Protein AF-A0AAU4HFH1-F1 (afdb_monomer_lite)

Radius of gyration: 23.58 Å; chains: 1; bounding box: 59×44×70 Å

Secondary structure (DSSP, 8-state):
----PPP-------S---HHHHHHTTGGG---EEEEEEETTEEEEEETTEEEEEE--S--SS-HHHHHHHHHHHHHT--TTGGGG--TTGGGHHHHSEEE-TTSPTTPPP--SEEEEEPTTB---HHHHHHHHHHHHHTTEEEEEEEEEEHHHHHHTTHHHHHTHHHHHHHH-----HHHHHHHHHHHSSTTHHHHHSS-GGGS-EEEHHHHHHHHT--HHHHHHHHHHHHHHH-TT---SSS-EEEETTEEEEEE-S-TT--S--EEEESTTHHHHHHHHHSTT-EEEEEEEEE-SSSPPPHHHIIIIII--SSGGGSPTTSHHHHHHTTSS---BTTSPPP-SS--SEEE--SHHHHHHHHHHHH---GGGSHHHHHHHHTT--HHHHHHH-EEE-TTS-EEEHHHHTTT--HHHHHHHHHTPEEPP---

Foldseek 3Di:
DLDDDEDPDDDEADDAADQVLLCVLCVVVVWPWGWDDPDRQWIWIDTDSDTYIGRYHYHDLFRPSLQVQQVVLLQVLADPVLVQAAQPPQLCQVVPQKDFRPSDDPPPQDAFFWKKKQAWQKDDHSVLRNVLRSSCSRQQKHFGMKGKAFLVNCVVQVLLCLLLVVLNCQLADQDDDPQLLVLQCQLQQDPCNCVVFVDGSNPAAGDRLVVCCVVQVHDLQVLQVVLVVLCVVQNDCNSHNQHWRDSAASWIWHWDDDDPPDPDGIHIYISSNSSSSSCSRSDHPIIMMMTGMDRRDPDGHQSQCCCQQAQFDLALVRGRRNHPSVCQQRVNRCTDGPVSHTAGSVRSRMDIQQESLSRLSSCCSPVVNQSCSHPLVVVLVVLVHGSVVLSVLQWWQAPVRGIHGLSRQCGSHYSVVSSVRVSRTHHDPPPD

Sequence (432 aa):
MDSKFEVQDGVLLGGACDTDRLVESLADLGLPLTAHRLEAHRTLLVGTGLSVRLDMAEAGECDPVWWAASALRRRLREVPDRGACRSPGLSRVLRDGGWRNPRLVAGTVPDPAGVMLFKPGMAITPGLLSEIAERLAESGYVADRARVVTSSEIRSRGLASRHYRPGMRFARDAALTSHERARFLAVYDRPGSTALYGVPGRELPVAAAYDVIERRGLAPEALDDWATRSALHHGLDSGRLDGPNCVGDCLHVNVLHGVDGWAGGPVAVLNPHVPGLVARMEARETTAVAILVRARSATPLPWWRVRREVCGVTDPAKALPGSLRGDAAAGLLPLARFDGAPVTKVNNGVHLSNGAMEALHDAWTWFDIAPDTTVGGRVLSAAGLSAQELLTEAFVTDTDGRRRAVSVLTDGLDLTDARDVLVGAEFAPKSS

Structure (mmCIF, N/CA/C/O backbone):
data_AF-A0AAU4HFH1-F1
#
_entry.id   AF-A0AAU4HFH1-F1
#
loop_
_atom_site.group_PDB
_atom_site.id
_atom_site.type_symbol
_atom_site.label_atom_id
_atom_site.label_alt_id
_atom_site.label_comp_id
_atom_site.label_asym_id
_atom_site.label_entity_id
_atom_site.label_seq_id
_atom_site.pdbx_PDB_ins_code
_atom_site.Cartn_x
_atom_site.Cartn_y
_atom_site.Cartn_z
_atom_site.occupancy
_atom_site.B_iso_or_equiv
_atom_site.auth_seq_id
_atom_site.auth_comp_id
_atom_site.auth_asym_id
_atom_site.auth_atom_id
_atom_site.pdbx_PDB_model_num
ATOM 1 N N . MET A 1 1 ? -8.650 22.161 26.674 1.00 36.00 1 MET A N 1
ATOM 2 C CA . MET A 1 1 ? -9.207 21.057 27.481 1.00 36.00 1 MET A CA 1
ATOM 3 C C . MET A 1 1 ? -8.060 20.500 28.302 1.00 36.00 1 MET A C 1
ATOM 5 O O . MET A 1 1 ? -7.187 19.873 27.723 1.00 36.00 1 MET A O 1
ATOM 9 N N . ASP A 1 2 ? -8.025 20.787 29.603 1.00 29.36 2 ASP A N 1
ATOM 10 C CA . ASP A 1 2 ? -7.037 20.223 30.533 1.00 29.36 2 ASP A CA 1
ATOM 11 C C . ASP A 1 2 ? -7.476 18.815 30.948 1.00 29.36 2 ASP A C 1
ATOM 13 O O . ASP A 1 2 ? -8.040 18.594 32.018 1.00 29.36 2 ASP A O 1
ATOM 17 N N . SER A 1 3 ? -7.284 17.843 30.063 1.00 32.19 3 SER A N 1
ATOM 18 C CA . SER A 1 3 ? -7.475 16.432 30.390 1.00 32.19 3 SER A CA 1
ATOM 19 C C . SER A 1 3 ? -6.207 15.899 31.062 1.00 32.19 3 SER A C 1
ATOM 21 O O . SER A 1 3 ? -5.222 15.595 30.394 1.00 32.19 3 SER A O 1
ATOM 23 N N . LYS A 1 4 ? -6.218 15.792 32.398 1.00 36.00 4 LYS A N 1
ATOM 24 C CA . LYS A 1 4 ? -5.231 14.995 33.143 1.00 36.00 4 LYS A CA 1
ATOM 25 C C . LYS A 1 4 ? -5.488 13.519 32.836 1.00 36.00 4 LYS A C 1
ATOM 27 O O . LYS A 1 4 ? -6.521 12.985 33.228 1.00 36.00 4 LYS A O 1
ATOM 32 N N . PHE A 1 5 ? -4.569 12.877 32.126 1.00 37.62 5 PHE A N 1
ATOM 33 C CA . PHE A 1 5 ? -4.626 11.444 31.861 1.00 37.62 5 PHE A CA 1
ATOM 34 C C . PHE A 1 5 ? -3.809 10.710 32.927 1.00 37.62 5 PHE A C 1
ATOM 36 O O . PHE A 1 5 ? -2.605 10.908 33.032 1.00 37.62 5 PHE A O 1
ATOM 43 N N . GLU A 1 6 ? -4.452 9.867 33.728 1.00 36.06 6 GLU A N 1
ATOM 44 C CA . GLU A 1 6 ? -3.759 8.909 34.591 1.00 36.06 6 GLU A CA 1
ATOM 45 C C . GLU A 1 6 ? -3.877 7.530 33.931 1.00 36.06 6 GLU A C 1
ATOM 47 O O . GLU A 1 6 ? -4.973 7.113 33.556 1.00 36.06 6 GLU A O 1
ATOM 52 N N . VAL A 1 7 ? -2.746 6.867 33.685 1.00 40.16 7 VAL A N 1
ATOM 53 C CA . VAL A 1 7 ? -2.704 5.535 33.067 1.00 40.16 7 VAL A CA 1
ATOM 54 C C . VAL A 1 7 ? -2.591 4.507 34.190 1.00 40.16 7 VAL A C 1
ATOM 56 O O . VAL A 1 7 ? -1.636 4.538 34.959 1.00 40.16 7 VAL A O 1
ATOM 59 N N . GLN A 1 8 ? -3.577 3.618 34.287 1.00 38.75 8 GLN A N 1
ATOM 60 C CA . GLN A 1 8 ? -3.558 2.407 35.105 1.00 38.75 8 GLN A CA 1
ATOM 61 C C . GLN A 1 8 ? -3.979 1.262 34.187 1.00 38.75 8 GLN A C 1
ATOM 63 O O . GLN A 1 8 ? -5.170 1.090 33.991 1.00 38.75 8 GLN A O 1
ATOM 68 N N . ASP A 1 9 ? -3.031 0.566 33.557 1.00 36.78 9 ASP A N 1
ATOM 69 C CA . ASP A 1 9 ? -3.200 -0.803 33.041 1.00 36.78 9 ASP A CA 1
ATOM 70 C C . ASP A 1 9 ? -1.835 -1.296 32.530 1.00 36.78 9 ASP A C 1
ATOM 72 O O . ASP A 1 9 ? -1.291 -0.784 31.550 1.00 36.78 9 ASP A O 1
ATOM 76 N N . GLY A 1 10 ? -1.237 -2.243 33.261 1.00 35.69 10 GLY A N 1
ATOM 77 C CA . GLY A 1 10 ? 0.150 -2.679 33.080 1.00 35.69 10 GLY A CA 1
ATOM 78 C C . GLY A 1 10 ? 0.284 -3.922 32.199 1.00 35.69 10 GLY A C 1
ATOM 79 O O . GLY A 1 10 ? -0.290 -4.969 32.493 1.00 35.69 10 GLY A O 1
ATOM 80 N N . VAL A 1 11 ? 1.104 -3.821 31.152 1.00 34.25 11 VAL A N 1
ATOM 81 C CA . VAL A 1 11 ? 1.682 -4.954 30.409 1.00 34.25 11 VAL A CA 1
ATOM 82 C C . VAL A 1 11 ? 3.197 -4.892 30.614 1.00 34.25 11 VAL A C 1
ATOM 84 O O . VAL A 1 11 ? 3.779 -3.812 30.552 1.00 34.25 11 VAL A O 1
ATOM 87 N N . LEU A 1 12 ? 3.819 -6.032 30.928 1.00 35.97 12 LEU A N 1
ATOM 88 C CA . LEU A 1 12 ? 5.117 -6.094 31.606 1.00 35.97 12 LEU A CA 1
ATOM 89 C C . LEU A 1 12 ? 6.328 -6.209 30.632 1.00 35.97 12 LEU A C 1
ATOM 91 O O . LEU A 1 12 ? 6.346 -7.166 29.867 1.00 35.97 12 LEU A O 1
ATOM 95 N N . LEU A 1 13 ? 7.332 -5.298 30.667 1.00 39.19 13 LEU A N 1
ATOM 96 C CA . LEU A 1 13 ? 8.613 -5.346 29.895 1.00 39.19 13 LEU A CA 1
ATOM 97 C C . LEU A 1 13 ? 9.764 -4.509 30.502 1.00 39.19 13 LEU A C 1
ATOM 99 O O . LEU A 1 13 ? 9.504 -3.372 30.871 1.00 39.19 13 LEU A O 1
ATOM 103 N N . GLY A 1 14 ? 11.029 -4.958 30.487 1.00 35.72 14 GLY A N 1
ATOM 104 C CA . GLY A 1 14 ? 12.135 -4.322 31.241 1.00 35.72 14 GLY A CA 1
ATOM 105 C C . GLY A 1 14 ? 13.443 -3.927 30.606 1.00 35.72 14 GLY A C 1
ATOM 106 O O . GLY A 1 14 ? 13.790 -4.323 29.504 1.00 35.72 14 GLY A O 1
ATOM 107 N N . GLY A 1 15 ? 14.164 -3.141 31.413 1.00 59.16 15 GLY A N 1
ATOM 108 C CA . GLY A 1 15 ? 15.346 -2.355 31.075 1.00 59.16 15 GLY A CA 1
ATOM 109 C C . GLY A 1 15 ? 15.111 -0.871 31.401 1.00 59.16 15 GLY A C 1
ATOM 110 O O . GLY A 1 15 ? 13.971 -0.422 31.515 1.00 59.16 15 GLY A O 1
ATOM 111 N N . ALA A 1 16 ? 16.181 -0.093 31.583 1.00 71.06 16 ALA A N 1
ATOM 112 C CA . ALA A 1 16 ? 16.053 1.347 31.803 1.00 71.06 16 ALA A CA 1
ATOM 113 C C . ALA A 1 16 ? 15.782 2.054 30.465 1.00 71.06 16 ALA A C 1
ATOM 115 O O . ALA A 1 16 ? 16.628 2.032 29.575 1.00 71.06 16 ALA A O 1
ATOM 116 N N . CYS A 1 17 ? 14.631 2.713 30.324 1.00 81.06 17 CYS A N 1
ATOM 117 C CA . CYS A 1 17 ? 14.371 3.585 29.178 1.00 81.06 17 CYS A CA 1
ATOM 118 C C . CYS A 1 17 ? 15.285 4.805 29.227 1.00 81.06 17 CYS A C 1
ATOM 120 O O . CYS A 1 17 ? 15.321 5.553 30.213 1.00 81.06 17 CYS A O 1
ATOM 122 N N . ASP A 1 18 ? 16.004 5.005 28.133 1.00 89.00 18 ASP A N 1
ATOM 123 C CA . ASP A 1 18 ? 16.707 6.239 27.831 1.00 89.00 18 ASP A CA 1
ATOM 124 C C . ASP A 1 18 ? 15.668 7.330 27.531 1.00 89.00 18 ASP A C 1
ATOM 126 O O . ASP A 1 18 ? 14.900 7.242 26.571 1.00 89.00 18 ASP A O 1
ATOM 130 N N . THR A 1 19 ? 15.579 8.314 28.423 1.00 88.94 19 THR A N 1
ATOM 131 C CA . THR A 1 19 ? 14.587 9.390 28.359 1.00 88.94 19 THR A CA 1
ATOM 132 C C . THR A 1 19 ? 14.841 10.343 27.198 1.00 88.94 19 THR A C 1
ATOM 134 O O . THR A 1 19 ? 13.879 10.854 26.629 1.00 88.94 19 THR A O 1
ATOM 137 N N . ASP A 1 20 ? 16.101 10.536 26.809 1.00 90.44 20 ASP A N 1
ATOM 138 C CA . ASP A 1 20 ? 16.470 11.446 25.726 1.00 90.44 20 ASP A CA 1
ATOM 139 C C . ASP A 1 20 ? 16.148 10.797 24.379 1.00 90.44 20 ASP A C 1
ATOM 141 O O . ASP A 1 20 ? 15.461 11.401 23.553 1.00 90.44 20 ASP A O 1
ATOM 145 N N . ARG A 1 21 ? 16.506 9.513 24.206 1.00 93.31 21 ARG A N 1
ATOM 146 C CA . ARG A 1 21 ? 16.092 8.727 23.028 1.00 93.31 21 ARG A CA 1
ATOM 147 C C . ARG A 1 21 ? 14.572 8.613 22.914 1.00 93.31 21 ARG A C 1
ATOM 149 O O . ARG A 1 21 ? 14.049 8.585 21.800 1.00 93.31 21 ARG A O 1
ATOM 156 N N . LEU A 1 22 ? 13.849 8.540 24.036 1.00 91.06 22 LEU A N 1
ATOM 157 C CA . LEU A 1 22 ? 12.382 8.535 24.032 1.00 91.06 22 LEU A CA 1
ATOM 158 C C . LEU A 1 22 ? 11.823 9.862 23.509 1.00 91.06 22 LEU A C 1
ATOM 160 O O . LEU A 1 22 ? 10.956 9.843 22.637 1.00 91.06 22 LEU A O 1
ATOM 164 N N . VAL A 1 23 ? 12.319 10.999 24.006 1.00 91.50 23 VAL A N 1
ATOM 165 C CA . VAL A 1 23 ? 11.898 12.328 23.531 1.00 91.50 23 VAL A CA 1
ATOM 166 C C . VAL A 1 23 ? 12.236 12.505 22.048 1.00 91.50 23 VAL A C 1
ATOM 168 O O . VAL A 1 23 ? 11.375 12.931 21.279 1.00 91.50 23 VAL A O 1
ATOM 171 N N . GLU A 1 24 ? 13.433 12.100 21.614 1.00 93.19 24 GLU A N 1
ATOM 172 C CA . GLU A 1 24 ? 13.841 12.121 20.203 1.00 93.19 24 GLU A CA 1
ATOM 173 C C . GLU A 1 24 ? 12.908 11.272 19.326 1.00 93.19 24 GLU A C 1
ATOM 175 O O . GLU A 1 24 ? 12.408 11.738 18.300 1.00 93.19 24 GLU A O 1
ATOM 180 N N . SER A 1 25 ? 12.576 10.059 19.777 1.00 91.06 25 SER A N 1
ATOM 181 C CA . SER A 1 25 ? 11.659 9.142 19.084 1.00 91.06 25 SER A CA 1
ATOM 182 C C . SER A 1 25 ? 10.221 9.665 18.985 1.00 91.06 25 SER A C 1
ATOM 184 O O . SER A 1 25 ? 9.399 9.053 18.299 1.00 91.06 25 SER A O 1
ATOM 186 N N . LEU A 1 26 ? 9.894 10.762 19.671 1.00 92.88 26 LEU A N 1
ATOM 187 C CA . LEU A 1 26 ? 8.582 11.409 19.715 1.00 92.88 26 LEU A CA 1
ATOM 188 C C . LEU A 1 26 ? 8.605 12.840 19.153 1.00 92.88 26 LEU A C 1
ATOM 190 O O . LEU A 1 26 ? 7.570 13.507 19.151 1.00 92.88 26 LEU A O 1
ATOM 194 N N . ALA A 1 27 ? 9.751 13.315 18.659 1.00 91.94 27 ALA A N 1
ATOM 195 C CA . ALA A 1 27 ? 9.935 14.699 18.227 1.00 91.94 27 ALA A CA 1
ATOM 196 C C . ALA A 1 27 ? 9.002 15.111 17.071 1.00 91.94 27 ALA A C 1
ATOM 198 O O . ALA A 1 27 ? 8.575 16.263 16.989 1.00 91.94 27 ALA A O 1
ATOM 199 N N . ASP A 1 28 ? 8.618 14.169 16.202 1.00 90.81 28 ASP A N 1
ATOM 200 C CA . ASP A 1 28 ? 7.690 14.412 15.089 1.00 90.81 28 ASP A CA 1
ATOM 201 C C . ASP A 1 28 ? 6.251 14.721 15.535 1.00 90.81 28 ASP A C 1
ATOM 203 O O . ASP A 1 28 ? 5.454 15.173 14.714 1.00 90.81 28 ASP A O 1
ATOM 207 N N . LEU A 1 29 ? 5.912 14.507 16.812 1.00 88.81 29 LEU A N 1
ATOM 208 C CA . LEU A 1 29 ? 4.624 14.916 17.374 1.00 88.81 29 LEU A CA 1
ATOM 209 C C . LEU A 1 29 ? 4.506 16.440 17.517 1.00 88.81 29 LEU A C 1
ATOM 211 O O . LEU A 1 29 ? 3.402 16.938 17.724 1.00 88.81 29 LEU A O 1
ATOM 215 N N . GLY A 1 30 ? 5.620 17.180 17.438 1.00 90.19 30 GLY A N 1
ATOM 216 C CA . GLY A 1 30 ? 5.634 18.637 17.594 1.00 90.19 30 GLY A CA 1
ATOM 217 C C . GLY A 1 30 ? 5.236 19.113 18.996 1.00 90.19 30 GLY A C 1
ATOM 218 O O . GLY A 1 30 ? 4.901 20.282 19.178 1.00 90.19 30 GLY A O 1
ATOM 219 N N . LEU A 1 31 ? 5.248 18.214 19.984 1.00 88.00 31 LEU A N 1
ATOM 220 C CA . LEU A 1 31 ? 4.957 18.521 21.379 1.00 88.00 31 LEU A CA 1
ATOM 221 C C . LEU A 1 31 ? 6.275 18.771 22.126 1.00 88.00 31 LEU A C 1
ATOM 223 O O . LEU A 1 31 ? 7.192 17.957 22.004 1.00 88.00 31 LEU A O 1
ATOM 227 N N . PRO A 1 32 ? 6.389 19.843 22.928 1.00 90.19 32 PRO A N 1
ATOM 228 C CA . PRO A 1 32 ? 7.518 20.005 23.832 1.00 90.19 32 PRO A CA 1
ATOM 229 C C . PRO A 1 32 ? 7.368 18.986 24.967 1.00 90.19 32 PRO A C 1
ATOM 231 O O . PRO A 1 32 ? 6.564 19.174 25.880 1.00 90.19 32 PRO A O 1
ATOM 234 N N . LEU A 1 33 ? 8.091 17.872 24.861 1.00 89.94 33 LEU A N 1
ATOM 235 C CA . LEU A 1 33 ? 8.044 16.768 25.813 1.00 89.94 33 LEU A CA 1
ATOM 236 C C . LEU A 1 33 ? 9.318 16.742 26.656 1.00 89.94 33 LEU A C 1
ATOM 238 O O . LEU A 1 33 ? 10.423 16.820 26.125 1.00 89.94 33 LEU A O 1
ATOM 242 N N . THR A 1 34 ? 9.148 16.552 27.959 1.00 89.81 34 THR A N 1
ATOM 243 C CA . THR A 1 34 ? 10.223 16.275 28.910 1.00 89.81 34 THR A CA 1
ATOM 244 C C . THR A 1 34 ? 9.944 14.937 29.575 1.00 89.81 34 THR A C 1
ATOM 246 O O . THR A 1 34 ? 8.842 14.699 30.074 1.00 89.81 34 THR A O 1
ATOM 249 N N . ALA A 1 35 ? 10.934 14.050 29.593 1.00 89.44 35 ALA A N 1
ATOM 250 C CA . ALA A 1 35 ? 10.842 12.759 30.260 1.00 89.44 35 ALA A CA 1
ATOM 251 C C . ALA A 1 35 ? 11.620 12.791 31.583 1.00 89.44 35 ALA A C 1
ATOM 253 O O . ALA A 1 35 ? 12.808 13.095 31.621 1.00 89.44 35 ALA A O 1
ATOM 254 N N . HIS A 1 36 ? 10.941 12.460 32.676 1.00 85.44 36 HIS A N 1
ATOM 255 C CA . HIS A 1 36 ? 11.496 12.385 34.020 1.00 85.44 36 HIS A CA 1
ATOM 256 C C . HIS A 1 36 ? 11.498 10.932 34.480 1.00 85.44 36 HIS A C 1
ATOM 258 O O . HIS A 1 36 ? 10.443 10.311 34.618 1.00 85.44 36 HIS A O 1
ATOM 264 N N . ARG A 1 37 ? 12.677 10.377 34.758 1.00 85.44 37 ARG A N 1
ATOM 265 C CA . ARG A 1 37 ? 12.768 9.064 35.397 1.00 85.44 37 ARG A CA 1
ATOM 266 C C . ARG A 1 37 ? 12.321 9.187 36.855 1.00 85.44 37 ARG A C 1
ATOM 268 O O . ARG A 1 37 ? 12.935 9.924 37.620 1.00 85.44 37 ARG A O 1
ATOM 275 N N . LEU A 1 38 ? 11.256 8.479 37.221 1.00 83.06 38 LEU A N 1
ATOM 276 C CA . LEU A 1 38 ? 10.771 8.396 38.600 1.00 83.06 38 LEU A CA 1
ATOM 277 C C . LEU A 1 38 ? 11.457 7.243 39.342 1.00 83.06 38 LEU A C 1
ATOM 279 O O . LEU A 1 38 ? 11.941 7.421 40.453 1.00 83.06 38 LEU A O 1
ATOM 283 N N . GLU A 1 39 ? 11.523 6.071 38.705 1.00 82.75 39 GLU A N 1
ATOM 284 C CA . GLU A 1 39 ? 12.174 4.855 39.210 1.00 82.75 39 GLU A CA 1
ATOM 285 C C . GLU A 1 39 ? 12.843 4.106 38.041 1.00 82.75 39 GLU A C 1
ATOM 287 O O . GLU A 1 39 ? 12.683 4.491 36.883 1.00 82.75 39 GLU A O 1
ATOM 292 N N . ALA A 1 40 ? 13.587 3.023 38.307 1.00 77.00 40 ALA A N 1
ATOM 293 C CA . ALA A 1 40 ? 14.300 2.265 37.264 1.00 77.00 40 ALA A CA 1
ATOM 294 C C . ALA A 1 40 ? 13.391 1.809 36.104 1.00 77.00 40 ALA A C 1
ATOM 296 O O . ALA A 1 40 ? 13.804 1.818 34.947 1.00 77.00 40 ALA A O 1
ATOM 297 N N . HIS A 1 41 ? 12.145 1.468 36.428 1.00 77.31 41 HIS A N 1
ATOM 298 C CA . HIS A 1 41 ? 11.126 0.969 35.511 1.00 77.31 41 HIS A CA 1
ATOM 299 C C . HIS A 1 41 ? 9.985 1.981 35.305 1.00 77.31 41 HIS A C 1
ATOM 301 O O . HIS A 1 41 ? 8.952 1.651 34.737 1.00 77.31 41 HIS A O 1
ATOM 307 N N . ARG A 1 42 ? 10.131 3.226 35.778 1.00 81.00 42 ARG A N 1
ATOM 308 C CA . ARG A 1 42 ? 9.025 4.188 35.808 1.00 81.00 42 ARG A CA 1
ATOM 309 C C . ARG A 1 42 ? 9.450 5.543 35.263 1.00 81.00 42 ARG A C 1
ATOM 311 O O . ARG A 1 42 ? 10.300 6.213 35.850 1.00 81.00 42 ARG A O 1
ATOM 318 N N . THR A 1 43 ? 8.826 5.962 34.167 1.00 82.31 43 THR A N 1
ATOM 319 C CA . THR A 1 43 ? 9.098 7.241 33.496 1.00 82.31 43 THR A CA 1
ATOM 320 C C . THR A 1 43 ? 7.834 8.088 33.458 1.00 82.31 43 THR A C 1
ATOM 322 O O . THR A 1 43 ? 6.769 7.622 33.066 1.00 82.31 43 THR A O 1
ATOM 325 N N . LEU A 1 44 ? 7.940 9.351 33.852 1.00 83.69 44 LEU A N 1
ATOM 326 C CA . LEU A 1 44 ? 6.895 10.352 33.689 1.00 83.69 44 LEU A CA 1
ATOM 327 C C . LEU A 1 44 ? 7.227 11.230 32.489 1.00 83.69 44 LEU A C 1
ATOM 329 O O . LEU A 1 44 ? 8.245 11.915 32.489 1.00 83.69 44 LEU A O 1
ATOM 333 N N . LEU A 1 45 ? 6.353 11.249 31.494 1.00 84.50 45 LEU A N 1
ATOM 334 C CA . LEU A 1 45 ? 6.443 12.168 30.371 1.00 84.50 45 LEU A CA 1
ATOM 335 C C . LEU A 1 45 ? 5.503 13.352 30.600 1.00 84.50 45 LEU A C 1
ATOM 337 O O . LEU A 1 45 ? 4.305 13.161 30.813 1.00 84.50 45 LEU A O 1
ATOM 341 N N . VAL A 1 46 ? 6.042 14.567 30.545 1.00 82.12 46 VAL A N 1
ATOM 342 C CA . VAL A 1 46 ? 5.300 15.819 30.728 1.00 82.12 46 VAL A CA 1
ATOM 343 C C . VAL A 1 46 ? 5.441 16.672 29.473 1.00 82.12 46 VAL A C 1
ATOM 345 O O . VAL A 1 46 ? 6.540 16.852 28.961 1.00 82.12 46 VAL A O 1
ATOM 348 N N . GLY A 1 47 ? 4.334 17.221 28.987 1.00 85.12 47 GLY A N 1
ATOM 349 C CA . GLY A 1 47 ? 4.298 18.206 27.911 1.00 85.12 47 GLY A CA 1
ATOM 350 C C . GLY A 1 47 ? 3.069 19.100 28.023 1.00 85.12 47 GLY A C 1
ATOM 351 O O . GLY A 1 47 ? 2.274 18.976 28.958 1.00 85.12 47 GLY A O 1
ATOM 352 N N . THR A 1 48 ? 2.887 20.019 27.077 1.00 81.38 48 THR A N 1
ATOM 353 C CA . THR A 1 48 ? 1.741 20.942 27.080 1.00 81.38 48 THR A CA 1
ATOM 354 C C . THR A 1 48 ? 0.413 20.175 27.045 1.00 81.38 48 THR A C 1
ATOM 356 O O . THR A 1 48 ? 0.040 19.615 26.019 1.00 81.38 48 THR A O 1
ATOM 359 N N . GLY A 1 49 ? -0.300 20.139 28.178 1.00 81.56 49 GLY A N 1
ATOM 360 C CA . GLY A 1 49 ? -1.574 19.420 28.321 1.00 81.56 49 GLY A CA 1
ATOM 361 C C . GLY A 1 49 ? -1.452 17.891 28.382 1.00 81.56 49 GLY A C 1
ATOM 362 O O . GLY A 1 49 ? -2.468 17.202 28.329 1.00 81.56 49 GLY A O 1
ATOM 363 N N . LEU A 1 50 ? -0.233 17.354 28.503 1.00 81.94 50 LEU A N 1
ATOM 364 C CA . LEU A 1 50 ? 0.037 15.921 28.546 1.00 81.94 50 LEU A CA 1
ATOM 365 C C . LEU A 1 50 ? 0.850 15.579 29.796 1.00 81.94 50 LEU A C 1
ATOM 367 O O . LEU A 1 50 ? 1.928 16.119 30.021 1.00 81.94 50 LEU A O 1
ATOM 371 N N . SER A 1 51 ? 0.343 14.648 30.594 1.00 84.75 51 SER A N 1
ATOM 372 C CA . SER A 1 51 ? 1.096 14.002 31.666 1.00 84.75 51 SER A CA 1
ATOM 373 C C . SER A 1 51 ? 0.816 12.517 31.551 1.00 84.75 51 SER A C 1
ATOM 375 O O . SER A 1 51 ? -0.335 12.109 31.677 1.00 84.75 51 SER A O 1
ATOM 377 N N . VAL A 1 52 ? 1.832 11.727 31.218 1.00 83.75 52 VAL A N 1
ATOM 378 C CA . VAL A 1 52 ? 1.693 10.282 31.029 1.00 83.75 52 VAL A CA 1
ATOM 379 C C . VAL A 1 52 ? 2.730 9.587 31.885 1.00 83.75 52 VAL A C 1
ATOM 381 O O . VAL A 1 52 ? 3.933 9.768 31.704 1.00 83.75 52 VAL A O 1
ATOM 384 N N . ARG A 1 53 ? 2.249 8.776 32.824 1.00 85.12 53 ARG A N 1
ATOM 385 C CA . ARG A 1 53 ? 3.088 7.850 33.574 1.00 85.12 53 ARG A CA 1
ATOM 386 C C . ARG A 1 53 ? 3.216 6.564 32.766 1.00 85.12 53 ARG A C 1
ATOM 388 O O . ARG A 1 53 ? 2.209 5.960 32.407 1.00 85.12 53 ARG A O 1
ATOM 395 N N . LEU A 1 54 ? 4.451 6.194 32.461 1.00 81.56 54 LEU A N 1
ATOM 396 C CA . LEU A 1 54 ? 4.811 4.946 31.811 1.00 81.56 54 LEU A CA 1
ATOM 397 C C . LEU A 1 54 ? 5.429 4.031 32.862 1.00 81.56 54 LEU A C 1
ATOM 399 O O . LEU A 1 54 ? 6.547 4.265 33.329 1.00 81.56 54 LEU A O 1
ATOM 403 N N . ASP A 1 55 ? 4.676 3.000 33.217 1.00 79.38 55 ASP A N 1
ATOM 404 C CA . ASP A 1 55 ? 5.160 1.894 34.026 1.00 79.38 55 ASP A CA 1
ATOM 405 C C . ASP A 1 55 ? 5.710 0.839 33.063 1.00 79.38 55 ASP A C 1
ATOM 407 O O . ASP A 1 55 ? 4.969 0.052 32.475 1.00 79.38 55 ASP A O 1
ATOM 411 N N . MET A 1 56 ? 7.023 0.879 32.845 1.00 68.19 56 MET A N 1
ATOM 412 C CA . MET A 1 56 ? 7.747 -0.228 32.226 1.00 68.19 56 MET A CA 1
ATOM 413 C C . MET A 1 56 ? 7.792 -1.358 33.258 1.00 68.19 56 MET A C 1
ATOM 415 O O . MET A 1 56 ? 7.769 -1.094 34.458 1.00 68.19 56 MET A O 1
ATOM 419 N N . ALA A 1 57 ? 7.855 -2.613 32.842 1.00 59.28 57 ALA A N 1
ATOM 420 C CA . ALA A 1 57 ? 8.095 -3.703 33.792 1.00 59.28 57 ALA A CA 1
ATOM 421 C C . ALA A 1 57 ? 9.449 -4.390 33.594 1.00 59.28 57 ALA A C 1
ATOM 423 O O . ALA A 1 57 ? 10.435 -3.685 33.447 1.00 59.28 57 ALA A O 1
ATOM 424 N N . GLU A 1 58 ? 9.547 -5.724 33.653 1.00 52.75 58 GLU A N 1
ATOM 425 C CA . GLU A 1 58 ? 10.803 -6.479 33.496 1.00 52.75 58 GLU A CA 1
ATOM 426 C C . GLU A 1 58 ? 10.859 -7.326 32.197 1.00 52.75 58 GLU A C 1
ATOM 428 O O . GLU A 1 58 ? 9.823 -7.645 31.628 1.00 52.75 58 GLU A O 1
ATOM 433 N N . ALA A 1 59 ? 12.074 -7.562 31.669 1.00 46.75 59 ALA A N 1
ATOM 434 C CA . ALA A 1 59 ? 12.478 -7.767 30.258 1.00 46.75 59 ALA A CA 1
ATOM 435 C C . ALA A 1 59 ? 11.616 -8.675 29.345 1.00 46.75 59 ALA A C 1
ATOM 437 O O . ALA A 1 59 ? 11.447 -9.863 29.607 1.00 46.75 59 ALA A O 1
ATOM 438 N N . GLY A 1 60 ? 11.210 -8.132 28.188 1.00 61.12 60 GLY A N 1
ATOM 439 C CA . GLY A 1 60 ? 11.022 -8.898 26.946 1.00 61.12 60 GLY A CA 1
ATOM 440 C C . GLY A 1 60 ? 12.109 -8.513 25.931 1.00 61.12 60 GLY A C 1
ATOM 441 O O . GLY A 1 60 ? 12.910 -7.627 26.207 1.00 61.12 60 GLY A O 1
ATOM 442 N N . GLU A 1 61 ? 12.152 -9.142 24.756 1.00 75.44 61 GLU A N 1
ATOM 443 C CA . GLU A 1 61 ? 13.228 -8.938 23.758 1.00 75.44 61 GLU A CA 1
ATOM 444 C C . GLU A 1 61 ? 13.234 -7.549 23.071 1.00 75.44 61 GLU A C 1
ATOM 446 O O . GLU A 1 61 ? 14.101 -7.276 22.243 1.00 75.44 61 GLU A O 1
ATOM 451 N N . CYS A 1 62 ? 12.290 -6.657 23.392 1.00 84.25 62 CYS A N 1
ATOM 452 C CA . CYS A 1 62 ? 12.160 -5.345 22.751 1.00 84.25 62 CYS A CA 1
ATOM 453 C C . CYS A 1 62 ? 12.915 -4.232 23.502 1.00 84.25 62 CYS A C 1
ATOM 455 O O . CYS A 1 62 ? 12.922 -4.202 24.731 1.00 84.25 62 CYS A O 1
ATOM 457 N N . ASP A 1 63 ? 13.478 -3.268 22.760 1.00 89.69 63 ASP A N 1
ATOM 458 C CA . ASP A 1 63 ? 14.041 -2.025 23.309 1.00 89.69 63 ASP A CA 1
ATOM 459 C C . ASP A 1 63 ? 12.979 -1.276 24.155 1.00 89.69 63 ASP A C 1
ATOM 461 O O . ASP A 1 63 ? 11.941 -0.873 23.613 1.00 89.69 63 ASP A O 1
ATOM 465 N N . PRO A 1 64 ? 13.223 -1.028 25.461 1.00 87.38 64 PRO A N 1
ATOM 466 C CA . PRO A 1 64 ? 12.298 -0.296 26.329 1.00 87.38 64 PRO A CA 1
ATOM 467 C C . PRO A 1 64 ? 11.903 1.086 25.796 1.00 87.38 64 PRO A C 1
ATOM 469 O O . PRO A 1 64 ? 10.765 1.516 25.991 1.00 87.38 64 PRO A O 1
ATOM 472 N N . VAL A 1 65 ? 12.812 1.775 25.092 1.00 90.50 65 VAL A N 1
ATOM 473 C CA . VAL A 1 65 ? 12.526 3.073 24.459 1.00 90.50 65 VAL A CA 1
ATOM 474 C C . VAL A 1 65 ? 11.479 2.908 23.362 1.00 90.50 65 VAL A C 1
ATOM 476 O O . VAL A 1 65 ? 10.531 3.693 23.280 1.00 90.50 65 VAL A O 1
ATOM 479 N N . TRP A 1 66 ? 11.617 1.866 22.538 1.00 93.38 66 TRP A N 1
ATOM 480 C CA . TRP A 1 66 ? 10.675 1.585 21.459 1.00 93.38 66 TRP A CA 1
ATOM 481 C C . TRP A 1 66 ? 9.296 1.241 22.009 1.00 93.38 66 TRP A C 1
ATOM 483 O O . TRP A 1 66 ? 8.292 1.773 21.533 1.00 93.38 66 TRP A O 1
ATOM 493 N N . TRP A 1 67 ? 9.235 0.391 23.036 1.00 91.88 67 TRP A N 1
ATOM 494 C CA . TRP A 1 67 ? 7.971 0.064 23.687 1.00 91.88 67 TRP A CA 1
ATOM 495 C C . TRP A 1 67 ? 7.289 1.300 24.278 1.00 91.88 67 TRP A C 1
ATOM 497 O O . TRP A 1 67 ? 6.107 1.525 24.013 1.00 91.88 67 TRP A O 1
ATOM 507 N N . ALA A 1 68 ? 8.029 2.135 25.011 1.00 89.50 68 ALA A N 1
ATOM 508 C CA . ALA A 1 68 ? 7.503 3.364 25.599 1.00 89.50 68 ALA A CA 1
ATOM 509 C C . ALA A 1 68 ? 6.948 4.313 24.522 1.00 89.50 68 ALA A C 1
ATOM 511 O O . ALA A 1 68 ? 5.825 4.813 24.641 1.00 89.50 68 ALA A O 1
ATOM 512 N N . ALA A 1 69 ? 7.698 4.511 23.432 1.00 93.38 69 ALA A N 1
ATOM 513 C CA . ALA A 1 69 ? 7.259 5.318 22.299 1.00 93.38 69 ALA A CA 1
ATOM 514 C C . ALA A 1 69 ? 6.022 4.718 21.606 1.00 93.38 69 ALA A C 1
ATOM 516 O O . ALA A 1 69 ? 5.101 5.452 21.242 1.00 93.38 69 ALA A O 1
ATOM 517 N N . SER A 1 70 ? 5.973 3.390 21.455 1.00 94.56 70 SER A N 1
ATOM 518 C CA . SER A 1 70 ? 4.839 2.655 20.889 1.00 94.56 70 SER A CA 1
ATOM 519 C C . SER A 1 70 ? 3.576 2.851 21.728 1.00 94.56 70 SER A C 1
ATOM 521 O O . SER A 1 70 ? 2.567 3.340 21.213 1.00 94.56 70 SER A O 1
ATOM 523 N N . ALA A 1 71 ? 3.645 2.579 23.033 1.00 91.56 71 ALA A N 1
ATOM 524 C CA . ALA A 1 71 ? 2.531 2.735 23.965 1.00 91.56 71 ALA A CA 1
ATOM 525 C C . ALA A 1 71 ? 1.984 4.172 23.976 1.00 91.56 71 ALA A C 1
ATOM 527 O O . ALA A 1 71 ? 0.771 4.380 23.872 1.00 91.56 71 ALA A O 1
ATOM 528 N N . LEU A 1 72 ? 2.866 5.175 24.021 1.00 91.25 72 LEU A N 1
ATOM 529 C CA . LEU A 1 72 ? 2.442 6.571 24.002 1.00 91.25 72 LEU A CA 1
ATOM 530 C C . LEU A 1 72 ? 1.769 6.955 22.680 1.00 91.25 72 LEU A C 1
ATOM 532 O O . LEU A 1 72 ? 0.701 7.564 22.694 1.00 91.25 72 LEU A O 1
ATOM 536 N N . ARG A 1 73 ? 2.356 6.600 21.530 1.00 94.75 73 ARG A N 1
ATOM 537 C CA . ARG A 1 73 ? 1.771 6.922 20.218 1.00 94.75 73 ARG A CA 1
ATOM 538 C C . ARG A 1 73 ? 0.400 6.288 20.039 1.00 94.75 73 ARG A C 1
ATOM 540 O O . ARG A 1 73 ? -0.499 6.950 19.529 1.00 94.75 73 ARG A O 1
ATOM 547 N N . ARG A 1 74 ? 0.224 5.042 20.496 1.00 95.06 74 ARG A N 1
ATOM 548 C CA . ARG A 1 74 ? -1.083 4.368 20.537 1.00 95.06 74 ARG A CA 1
ATOM 549 C C . ARG A 1 74 ? -2.096 5.157 21.351 1.00 95.06 74 ARG A C 1
ATOM 551 O O . ARG A 1 74 ? -3.210 5.367 20.885 1.00 95.06 74 ARG A O 1
ATOM 558 N N . ARG A 1 75 ? -1.693 5.645 22.524 1.00 90.50 75 ARG A N 1
ATOM 559 C CA . ARG A 1 75 ? -2.561 6.431 23.401 1.00 90.50 75 ARG A CA 1
ATOM 560 C C . ARG A 1 75 ? -2.943 7.779 22.793 1.00 90.50 75 ARG A C 1
ATOM 562 O O . ARG A 1 75 ? -4.102 8.169 22.851 1.00 90.50 75 ARG A O 1
ATOM 569 N N . LEU A 1 76 ? -1.984 8.480 22.190 1.00 91.56 76 LEU A N 1
ATOM 570 C CA . LEU A 1 76 ? -2.189 9.811 21.605 1.00 91.56 76 LEU A CA 1
ATOM 571 C C . LEU A 1 76 ? -3.086 9.811 20.363 1.00 91.56 76 LEU A C 1
ATOM 573 O O . LEU A 1 76 ? -3.631 10.854 20.009 1.00 91.56 76 LEU A O 1
ATOM 577 N N . ARG A 1 77 ? -3.241 8.665 19.694 1.00 95.38 77 ARG A N 1
ATOM 578 C CA . ARG A 1 77 ? -4.175 8.522 18.572 1.00 95.38 77 ARG A CA 1
ATOM 579 C C . ARG A 1 77 ? -5.562 8.033 18.974 1.00 95.38 77 ARG A C 1
ATOM 581 O O . ARG A 1 77 ? -6.389 7.894 18.083 1.00 95.38 77 ARG A O 1
ATOM 588 N N . GLU A 1 78 ? -5.813 7.746 20.254 1.00 96.00 78 GLU A N 1
ATOM 589 C CA . GLU A 1 78 ? -7.120 7.262 20.699 1.00 96.00 78 GLU A CA 1
ATOM 590 C C . GLU A 1 78 ? -8.214 8.312 20.502 1.00 96.00 78 GLU A C 1
ATOM 592 O O . GLU A 1 78 ? -8.174 9.400 21.077 1.00 96.00 78 GLU A O 1
ATOM 597 N N . VAL A 1 79 ? -9.233 7.955 19.723 1.00 96.38 79 VAL A N 1
ATOM 598 C CA . VAL A 1 79 ? -10.433 8.777 19.568 1.00 96.38 79 VAL A CA 1
ATOM 599 C C . VAL A 1 79 ? -11.350 8.669 20.799 1.00 96.38 79 VAL A C 1
ATOM 601 O O . VAL A 1 79 ? -11.432 7.599 21.416 1.00 96.38 79 VAL A O 1
ATOM 604 N N . PRO A 1 80 ? -12.109 9.729 21.147 1.00 96.19 80 PRO A N 1
ATOM 605 C CA . PRO A 1 80 ? -12.972 9.731 22.335 1.00 96.19 80 PRO A CA 1
ATOM 606 C C . PRO A 1 80 ? -14.029 8.614 22.356 1.00 96.19 80 PRO A C 1
ATOM 608 O O . PRO A 1 80 ? -14.399 8.113 23.415 1.00 96.19 80 PRO A O 1
ATOM 611 N N . ASP A 1 81 ? -14.510 8.198 21.185 1.00 96.12 81 ASP A N 1
ATOM 612 C CA . ASP A 1 81 ? -15.562 7.199 20.989 1.00 96.12 81 ASP A CA 1
ATOM 613 C C . ASP A 1 81 ? -15.023 5.835 20.510 1.00 96.12 81 ASP A C 1
ATOM 615 O O . ASP A 1 81 ? -15.746 5.051 19.886 1.00 96.12 81 ASP A O 1
ATOM 619 N N . ARG A 1 82 ? -13.775 5.488 20.866 1.00 96.75 82 ARG A N 1
ATOM 620 C CA . ARG A 1 82 ? -13.115 4.201 20.544 1.00 96.75 82 ARG A CA 1
ATOM 621 C C . ARG A 1 82 ? -14.007 2.981 20.797 1.00 96.75 82 ARG A C 1
ATOM 623 O O . ARG A 1 82 ? -13.999 2.018 20.029 1.00 96.75 82 ARG A O 1
ATOM 630 N N . GLY A 1 83 ? -14.824 3.010 21.853 1.00 97.00 83 GLY A N 1
ATOM 631 C CA . GLY A 1 83 ? -15.766 1.935 22.183 1.00 97.00 83 GLY A CA 1
ATOM 632 C C . GLY A 1 83 ? -16.761 1.603 21.060 1.00 97.00 83 GLY A C 1
ATOM 633 O O . GLY A 1 83 ? -17.112 0.429 20.884 1.00 97.00 83 GLY A O 1
ATOM 634 N N . ALA A 1 84 ? -17.170 2.599 20.267 1.00 96.12 84 ALA A N 1
ATOM 635 C CA . ALA A 1 84 ? -18.050 2.441 19.108 1.00 96.12 84 ALA A CA 1
ATOM 636 C C . ALA A 1 84 ? -17.331 1.853 17.881 1.00 96.12 84 ALA A C 1
ATOM 638 O O . ALA A 1 84 ? -17.991 1.316 16.989 1.00 96.12 84 ALA A O 1
ATOM 639 N N . CYS A 1 85 ? -15.998 1.907 17.862 1.00 97.19 85 CYS A N 1
ATOM 640 C CA . CYS A 1 85 ? -15.139 1.475 16.760 1.00 97.19 85 CYS A CA 1
ATOM 641 C C . CYS A 1 85 ? -14.612 0.033 16.917 1.00 97.19 85 CYS A C 1
ATOM 643 O O . CYS A 1 85 ? -13.867 -0.460 16.075 1.00 97.19 85 CYS A O 1
ATOM 645 N N . ARG A 1 86 ? -15.001 -0.687 17.980 1.00 97.81 86 ARG A N 1
ATOM 646 C CA . ARG A 1 86 ? -14.527 -2.063 18.217 1.00 97.81 86 ARG A CA 1
ATOM 647 C C . ARG A 1 86 ? -14.978 -3.041 17.127 1.00 97.81 86 ARG A C 1
ATOM 649 O O . ARG A 1 86 ? -16.115 -2.995 16.651 1.00 97.81 86 ARG A O 1
ATOM 656 N N . SER A 1 87 ? -14.115 -4.017 16.848 1.00 98.06 87 SER A N 1
ATOM 657 C CA . SER A 1 87 ? -14.351 -5.108 15.889 1.00 98.06 87 SER A CA 1
ATOM 658 C C . SER A 1 87 ? -14.381 -6.477 16.594 1.00 98.06 87 SER A C 1
ATOM 660 O O . SER A 1 87 ? -13.460 -7.280 16.434 1.00 98.06 87 SER A O 1
ATOM 662 N N . PRO A 1 88 ? -15.399 -6.754 17.437 1.00 97.94 88 PRO A N 1
ATOM 663 C CA . PRO A 1 88 ? -15.401 -7.935 18.295 1.00 97.94 88 PRO A CA 1
ATOM 664 C C . PRO A 1 88 ? -15.430 -9.230 17.480 1.00 97.94 88 PRO A C 1
ATOM 666 O O . PRO A 1 88 ? -16.274 -9.426 16.604 1.00 97.94 88 PRO A O 1
ATOM 669 N N . GLY A 1 89 ? -14.522 -10.144 17.819 1.00 97.88 89 GLY A N 1
ATOM 670 C CA . GLY A 1 89 ? -14.445 -11.456 17.186 1.00 97.88 89 GLY A CA 1
ATOM 671 C C . GLY A 1 89 ? -13.878 -11.446 15.767 1.00 97.88 89 GLY A C 1
ATOM 672 O O . GLY A 1 89 ? -14.095 -12.429 15.067 1.00 97.88 89 GLY A O 1
ATOM 673 N N . LEU A 1 90 ? -13.156 -10.396 15.348 1.00 98.50 90 LEU A N 1
ATOM 674 C CA . LEU A 1 90 ? -12.482 -10.338 14.041 1.00 98.50 90 LEU A CA 1
ATOM 675 C C . LEU A 1 90 ? -11.644 -11.597 13.754 1.00 98.50 90 LEU A C 1
ATOM 677 O O . LEU A 1 90 ? -11.660 -12.116 12.643 1.00 98.50 90 LEU A O 1
ATOM 681 N N . SER A 1 91 ? -10.987 -12.149 14.776 1.00 98.25 91 SER A N 1
ATOM 682 C CA . SER A 1 91 ? -10.197 -13.383 14.683 1.00 98.25 91 SER A CA 1
ATOM 683 C C . SER A 1 91 ? -10.975 -14.616 14.210 1.00 98.25 91 SER A C 1
ATOM 685 O O . SER A 1 91 ? -10.366 -15.554 13.695 1.00 98.25 91 SER A O 1
ATOM 687 N N . ARG A 1 92 ? -12.313 -14.618 14.312 1.00 98.25 92 ARG A N 1
ATOM 688 C CA . ARG A 1 92 ? -13.166 -15.702 13.800 1.00 98.25 92 ARG A CA 1
ATOM 689 C C . ARG A 1 92 ? -13.036 -15.891 12.290 1.00 98.25 92 ARG A C 1
ATOM 691 O O . ARG A 1 92 ? -13.273 -17.000 11.827 1.00 98.25 92 ARG A O 1
ATOM 698 N N . VAL A 1 93 ? -12.582 -14.876 11.547 1.00 98.38 93 VAL A N 1
ATOM 699 C CA . VAL A 1 93 ? -12.311 -14.987 10.104 1.00 98.38 93 VAL A CA 1
ATOM 700 C C . VAL A 1 93 ? -11.365 -16.147 9.771 1.00 98.38 93 VAL A C 1
ATOM 702 O O . VAL A 1 93 ? -11.554 -16.799 8.752 1.00 98.38 93 VAL A O 1
ATOM 705 N N . LEU A 1 94 ? -10.397 -16.456 10.645 1.00 97.50 94 LEU A N 1
ATOM 706 C CA . LEU A 1 94 ? -9.440 -17.548 10.423 1.00 97.50 94 LEU A CA 1
ATOM 707 C C . LEU A 1 94 ? -10.091 -18.931 10.506 1.00 97.50 94 LEU A C 1
ATOM 709 O O . LEU A 1 94 ? -9.620 -19.866 9.870 1.00 97.50 94 LEU A O 1
ATOM 713 N N . ARG A 1 95 ? -11.166 -19.062 11.289 1.00 97.62 95 ARG A N 1
ATOM 714 C CA . ARG A 1 95 ? -11.915 -20.313 11.449 1.00 97.62 95 ARG A CA 1
ATOM 715 C C . ARG A 1 95 ? -13.046 -20.421 10.431 1.00 97.62 95 ARG A C 1
ATOM 717 O O . ARG A 1 95 ? -13.251 -21.479 9.854 1.00 97.62 95 ARG A O 1
ATOM 724 N N . ASP A 1 96 ? -13.774 -19.326 10.233 1.00 98.06 96 ASP A N 1
ATOM 725 C CA . ASP A 1 96 ? -15.038 -19.311 9.493 1.00 98.06 96 ASP A CA 1
ATOM 726 C C . ASP A 1 96 ? -14.837 -18.937 8.007 1.00 98.06 96 ASP A C 1
ATOM 728 O O . ASP A 1 96 ? -15.783 -18.960 7.225 1.00 98.06 96 ASP A O 1
ATOM 732 N N . GLY A 1 97 ? -13.621 -18.541 7.603 1.00 97.94 97 GLY A N 1
ATOM 733 C CA . GLY A 1 97 ? -13.277 -18.084 6.248 1.00 97.94 97 GLY A CA 1
ATOM 734 C C . GLY A 1 97 ? -13.812 -16.690 5.896 1.00 97.94 97 GLY A C 1
ATOM 735 O O . GLY A 1 97 ? -13.262 -16.008 5.032 1.00 97.94 97 GLY A O 1
ATOM 736 N N . GLY A 1 98 ? -14.840 -16.224 6.602 1.00 98.19 98 GLY A N 1
ATOM 737 C CA . GLY A 1 98 ? -15.423 -14.896 6.489 1.00 98.19 98 GLY A CA 1
ATOM 738 C C . GLY A 1 98 ? -15.878 -14.368 7.845 1.00 98.19 98 GLY A C 1
ATOM 739 O O . GLY A 1 98 ? -16.163 -15.118 8.774 1.00 98.19 98 GLY A O 1
ATOM 740 N N . TRP A 1 99 ? -15.943 -13.049 7.968 1.00 98.19 99 TRP A N 1
ATOM 741 C CA . TRP A 1 99 ? -16.432 -12.367 9.157 1.00 98.19 99 TRP A CA 1
ATOM 742 C C . TRP A 1 99 ? -17.092 -11.047 8.765 1.00 98.19 99 TRP A C 1
ATOM 744 O O . TRP A 1 99 ? -16.626 -10.342 7.868 1.00 98.19 99 TRP A O 1
ATOM 754 N N . ARG A 1 100 ? -18.175 -10.696 9.460 1.00 97.56 100 ARG A N 1
ATOM 755 C CA . ARG A 1 100 ? -18.837 -9.393 9.362 1.00 97.56 100 ARG A CA 1
ATOM 756 C C . ARG A 1 100 ? -19.011 -8.826 10.758 1.00 97.56 100 ARG A C 1
ATOM 758 O O . ARG A 1 100 ? -19.357 -9.561 11.683 1.00 97.56 100 ARG A O 1
ATOM 765 N N . ASN A 1 101 ? -18.806 -7.525 10.901 1.00 97.38 101 ASN A N 1
ATOM 766 C CA . ASN A 1 101 ? -18.916 -6.881 12.195 1.00 97.38 101 ASN A CA 1
ATOM 767 C C . ASN A 1 101 ? -20.357 -6.944 12.728 1.00 97.38 101 ASN A C 1
ATOM 769 O O . ASN A 1 101 ? -21.260 -6.385 12.098 1.00 97.38 101 ASN A O 1
ATOM 773 N N . PRO A 1 102 ? -20.592 -7.558 13.902 1.00 96.38 102 PRO A N 1
ATOM 774 C CA . PRO A 1 102 ? -21.938 -7.699 14.455 1.00 96.38 102 PRO A CA 1
ATOM 775 C C . PRO A 1 102 ? -22.539 -6.371 14.937 1.00 96.38 102 PRO A C 1
ATOM 777 O O . PRO A 1 102 ? -23.734 -6.303 15.199 1.00 96.38 102 PRO A O 1
ATOM 780 N N . ARG A 1 103 ? -21.730 -5.312 15.072 1.00 94.38 103 ARG A N 1
ATOM 781 C CA . ARG A 1 103 ? -22.179 -3.981 15.508 1.00 94.38 103 ARG A CA 1
ATOM 782 C C . ARG A 1 103 ? -22.601 -3.074 14.353 1.00 94.38 103 ARG A C 1
ATOM 784 O O . ARG A 1 103 ? -23.074 -1.968 14.601 1.00 94.38 103 ARG A O 1
ATOM 791 N N . LEU A 1 104 ? -22.404 -3.501 13.106 1.00 92.56 104 LEU A N 1
ATOM 792 C CA . LEU A 1 104 ? -22.761 -2.717 11.929 1.00 92.56 104 LEU A CA 1
ATOM 793 C C . LEU A 1 104 ? -24.078 -3.208 11.333 1.00 92.56 104 LEU A C 1
ATOM 795 O O . LEU A 1 104 ? -24.255 -4.395 11.049 1.00 92.56 104 LEU A O 1
ATOM 799 N N . VAL A 1 105 ? -24.988 -2.265 11.094 1.00 87.25 105 VAL A N 1
ATOM 800 C CA . VAL A 1 105 ? -26.305 -2.538 10.512 1.00 87.25 105 VAL A CA 1
ATOM 801 C C . VAL A 1 105 ? -26.139 -3.197 9.136 1.00 87.25 105 VAL A C 1
ATOM 803 O O . VAL A 1 105 ? -25.289 -2.819 8.321 1.00 87.25 105 VAL A O 1
ATOM 806 N N . ALA A 1 106 ? -26.908 -4.254 8.882 1.00 82.62 106 ALA A N 1
ATOM 807 C CA . ALA A 1 106 ? -26.956 -4.880 7.566 1.00 82.62 106 ALA A CA 1
ATOM 808 C C . ALA A 1 106 ? -27.592 -3.925 6.543 1.00 82.62 106 ALA A C 1
ATOM 810 O O . ALA A 1 106 ? -28.509 -3.181 6.871 1.00 82.62 106 ALA A O 1
ATOM 811 N N . GLY A 1 107 ? -27.098 -3.932 5.303 1.00 77.81 107 GLY A N 1
ATOM 812 C CA . GLY A 1 107 ? -27.676 -3.131 4.216 1.00 77.81 107 GLY A CA 1
ATOM 813 C C . GLY A 1 107 ? -27.240 -1.662 4.150 1.00 77.81 107 GLY A C 1
ATOM 814 O O . GLY A 1 107 ? -27.691 -0.954 3.255 1.00 77.81 107 GLY A O 1
ATOM 815 N N . THR A 1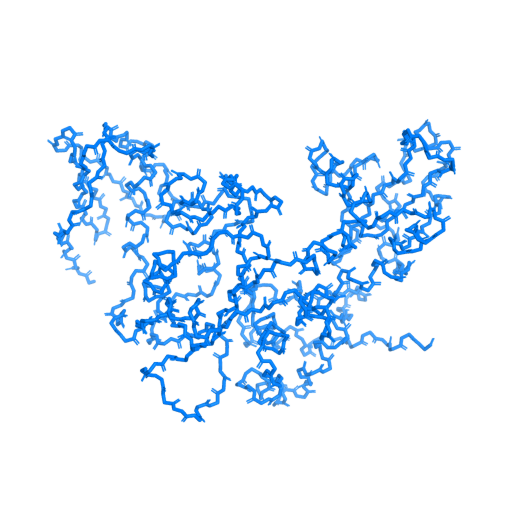 108 ? -26.344 -1.185 5.024 1.00 86.94 108 THR A N 1
ATOM 816 C CA . THR A 1 108 ? -25.741 0.146 4.834 1.00 86.94 108 THR A CA 1
ATOM 817 C C . THR A 1 108 ? -24.904 0.169 3.560 1.00 86.94 108 THR A C 1
ATOM 819 O O . THR A 1 108 ? -24.125 -0.763 3.331 1.00 86.94 108 THR A O 1
ATOM 822 N N . VAL A 1 109 ? -25.028 1.244 2.776 1.00 85.94 109 VAL A N 1
ATOM 823 C CA . VAL A 1 109 ? -24.193 1.482 1.592 1.00 85.94 109 VAL A CA 1
ATOM 824 C C . VAL A 1 109 ? -22.715 1.352 1.986 1.00 85.94 109 VAL A C 1
ATOM 826 O O . VAL A 1 109 ? -22.319 1.932 3.001 1.00 85.94 109 VAL A O 1
ATOM 829 N N . PRO A 1 110 ? -21.906 0.569 1.249 1.00 86.88 110 PRO A N 1
ATOM 830 C CA . PRO A 1 110 ? -20.485 0.457 1.533 1.00 86.88 110 PRO A CA 1
ATOM 831 C C . PRO A 1 110 ? -19.789 1.813 1.402 1.00 86.88 110 PRO A C 1
ATOM 833 O O . PRO A 1 110 ? -19.943 2.514 0.401 1.00 86.88 110 PRO A O 1
ATOM 836 N N . ASP A 1 111 ? -18.995 2.139 2.413 1.00 93.50 111 ASP A N 1
ATOM 837 C CA . ASP A 1 111 ? -18.174 3.344 2.469 1.00 93.50 111 ASP A CA 1
ATOM 838 C C . ASP A 1 111 ? -16.758 2.947 2.911 1.00 93.50 111 ASP A C 1
ATOM 840 O O . ASP A 1 111 ? -16.416 3.032 4.097 1.00 93.50 111 ASP A O 1
ATOM 844 N N . PRO A 1 112 ? -15.981 2.321 2.005 1.00 94.56 112 PRO A N 1
ATOM 845 C CA . PRO A 1 112 ? -14.655 1.837 2.341 1.00 94.56 112 PRO A CA 1
ATOM 846 C C . PRO A 1 112 ? -13.708 3.020 2.532 1.00 94.56 112 PRO A C 1
ATOM 848 O O . PRO A 1 112 ? -13.420 3.752 1.592 1.00 94.56 112 PRO A O 1
ATOM 851 N N . ALA A 1 113 ? -13.161 3.153 3.738 1.00 96.12 113 ALA A N 1
ATOM 852 C CA . ALA A 1 113 ? -12.008 4.021 3.960 1.00 96.12 113 ALA A CA 1
ATOM 853 C C . ALA A 1 113 ? -10.727 3.383 3.395 1.00 96.12 113 ALA A C 1
ATOM 855 O O . ALA A 1 113 ? -9.815 4.082 2.969 1.00 96.12 113 ALA A O 1
ATOM 856 N N . GLY A 1 114 ? -10.676 2.048 3.367 1.00 97.88 114 GLY A N 1
ATOM 857 C CA . GLY A 1 114 ? -9.589 1.282 2.771 1.00 97.88 114 GLY A CA 1
ATOM 858 C C . GLY A 1 114 ? -9.762 -0.218 2.945 1.00 97.88 114 GLY A C 1
ATOM 859 O O . GLY A 1 114 ? -10.682 -0.694 3.614 1.00 97.88 114 GLY A O 1
ATOM 860 N N . VAL A 1 115 ? -8.839 -0.971 2.364 1.00 98.62 115 VAL A N 1
ATOM 861 C CA . VAL A 1 115 ? -8.671 -2.401 2.607 1.00 98.62 115 VAL A CA 1
ATOM 862 C C . VAL A 1 115 ? -7.297 -2.629 3.210 1.00 98.62 115 VAL A C 1
ATOM 864 O O . VAL A 1 115 ? -6.284 -2.176 2.679 1.00 98.62 115 VAL A O 1
ATOM 867 N N . MET A 1 116 ? -7.269 -3.355 4.323 1.00 98.62 116 MET A N 1
ATOM 868 C CA . MET A 1 116 ? -6.047 -3.918 4.877 1.00 98.62 116 MET A CA 1
ATOM 869 C C . MET A 1 116 ? -5.897 -5.351 4.372 1.00 98.62 116 MET A C 1
ATOM 871 O O . MET A 1 116 ? -6.811 -6.159 4.525 1.00 98.62 116 MET A O 1
ATOM 875 N N . LEU A 1 117 ? -4.753 -5.675 3.780 1.00 98.06 117 LEU A N 1
ATOM 876 C CA . LEU A 1 117 ? -4.473 -6.997 3.228 1.00 98.06 117 LEU A CA 1
ATOM 877 C C . LEU A 1 117 ? -3.198 -7.555 3.855 1.00 98.06 117 LEU A C 1
ATOM 879 O O . LEU A 1 117 ? -2.106 -7.028 3.640 1.00 98.06 117 LEU A O 1
ATOM 883 N N . PHE A 1 118 ? -3.324 -8.653 4.592 1.00 96.88 118 PHE A N 1
ATOM 884 C CA . PHE A 1 118 ? -2.173 -9.465 4.969 1.00 96.88 118 PHE A CA 1
ATOM 885 C C . PHE A 1 118 ? -1.702 -10.234 3.748 1.00 96.88 118 PHE A C 1
ATOM 887 O O . PHE A 1 118 ? -2.467 -11.005 3.161 1.00 96.88 118 PHE A O 1
ATOM 894 N N . LYS A 1 119 ? -0.456 -9.985 3.348 1.00 91.88 119 LYS A N 1
ATOM 895 C CA . LYS A 1 119 ? 0.101 -10.562 2.126 1.00 91.88 119 LYS A CA 1
ATOM 896 C C . LYS A 1 119 ? 0.182 -12.093 2.244 1.00 91.88 119 LYS A C 1
ATOM 898 O O . LYS A 1 119 ? 0.409 -12.606 3.342 1.00 91.88 119 LYS A O 1
ATOM 903 N N . PRO A 1 120 ? 0.026 -12.831 1.131 1.00 89.75 120 PRO A N 1
ATOM 904 C CA . PRO A 1 120 ? 0.278 -14.268 1.102 1.00 89.75 120 PRO A CA 1
ATOM 905 C C . PRO A 1 120 ? 1.640 -14.627 1.720 1.00 89.75 120 PRO A C 1
ATOM 907 O O . PRO A 1 120 ? 2.642 -13.964 1.453 1.00 89.75 120 PRO A O 1
ATOM 910 N N . GLY A 1 121 ? 1.666 -15.664 2.563 1.00 88.69 121 GLY A N 1
ATOM 911 C CA . GLY A 1 121 ? 2.877 -16.127 3.257 1.00 88.69 121 GLY A CA 1
ATOM 912 C C . GLY A 1 121 ? 3.134 -15.493 4.631 1.00 88.69 121 GLY A C 1
ATOM 913 O O . GLY A 1 121 ? 4.141 -15.810 5.263 1.00 88.69 121 GLY A O 1
ATOM 914 N N . MET A 1 122 ? 2.239 -14.628 5.114 1.00 94.12 122 MET A N 1
ATOM 915 C CA . MET A 1 122 ? 2.293 -14.099 6.480 1.00 94.12 122 MET A CA 1
ATOM 916 C C . MET A 1 122 ? 1.642 -15.047 7.489 1.00 94.12 122 MET A C 1
ATOM 918 O O . MET A 1 122 ? 0.596 -15.637 7.219 1.00 94.12 122 MET A O 1
ATOM 922 N N . ALA A 1 123 ? 2.242 -15.162 8.674 1.00 94.38 123 ALA A N 1
ATOM 923 C CA . ALA A 1 123 ? 1.646 -15.831 9.820 1.00 94.38 123 ALA A CA 1
ATOM 924 C C . ALA A 1 123 ? 0.560 -14.929 10.418 1.00 94.38 123 ALA A C 1
ATOM 926 O O . ALA A 1 123 ? 0.841 -13.836 10.911 1.00 94.38 123 ALA A O 1
ATOM 927 N N . ILE A 1 124 ? -0.695 -15.378 10.365 1.00 95.88 124 ILE A N 1
ATOM 928 C CA . ILE A 1 124 ? -1.840 -14.611 10.864 1.00 95.88 124 ILE A CA 1
ATOM 929 C C . ILE A 1 124 ? -2.470 -15.387 12.010 1.00 95.88 124 ILE A C 1
ATOM 931 O O . ILE A 1 124 ? -3.030 -16.463 11.818 1.00 95.88 124 ILE A O 1
ATOM 935 N N . THR A 1 125 ? -2.372 -14.832 13.215 1.00 96.69 125 THR A N 1
ATOM 936 C CA . THR A 1 125 ? -2.885 -15.459 14.436 1.00 96.69 125 THR A CA 1
ATOM 937 C C . THR A 1 125 ? -4.147 -14.749 14.936 1.00 96.69 125 THR A C 1
ATOM 939 O O . THR A 1 125 ? -4.371 -13.573 14.626 1.00 96.69 125 THR A O 1
ATOM 942 N N . PRO A 1 126 ? -4.978 -15.411 15.763 1.00 97.81 126 PRO A N 1
ATOM 943 C CA . PRO A 1 126 ? -6.089 -14.749 16.439 1.00 97.81 126 PRO A CA 1
ATOM 944 C C . PRO A 1 126 ? -5.658 -13.532 17.269 1.00 97.81 126 PRO A C 1
ATOM 946 O O . PRO A 1 126 ? -6.367 -12.529 17.283 1.00 97.81 126 PRO A O 1
ATOM 949 N N . GLY A 1 127 ? -4.497 -13.611 17.932 1.00 97.38 127 GLY A N 1
ATOM 950 C CA . GLY A 1 127 ? -3.935 -12.517 18.727 1.00 97.38 127 GLY A CA 1
ATOM 951 C C . GLY A 1 127 ? -3.573 -11.305 17.871 1.00 97.38 127 GLY A C 1
ATOM 952 O O . GLY A 1 127 ? -3.979 -10.193 18.198 1.00 97.38 127 GLY A O 1
ATOM 953 N N . LEU A 1 128 ? -2.915 -11.532 16.727 1.00 97.50 128 LEU A N 1
ATOM 954 C CA . LEU A 1 128 ? -2.618 -10.474 15.760 1.00 97.50 128 LEU A CA 1
ATOM 955 C C . LEU A 1 128 ? -3.902 -9.766 15.311 1.00 97.50 128 LEU A C 1
ATOM 957 O O . LEU A 1 128 ? -3.975 -8.547 15.375 1.00 97.50 128 LEU A O 1
ATOM 961 N N . LEU A 1 129 ? -4.938 -10.508 14.909 1.00 98.31 129 LEU A N 1
ATOM 962 C CA . LEU A 1 129 ? -6.195 -9.905 14.447 1.00 98.31 129 LEU A CA 1
ATOM 963 C C . LEU A 1 129 ? -6.937 -9.132 15.546 1.00 98.31 129 LEU A C 1
ATOM 965 O O . LEU A 1 129 ? -7.543 -8.103 15.255 1.00 98.31 129 LEU A O 1
ATOM 969 N N . SER A 1 130 ? -6.882 -9.587 16.798 1.00 97.94 130 SER A N 1
ATOM 970 C CA . SER A 1 130 ? -7.409 -8.816 17.933 1.00 97.94 130 SER A CA 1
ATOM 971 C C . SER A 1 130 ? -6.659 -7.493 18.109 1.00 97.94 130 SER A C 1
ATOM 973 O O . SER A 1 130 ? -7.284 -6.452 18.291 1.00 97.94 130 SER A O 1
ATOM 975 N N . GLU A 1 131 ? -5.336 -7.510 17.974 1.00 97.88 131 GLU A N 1
ATOM 976 C CA . GLU A 1 131 ? -4.504 -6.309 18.053 1.00 97.88 131 GLU A CA 1
ATOM 977 C C . GLU A 1 131 ? -4.763 -5.343 16.880 1.00 97.88 131 GLU A C 1
ATOM 979 O O . GLU A 1 131 ? -4.849 -4.132 17.084 1.00 97.88 131 GLU A O 1
ATOM 984 N N . ILE A 1 132 ? -5.003 -5.851 15.662 1.00 98.19 132 ILE A N 1
ATOM 985 C CA . ILE A 1 132 ? -5.476 -5.025 14.535 1.00 98.19 132 ILE A CA 1
ATOM 986 C C . ILE A 1 132 ? -6.804 -4.349 14.867 1.00 98.19 132 ILE A C 1
ATOM 988 O O . ILE A 1 132 ? -6.961 -3.151 14.634 1.00 98.19 132 ILE A O 1
ATOM 992 N N . ALA A 1 133 ? -7.767 -5.110 15.393 1.00 98.44 133 ALA A N 1
ATOM 993 C CA . ALA A 1 133 ? -9.078 -4.584 15.753 1.00 98.44 133 ALA A CA 1
ATOM 994 C C . ALA A 1 133 ? -8.974 -3.443 16.774 1.00 98.44 133 ALA A C 1
ATOM 996 O O . ALA A 1 133 ? -9.686 -2.447 16.633 1.00 98.44 133 ALA A O 1
ATOM 997 N N . GLU A 1 134 ? -8.086 -3.565 17.762 1.00 98.31 134 GLU A N 1
ATOM 998 C CA . GLU A 1 134 ? -7.837 -2.508 18.741 1.00 98.31 134 GLU A CA 1
ATOM 999 C C . GLU A 1 134 ? -7.174 -1.281 18.109 1.00 98.31 134 GLU A C 1
ATOM 1001 O O . GLU A 1 134 ? -7.662 -0.172 18.309 1.00 98.31 134 GLU A O 1
ATOM 1006 N N . ARG A 1 135 ? -6.144 -1.445 17.269 1.00 98.25 135 ARG A N 1
ATOM 1007 C CA . ARG A 1 135 ? -5.468 -0.308 16.610 1.00 98.25 135 ARG A CA 1
ATOM 1008 C C . ARG A 1 135 ? -6.357 0.443 15.614 1.00 98.25 135 ARG A C 1
ATOM 1010 O O . ARG A 1 135 ? -6.258 1.666 15.484 1.00 98.25 135 ARG A O 1
ATOM 1017 N N . LEU A 1 136 ? -7.252 -0.264 14.923 1.00 98.50 136 LEU A N 1
ATOM 1018 C CA . LEU A 1 136 ? -8.298 0.379 14.125 1.00 98.50 136 LEU A CA 1
ATOM 1019 C C . LEU A 1 136 ? -9.234 1.188 15.031 1.00 98.50 136 LEU A C 1
ATOM 1021 O O . LEU A 1 136 ? -9.481 2.359 14.754 1.00 98.50 136 LEU A O 1
ATOM 1025 N N . ALA A 1 137 ? -9.686 0.607 16.145 1.00 98.44 137 ALA A N 1
ATOM 1026 C CA . ALA A 1 137 ? -10.588 1.289 17.065 1.00 98.44 137 ALA A CA 1
ATOM 1027 C C . ALA A 1 137 ? -9.950 2.526 17.715 1.00 98.44 137 ALA A C 1
ATOM 1029 O O . ALA A 1 137 ? -10.621 3.550 17.828 1.00 98.44 137 ALA A O 1
ATOM 1030 N N . GLU A 1 138 ? -8.671 2.448 18.105 1.00 98.31 138 GLU A N 1
ATOM 1031 C CA . GLU A 1 138 ? -7.875 3.584 18.590 1.00 98.31 138 GLU A CA 1
ATOM 1032 C C . GLU A 1 138 ? -7.969 4.752 17.606 1.00 98.31 138 GLU A C 1
ATOM 1034 O O . GLU A 1 138 ? -8.283 5.858 18.010 1.00 98.31 138 GLU A O 1
ATOM 1039 N N . SER A 1 139 ? -7.801 4.492 16.308 1.00 98.31 139 SER A N 1
ATOM 1040 C CA . SER A 1 139 ? -7.785 5.527 15.266 1.00 98.31 139 SER A CA 1
ATOM 1041 C C . SER A 1 139 ? -9.169 5.969 14.761 1.00 98.31 139 SER A C 1
ATOM 1043 O O . SER A 1 139 ? -9.256 6.791 13.847 1.00 98.31 139 SER A O 1
ATOM 1045 N N . GLY A 1 140 ? -10.258 5.452 15.339 1.00 98.25 140 GLY A N 1
ATOM 1046 C CA . GLY A 1 140 ? -11.632 5.786 14.946 1.00 98.25 140 GLY A CA 1
ATOM 1047 C C . GLY A 1 140 ? -12.179 5.002 13.754 1.00 98.25 140 GLY A C 1
ATOM 1048 O O . GLY A 1 140 ? -13.191 5.388 13.157 1.00 98.25 140 GLY A O 1
ATOM 1049 N N . TYR A 1 141 ? -11.535 3.884 13.429 1.00 98.44 141 TYR A N 1
ATOM 1050 C CA . TYR A 1 141 ? -11.900 2.984 12.345 1.00 98.44 141 TYR A CA 1
ATOM 1051 C C . TYR A 1 141 ? -12.393 1.644 12.874 1.00 98.44 141 TYR A C 1
ATOM 1053 O O . TYR A 1 141 ? -12.104 1.226 13.990 1.00 98.44 141 TYR A O 1
ATOM 1061 N N . VAL A 1 142 ? -13.147 0.938 12.042 1.00 98.19 142 VAL A N 1
ATOM 1062 C CA . VAL A 1 142 ? -13.677 -0.384 12.365 1.00 98.19 142 VAL A CA 1
ATOM 1063 C C . VAL A 1 142 ? -13.496 -1.315 11.171 1.00 98.19 142 VAL A C 1
ATOM 1065 O O . VAL A 1 142 ? -13.619 -0.893 10.018 1.00 98.19 142 VAL A O 1
ATOM 1068 N N . ALA A 1 143 ? -13.220 -2.591 11.434 1.00 98.31 143 ALA A N 1
ATOM 1069 C CA . ALA A 1 143 ? -13.323 -3.626 10.417 1.00 98.31 143 ALA A CA 1
ATOM 1070 C C . ALA A 1 143 ? -14.814 -3.880 10.140 1.00 98.31 143 ALA A C 1
ATOM 1072 O O . ALA A 1 143 ? -15.545 -4.254 11.057 1.00 98.31 143 ALA A O 1
ATOM 1073 N N . ASP A 1 144 ? -15.276 -3.665 8.907 1.00 97.69 144 ASP A N 1
ATOM 1074 C CA . ASP A 1 144 ? -16.648 -3.979 8.475 1.00 97.69 144 ASP A CA 1
ATOM 1075 C C . ASP A 1 144 ? -16.787 -5.462 8.134 1.00 97.69 144 ASP A C 1
ATOM 1077 O O . ASP A 1 144 ? -17.664 -6.167 8.640 1.00 97.69 144 ASP A O 1
ATOM 1081 N N . ARG A 1 145 ? -15.878 -5.944 7.286 1.00 97.88 145 ARG A N 1
ATOM 1082 C CA . ARG A 1 145 ? -15.834 -7.321 6.798 1.00 97.88 145 ARG A CA 1
ATOM 1083 C C . ARG A 1 145 ? -14.400 -7.803 6.800 1.00 97.88 145 ARG A C 1
ATOM 1085 O O . ARG A 1 145 ? -13.484 -7.016 6.587 1.00 97.88 145 ARG A O 1
ATOM 1092 N N . ALA A 1 146 ? -14.213 -9.097 6.974 1.00 98.62 146 ALA A N 1
ATOM 1093 C CA . ALA A 1 146 ? -12.940 -9.742 6.729 1.00 98.62 146 ALA A CA 1
ATOM 1094 C C . ALA A 1 146 ? -13.171 -11.080 6.040 1.00 98.62 146 ALA A C 1
ATOM 1096 O O . ALA A 1 146 ? -14.221 -11.699 6.222 1.00 98.62 146 ALA A O 1
ATOM 1097 N N . ARG A 1 147 ? -12.203 -11.530 5.248 1.00 98.50 147 ARG A N 1
ATOM 1098 C CA . ARG A 1 147 ? -12.230 -12.871 4.666 1.00 98.50 147 ARG A CA 1
ATOM 1099 C C . ARG A 1 147 ? -10.835 -13.420 4.432 1.00 98.50 147 ARG A C 1
ATOM 1101 O O . ARG A 1 147 ? -9.905 -12.665 4.149 1.00 98.50 147 ARG A O 1
ATOM 1108 N N . VAL A 1 148 ? -10.723 -14.737 4.542 1.00 98.25 148 VAL A N 1
ATOM 1109 C CA . VAL A 1 148 ? -9.563 -15.493 4.075 1.00 98.25 148 VAL A CA 1
ATOM 1110 C C .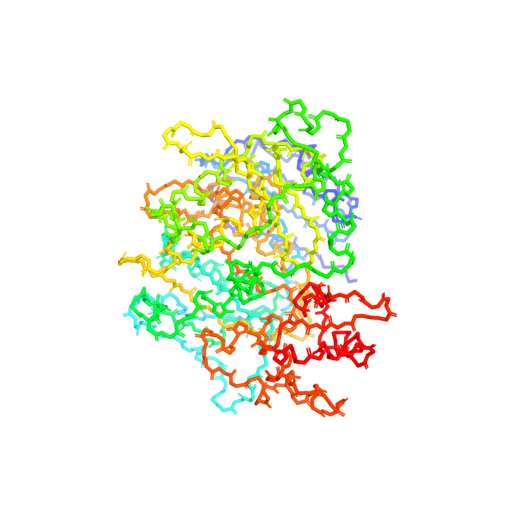 VAL A 1 148 ? -9.715 -15.674 2.570 1.00 98.25 148 VAL A C 1
ATOM 1112 O O . VAL A 1 148 ? -10.771 -16.081 2.092 1.00 98.25 148 VAL A O 1
ATOM 1115 N N . VAL A 1 149 ? -8.662 -15.364 1.823 1.00 97.69 149 VAL A N 1
ATOM 1116 C CA . VAL A 1 149 ? -8.615 -15.503 0.368 1.00 97.69 149 VAL A CA 1
ATOM 1117 C C . VAL A 1 149 ? -7.535 -16.520 0.037 1.00 97.69 149 VAL A C 1
ATOM 1119 O O . VAL A 1 149 ? -6.358 -16.313 0.335 1.00 97.69 149 VAL A O 1
ATOM 1122 N N . THR A 1 150 ? -7.941 -17.648 -0.538 1.00 96.44 150 THR A N 1
ATOM 1123 C CA . THR A 1 150 ? -7.019 -18.744 -0.867 1.00 96.44 150 THR A CA 1
ATOM 1124 C C . THR A 1 150 ? -6.237 -18.448 -2.142 1.00 96.44 150 THR A C 1
ATOM 1126 O O . THR A 1 150 ? -6.733 -17.756 -3.029 1.00 96.44 150 THR A O 1
ATOM 1129 N N . SER A 1 151 ? -5.054 -19.039 -2.299 1.00 95.25 151 SER A N 1
ATOM 1130 C CA . SER A 1 151 ? -4.294 -19.003 -3.561 1.00 95.25 151 SER A CA 1
ATOM 1131 C C . SER A 1 151 ? -5.107 -19.445 -4.786 1.00 95.25 151 SER A C 1
ATOM 1133 O O . SER A 1 151 ? -4.996 -18.841 -5.853 1.00 95.25 151 SER A O 1
ATOM 1135 N N . SER A 1 152 ? -5.980 -20.452 -4.640 1.00 95.94 152 SER A N 1
ATOM 1136 C CA . SER A 1 152 ? -6.894 -20.886 -5.709 1.00 95.94 152 SER A CA 1
ATOM 1137 C C . SER A 1 152 ? -7.866 -19.778 -6.115 1.00 95.94 152 SER A C 1
ATOM 1139 O O . SER A 1 152 ? -8.117 -19.565 -7.303 1.00 95.94 152 SER A O 1
ATOM 1141 N N . GLU A 1 153 ? -8.410 -19.050 -5.142 1.00 97.19 153 GLU A N 1
ATOM 1142 C CA . GLU A 1 153 ? -9.282 -17.909 -5.403 1.00 97.19 153 GLU A CA 1
ATOM 1143 C C . GLU A 1 153 ? -8.511 -16.738 -6.032 1.00 97.19 153 GLU A C 1
ATOM 1145 O O . GLU A 1 153 ? -8.973 -16.175 -7.025 1.00 97.19 153 GLU A O 1
ATOM 1150 N N . ILE A 1 154 ? -7.315 -16.421 -5.516 1.00 96.81 154 ILE A N 1
ATOM 1151 C CA . ILE A 1 154 ? -6.436 -15.379 -6.070 1.00 96.81 154 ILE A CA 1
ATOM 1152 C C . ILE A 1 154 ? -6.174 -15.644 -7.554 1.00 96.81 154 ILE A C 1
ATOM 1154 O O . ILE A 1 154 ? -6.367 -14.742 -8.368 1.00 96.81 154 ILE A O 1
ATOM 1158 N N . ARG A 1 155 ? -5.812 -16.882 -7.912 1.00 96.25 155 ARG A N 1
ATOM 1159 C CA . ARG A 1 155 ? -5.518 -17.275 -9.295 1.00 96.25 155 ARG A CA 1
ATOM 1160 C C . ARG A 1 155 ? -6.762 -17.284 -10.179 1.00 96.25 155 ARG A C 1
ATOM 1162 O O . ARG A 1 155 ? -6.787 -16.621 -11.210 1.00 96.25 155 ARG A O 1
ATOM 1169 N N . SER A 1 156 ? -7.806 -18.018 -9.784 1.00 96.94 156 SER A N 1
ATOM 1170 C CA . SER A 1 156 ? -9.010 -18.205 -10.618 1.00 96.94 156 SER A CA 1
ATOM 1171 C C . SER A 1 156 ? -9.737 -16.896 -10.925 1.00 96.94 156 SER A C 1
ATOM 1173 O O . SER A 1 156 ? -10.353 -16.764 -11.979 1.00 96.94 156 SER A O 1
ATOM 1175 N N . ARG A 1 157 ? -9.637 -15.911 -10.029 1.00 97.25 157 ARG A N 1
ATOM 1176 C CA . ARG A 1 157 ? -10.261 -14.595 -10.194 1.00 97.25 157 ARG A CA 1
ATOM 1177 C C . ARG A 1 157 ? -9.281 -13.503 -10.631 1.00 97.25 157 ARG A C 1
ATOM 1179 O O . ARG A 1 157 ? -9.701 -12.363 -10.840 1.00 97.25 157 ARG A O 1
ATOM 1186 N N . GLY A 1 158 ? -7.995 -13.830 -10.768 1.00 96.94 158 GLY A N 1
ATOM 1187 C CA . GLY A 1 158 ? -6.931 -12.892 -11.125 1.00 96.94 158 GLY A CA 1
ATOM 1188 C C . GLY A 1 158 ? -6.769 -11.743 -10.126 1.00 96.94 158 GLY A C 1
ATOM 1189 O O . GLY A 1 158 ? -6.528 -10.609 -10.540 1.00 96.94 158 GLY A O 1
ATOM 1190 N N . LEU A 1 159 ? -6.942 -11.997 -8.824 1.00 97.31 159 LEU A N 1
ATOM 1191 C CA . LEU A 1 159 ? -6.959 -10.950 -7.793 1.00 97.31 159 LEU A CA 1
ATOM 1192 C C . LEU A 1 159 ? -5.613 -10.234 -7.672 1.00 97.31 159 LEU A C 1
ATOM 1194 O O . LEU A 1 159 ? -5.590 -9.011 -7.594 1.00 97.31 159 LEU A O 1
ATOM 1198 N N . ALA A 1 160 ? -4.496 -10.967 -7.728 1.00 96.19 160 ALA A N 1
ATOM 1199 C CA . ALA A 1 160 ? -3.158 -10.375 -7.688 1.00 96.19 160 ALA A CA 1
ATOM 1200 C C . ALA A 1 160 ? -2.902 -9.475 -8.910 1.00 96.19 160 ALA A C 1
ATOM 1202 O O . ALA A 1 160 ? -2.451 -8.339 -8.770 1.00 96.19 160 ALA A O 1
ATOM 1203 N N . SER A 1 161 ? -3.278 -9.951 -10.103 1.00 96.25 161 SER A N 1
ATOM 1204 C CA . SER A 1 161 ? -3.172 -9.174 -11.344 1.00 96.25 161 SER A CA 1
ATOM 1205 C C . SER A 1 161 ? -4.034 -7.906 -11.323 1.00 96.25 161 SER A C 1
ATOM 1207 O O . SER A 1 161 ? -3.599 -6.868 -11.813 1.00 96.25 161 SER A O 1
ATOM 1209 N N . ARG A 1 162 ? -5.250 -7.975 -10.759 1.00 96.50 162 ARG A N 1
ATOM 1210 C CA . ARG A 1 162 ? -6.127 -6.806 -10.583 1.00 96.50 162 ARG A CA 1
ATOM 1211 C C . ARG A 1 162 ? -5.542 -5.833 -9.565 1.00 96.50 162 ARG A C 1
ATOM 1213 O O . ARG A 1 162 ? -5.390 -4.666 -9.889 1.00 96.50 162 ARG A O 1
ATOM 1220 N N . HIS A 1 163 ? -5.126 -6.318 -8.396 1.00 96.56 163 HIS A N 1
ATOM 1221 C CA . HIS A 1 163 ? -4.542 -5.491 -7.339 1.00 96.56 163 HIS A CA 1
ATOM 1222 C C . HIS A 1 163 ? -3.308 -4.706 -7.826 1.00 96.56 163 HIS A C 1
ATOM 1224 O O . HIS A 1 163 ? -3.183 -3.522 -7.533 1.00 96.56 163 HIS A O 1
ATOM 1230 N N . TYR A 1 164 ? -2.457 -5.316 -8.660 1.00 95.38 164 TYR A N 1
ATOM 1231 C CA . TYR A 1 164 ? -1.285 -4.665 -9.263 1.00 95.38 164 TYR A CA 1
ATOM 1232 C C . TYR A 1 164 ? -1.497 -4.190 -10.709 1.00 95.38 164 TYR A C 1
ATOM 1234 O O . TYR A 1 164 ? -0.532 -4.090 -11.471 1.00 95.38 164 TYR A O 1
ATOM 1242 N N . ARG A 1 165 ? -2.738 -3.882 -11.113 1.00 95.31 165 ARG A N 1
ATOM 1243 C CA . ARG A 1 165 ? -3.104 -3.587 -12.510 1.00 95.31 165 ARG A CA 1
ATOM 1244 C C . ARG A 1 165 ? -2.186 -2.574 -13.223 1.00 95.31 165 ARG A C 1
ATOM 1246 O O . ARG A 1 165 ? -1.733 -2.921 -14.316 1.00 95.31 165 ARG A O 1
ATOM 1253 N N . PRO A 1 166 ? -1.843 -1.390 -12.662 1.00 93.88 166 PRO A N 1
ATOM 1254 C CA . PRO A 1 166 ? -0.922 -0.462 -13.328 1.00 93.88 166 PRO A CA 1
ATOM 1255 C C . PRO A 1 166 ? 0.437 -1.097 -13.651 1.00 93.88 166 PRO A C 1
ATOM 1257 O O . PRO A 1 166 ? 0.915 -1.023 -14.781 1.00 93.88 166 PRO A O 1
ATOM 1260 N N . GLY A 1 167 ? 1.034 -1.784 -12.672 1.00 95.56 167 GLY A N 1
ATOM 1261 C CA . GLY A 1 167 ? 2.327 -2.442 -12.842 1.00 95.56 167 GLY A CA 1
ATOM 1262 C C . GLY A 1 167 ? 2.266 -3.615 -13.823 1.00 95.56 167 GLY A C 1
ATOM 1263 O O . GLY A 1 167 ? 3.171 -3.784 -14.643 1.00 95.56 167 GLY A O 1
ATOM 1264 N N . MET A 1 168 ? 1.172 -4.381 -13.778 1.00 96.38 168 MET A N 1
ATOM 1265 C CA . MET A 1 168 ? 0.898 -5.504 -14.676 1.00 96.38 168 MET A CA 1
ATOM 1266 C C . MET A 1 168 ? 0.771 -5.087 -16.137 1.00 96.38 168 MET A C 1
ATOM 1268 O O . MET A 1 168 ? 1.224 -5.831 -17.005 1.00 96.38 168 MET A O 1
ATOM 1272 N N . ARG A 1 169 ? 0.189 -3.913 -16.416 1.00 95.19 169 ARG A N 1
ATOM 1273 C CA . ARG A 1 169 ? 0.097 -3.382 -17.782 1.00 95.19 169 ARG A CA 1
ATOM 1274 C C . ARG A 1 169 ? 1.487 -3.247 -18.399 1.00 95.19 169 ARG A C 1
ATOM 1276 O O . ARG A 1 169 ? 1.724 -3.807 -19.454 1.00 95.19 169 ARG A O 1
ATOM 1283 N N . PHE A 1 170 ? 2.439 -2.620 -17.707 1.00 95.81 170 PHE A N 1
ATOM 1284 C CA . PHE A 1 170 ? 3.814 -2.479 -18.214 1.00 95.81 170 PHE A CA 1
ATOM 1285 C C . PHE A 1 170 ? 4.620 -3.774 -18.219 1.00 95.81 170 PHE A C 1
ATOM 1287 O O . PHE A 1 170 ? 5.505 -3.954 -19.050 1.00 95.81 170 PHE A O 1
ATOM 1294 N N . ALA A 1 171 ? 4.331 -4.685 -17.289 1.00 97.19 171 ALA A N 1
ATOM 1295 C CA . ALA A 1 171 ? 4.976 -5.990 -17.278 1.00 97.19 171 ALA A CA 1
ATOM 1296 C C . ALA A 1 171 ? 4.576 -6.842 -18.496 1.00 97.19 171 ALA A C 1
ATOM 1298 O O . ALA A 1 171 ? 5.329 -7.747 -18.854 1.00 97.19 171 ALA A O 1
ATOM 1299 N N . ARG A 1 172 ? 3.413 -6.571 -19.112 1.00 96.81 172 ARG A N 1
ATOM 1300 C CA . ARG A 1 172 ? 2.898 -7.243 -20.319 1.00 96.81 172 ARG A CA 1
ATOM 1301 C C . ARG A 1 172 ? 3.151 -6.454 -21.603 1.00 96.81 172 ARG A C 1
ATOM 1303 O O . ARG A 1 172 ? 3.517 -7.055 -22.602 1.00 96.81 172 ARG A O 1
ATOM 1310 N N . ASP A 1 173 ? 3.028 -5.132 -21.544 1.00 93.88 173 ASP A N 1
ATOM 1311 C CA . ASP A 1 173 ? 3.106 -4.254 -22.707 1.00 93.88 173 ASP A CA 1
ATOM 1312 C C . ASP A 1 173 ? 4.337 -3.342 -22.610 1.00 93.88 173 ASP A C 1
ATOM 1314 O O . ASP A 1 173 ? 4.441 -2.486 -21.726 1.00 93.88 173 ASP A O 1
ATOM 1318 N N . ALA A 1 174 ? 5.262 -3.474 -23.563 1.00 87.00 174 ALA A N 1
ATOM 1319 C CA . ALA A 1 174 ? 6.529 -2.738 -23.598 1.00 87.00 174 ALA A CA 1
ATOM 1320 C C . ALA A 1 174 ? 6.396 -1.273 -24.085 1.00 87.00 174 ALA A C 1
ATOM 1322 O O . ALA A 1 174 ? 7.238 -0.780 -24.837 1.00 87.00 174 ALA A O 1
ATOM 1323 N N . ALA A 1 175 ? 5.326 -0.568 -23.706 1.00 93.00 175 ALA A N 1
ATOM 1324 C CA . ALA A 1 175 ? 4.970 0.731 -24.279 1.00 93.00 175 ALA A CA 1
ATOM 1325 C C . ALA A 1 175 ? 5.351 1.918 -23.376 1.00 93.00 175 ALA A C 1
ATOM 1327 O O . ALA A 1 175 ? 4.681 2.208 -22.377 1.00 93.00 175 ALA A O 1
ATOM 1328 N N . LEU A 1 176 ? 6.387 2.657 -23.785 1.00 95.94 176 LEU A N 1
ATOM 1329 C CA . LEU A 1 176 ? 6.773 3.945 -23.202 1.00 95.94 176 LEU A CA 1
ATOM 1330 C C . LEU A 1 176 ? 6.142 5.101 -23.989 1.00 95.94 176 LEU A C 1
ATOM 1332 O O . LEU A 1 176 ? 6.260 5.165 -25.211 1.00 95.94 176 LEU A O 1
ATOM 1336 N N . THR A 1 177 ? 5.530 6.050 -23.289 1.00 95.75 177 THR A N 1
ATOM 1337 C CA . THR A 1 177 ? 5.192 7.372 -23.835 1.00 95.75 177 THR A CA 1
ATOM 1338 C C . THR A 1 177 ? 6.463 8.176 -24.122 1.00 95.75 177 THR A C 1
ATOM 1340 O O . THR A 1 177 ? 7.544 7.859 -23.619 1.00 95.75 177 THR A O 1
ATOM 1343 N N . SER A 1 178 ? 6.348 9.273 -24.876 1.00 96.00 178 SER A N 1
ATOM 1344 C CA . SER A 1 178 ? 7.479 10.177 -25.135 1.00 96.00 178 SER A CA 1
ATOM 1345 C C . SER A 1 178 ? 8.117 10.708 -23.845 1.00 96.00 178 SER A C 1
ATOM 1347 O O . SER A 1 178 ? 9.341 10.803 -23.761 1.00 96.00 178 SER A O 1
ATOM 1349 N N . HIS A 1 179 ? 7.311 11.001 -22.817 1.00 96.12 179 HIS A N 1
ATOM 1350 C CA . HIS A 1 179 ? 7.809 11.487 -21.529 1.00 96.12 179 HIS A CA 1
ATOM 1351 C C . HIS A 1 179 ? 8.585 10.406 -20.759 1.00 96.12 179 HIS A C 1
ATOM 1353 O O . HIS A 1 179 ? 9.705 10.648 -20.308 1.00 96.12 179 HIS A O 1
ATOM 1359 N N . GLU A 1 180 ? 8.038 9.193 -20.652 1.00 97.62 180 GLU A N 1
ATOM 1360 C CA . GLU A 1 180 ? 8.725 8.080 -19.977 1.00 97.62 180 GLU A CA 1
ATOM 1361 C C . GLU A 1 180 ? 9.974 7.644 -20.755 1.00 97.62 180 GLU A C 1
ATOM 1363 O O . GLU A 1 180 ? 10.993 7.316 -20.149 1.00 97.62 180 GLU A O 1
ATOM 1368 N N . ARG A 1 181 ? 9.948 7.704 -22.097 1.00 97.81 181 ARG A N 1
ATOM 1369 C CA . ARG A 1 181 ? 11.131 7.454 -22.932 1.00 97.81 181 ARG A CA 1
ATOM 1370 C C . ARG A 1 181 ? 12.211 8.505 -22.693 1.00 97.81 181 ARG A C 1
ATOM 1372 O O . ARG A 1 181 ? 13.374 8.135 -22.576 1.00 97.81 181 ARG A O 1
ATOM 1379 N N . ALA A 1 182 ? 11.856 9.784 -22.576 1.00 97.81 182 ALA A N 1
ATOM 1380 C CA . ALA A 1 182 ? 12.817 10.831 -22.238 1.00 97.81 182 ALA A CA 1
ATOM 1381 C C . ALA A 1 182 ? 13.458 10.586 -20.860 1.00 97.81 182 ALA A C 1
ATOM 1383 O O . ALA A 1 182 ? 14.679 10.665 -20.733 1.00 97.81 182 ALA A O 1
ATOM 1384 N N . ARG A 1 183 ? 12.664 10.202 -19.847 1.00 97.69 183 ARG A N 1
ATOM 1385 C CA . ARG A 1 183 ? 13.179 9.820 -18.518 1.00 97.69 183 ARG A CA 1
ATOM 1386 C C . ARG A 1 183 ? 14.079 8.586 -18.572 1.00 97.69 183 ARG A C 1
ATOM 1388 O O . ARG A 1 183 ? 15.142 8.587 -17.960 1.00 97.69 183 ARG A O 1
ATOM 1395 N N . PHE A 1 184 ? 13.692 7.563 -19.332 1.00 98.38 184 PHE A N 1
ATOM 1396 C CA . PHE A 1 184 ? 14.524 6.386 -19.582 1.00 98.38 184 PHE A CA 1
ATOM 1397 C C . PHE A 1 184 ? 15.882 6.783 -20.175 1.00 98.38 184 PHE A C 1
ATOM 1399 O O . PHE A 1 184 ? 16.920 6.400 -19.642 1.00 98.38 184 PHE A O 1
ATOM 1406 N N . LEU A 1 185 ? 15.899 7.601 -21.229 1.00 98.38 185 LEU A N 1
ATOM 1407 C CA . LEU A 1 185 ? 17.143 8.036 -21.870 1.00 98.38 185 LEU A CA 1
ATOM 1408 C C . LEU A 1 185 ? 18.008 8.894 -20.938 1.00 98.38 185 LEU A C 1
ATOM 1410 O O . LEU A 1 185 ? 19.220 8.705 -20.904 1.00 98.38 185 LEU A O 1
ATOM 1414 N N . ALA A 1 186 ? 17.402 9.765 -20.125 1.00 98.12 186 ALA A N 1
ATOM 1415 C CA . ALA A 1 186 ? 18.126 10.569 -19.138 1.00 98.12 186 ALA A CA 1
ATOM 1416 C C . ALA A 1 186 ? 18.898 9.712 -18.118 1.00 98.12 186 ALA A C 1
ATOM 1418 O O . ALA A 1 186 ? 19.937 10.134 -17.610 1.00 98.12 186 ALA A O 1
ATOM 1419 N N . VAL A 1 187 ? 18.415 8.500 -17.834 1.00 98.06 187 VAL A N 1
ATOM 1420 C CA . VAL A 1 187 ? 19.093 7.550 -16.950 1.00 98.06 187 VAL A CA 1
ATOM 1421 C C . VAL A 1 187 ? 20.079 6.679 -17.721 1.00 98.06 187 VAL A C 1
ATOM 1423 O O . VAL A 1 187 ? 21.233 6.575 -17.303 1.00 98.06 187 VAL A O 1
ATOM 1426 N N . TYR A 1 188 ? 19.652 6.051 -18.816 1.00 98.00 188 TYR A N 1
ATOM 1427 C CA . TYR A 1 188 ? 20.392 4.951 -19.438 1.00 98.00 188 TYR A CA 1
ATOM 1428 C C . TYR A 1 188 ? 21.270 5.365 -20.628 1.00 98.00 188 TYR A C 1
ATOM 1430 O O . TYR A 1 188 ? 22.238 4.664 -20.906 1.00 98.00 188 TYR A O 1
ATOM 1438 N N . ASP A 1 189 ? 21.019 6.501 -21.292 1.00 97.88 189 ASP A N 1
ATOM 1439 C CA . ASP A 1 189 ? 21.846 7.030 -22.399 1.00 97.88 189 ASP A CA 1
ATOM 1440 C C . ASP A 1 189 ? 22.847 8.092 -21.909 1.00 97.88 189 ASP A C 1
ATOM 1442 O O . ASP A 1 189 ? 22.893 9.224 -22.385 1.00 97.88 189 ASP A O 1
ATOM 1446 N N . ARG A 1 190 ? 23.650 7.729 -20.902 1.00 97.00 190 ARG A N 1
ATOM 1447 C CA . ARG A 1 190 ? 24.697 8.581 -20.306 1.00 97.00 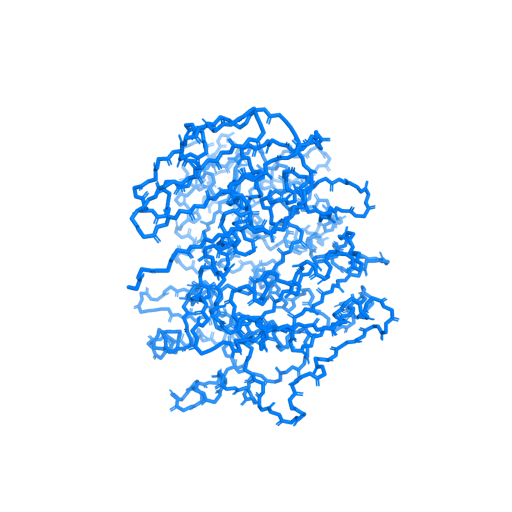190 ARG A CA 1
ATOM 1448 C C . ARG A 1 190 ? 26.106 8.044 -20.595 1.00 97.00 190 ARG A C 1
ATOM 1450 O O . ARG A 1 190 ? 26.237 6.885 -21.014 1.00 97.00 190 ARG A O 1
ATOM 1457 N N . PRO A 1 191 ? 27.174 8.843 -20.367 1.00 97.44 191 PRO A N 1
ATOM 1458 C CA . PRO A 1 191 ? 28.548 8.351 -20.435 1.00 97.44 191 PRO A CA 1
ATOM 1459 C C . PRO A 1 191 ? 28.727 7.072 -19.608 1.00 97.44 191 PRO A C 1
ATOM 1461 O O . PRO A 1 191 ? 28.264 6.992 -18.473 1.00 97.44 191 PRO A O 1
ATOM 1464 N N . GLY A 1 192 ? 29.370 6.064 -20.196 1.00 96.00 192 GLY A N 1
ATOM 1465 C CA . GLY A 1 192 ? 29.539 4.740 -19.589 1.00 96.00 192 GLY A CA 1
ATOM 1466 C C . GLY A 1 192 ? 28.514 3.691 -20.030 1.00 96.00 192 GLY A C 1
ATOM 1467 O O . GLY A 1 192 ? 28.803 2.509 -19.888 1.00 96.00 192 GLY A O 1
ATOM 1468 N N . SER A 1 193 ? 27.385 4.074 -20.644 1.00 96.38 193 SER A N 1
ATOM 1469 C CA . SER A 1 193 ? 26.391 3.113 -21.163 1.00 96.38 193 SER A CA 1
ATOM 1470 C C . SER A 1 193 ? 26.989 2.142 -22.186 1.00 96.38 193 SER A C 1
ATOM 1472 O O . SER A 1 193 ? 26.915 0.937 -21.979 1.00 96.38 193 SER A O 1
ATOM 1474 N N . THR A 1 194 ? 27.691 2.633 -23.214 1.00 96.75 194 THR A N 1
ATOM 1475 C CA . THR A 1 194 ? 28.381 1.769 -24.192 1.00 96.75 194 THR A CA 1
ATOM 1476 C C . THR A 1 194 ? 29.453 0.892 -23.549 1.00 96.75 194 THR A C 1
ATOM 1478 O O . THR A 1 194 ? 29.615 -0.254 -23.949 1.00 96.75 194 THR A O 1
ATOM 1481 N N . ALA A 1 195 ? 30.173 1.399 -22.545 1.00 96.38 195 ALA A N 1
ATOM 1482 C CA . ALA A 1 195 ? 31.191 0.611 -21.850 1.00 96.38 195 ALA A CA 1
ATOM 1483 C C . ALA A 1 195 ? 30.566 -0.522 -21.018 1.00 96.38 195 ALA A C 1
ATOM 1485 O O . ALA A 1 195 ? 31.125 -1.612 -20.954 1.00 96.38 195 ALA A O 1
ATOM 1486 N N . LEU A 1 196 ? 29.406 -0.271 -20.407 1.00 95.38 196 LEU A N 1
ATOM 1487 C CA . LEU A 1 196 ? 28.702 -1.233 -19.562 1.00 95.38 196 LEU A CA 1
ATOM 1488 C C . LEU A 1 196 ? 27.884 -2.251 -20.374 1.00 95.38 196 LEU A C 1
ATOM 1490 O O . LEU A 1 196 ? 27.836 -3.428 -20.027 1.00 95.38 196 LEU A O 1
ATOM 1494 N N . TYR A 1 197 ? 27.240 -1.801 -21.451 1.00 95.00 197 TYR A N 1
ATOM 1495 C CA . TYR A 1 197 ? 26.259 -2.573 -22.219 1.00 95.00 197 TYR A CA 1
ATOM 1496 C C . TYR A 1 197 ? 26.759 -3.030 -23.588 1.00 95.00 197 TYR A C 1
ATOM 1498 O O . TYR A 1 197 ? 26.130 -3.867 -24.227 1.00 95.00 197 TYR A O 1
ATOM 1506 N N . GLY A 1 198 ? 27.863 -2.474 -24.079 1.00 95.06 198 GLY A N 1
ATOM 1507 C CA . GLY A 1 198 ? 28.326 -2.679 -25.453 1.00 95.06 198 GLY A CA 1
ATOM 1508 C C . GLY A 1 198 ? 27.548 -1.875 -26.503 1.00 95.06 198 GLY A C 1
ATOM 1509 O O . GLY A 1 198 ? 27.947 -1.862 -27.663 1.00 95.06 198 GLY A O 1
ATOM 1510 N N . VAL A 1 199 ? 26.478 -1.171 -26.114 1.00 95.19 199 VAL A N 1
ATOM 1511 C CA . VAL A 1 199 ? 25.666 -0.298 -26.979 1.00 95.19 199 VAL A CA 1
ATOM 1512 C C . VAL A 1 199 ? 25.286 0.992 -26.240 1.00 95.19 199 VAL A C 1
ATOM 1514 O O . VAL A 1 199 ? 25.201 0.980 -25.008 1.00 95.19 199 VAL A O 1
ATOM 1517 N N . PRO A 1 200 ? 25.054 2.113 -26.947 1.00 97.12 200 PRO A N 1
ATOM 1518 C CA . PRO A 1 200 ? 24.466 3.308 -26.344 1.00 97.12 200 PRO A CA 1
ATOM 1519 C C . PRO A 1 200 ? 23.112 3.008 -25.689 1.00 97.12 200 PRO A C 1
ATOM 1521 O O . PRO A 1 200 ? 22.336 2.190 -26.186 1.00 97.12 200 PRO A O 1
ATOM 1524 N N . GLY A 1 201 ? 22.774 3.718 -24.612 1.00 95.94 201 GLY A N 1
ATOM 1525 C CA . GLY A 1 201 ? 21.508 3.523 -23.900 1.00 95.94 201 GLY A CA 1
ATOM 1526 C C . GLY A 1 201 ? 20.269 3.721 -24.773 1.00 95.94 201 GLY A C 1
ATOM 1527 O O . GLY A 1 201 ? 19.271 3.022 -24.608 1.00 95.94 201 GLY A O 1
ATOM 1528 N N . ARG A 1 202 ? 20.334 4.631 -25.753 1.00 97.44 202 ARG A N 1
ATOM 1529 C CA . ARG A 1 202 ? 19.246 4.851 -26.724 1.00 97.44 202 ARG A CA 1
ATOM 1530 C C . ARG A 1 202 ? 18.974 3.670 -27.657 1.00 97.44 202 ARG A C 1
ATOM 1532 O O . ARG A 1 202 ? 17.868 3.590 -28.192 1.00 97.44 202 ARG A O 1
ATOM 1539 N N . GLU A 1 203 ? 19.957 2.789 -27.830 1.00 96.81 203 GLU A N 1
ATOM 1540 C CA . GLU A 1 203 ? 19.893 1.577 -28.654 1.00 96.81 203 GLU A CA 1
ATOM 1541 C C . GLU A 1 203 ? 19.548 0.325 -27.834 1.00 96.81 203 GLU A C 1
ATOM 1543 O O . GLU A 1 203 ? 19.351 -0.741 -28.415 1.00 96.81 203 GLU A O 1
ATOM 1548 N N . LEU A 1 204 ? 19.425 0.435 -26.502 1.00 96.38 204 LEU A N 1
ATOM 1549 C CA . LEU A 1 204 ? 18.973 -0.677 -25.668 1.00 96.38 204 LEU A CA 1
ATOM 1550 C C . LEU A 1 204 ? 17.567 -1.125 -26.097 1.00 96.38 204 LEU A C 1
ATOM 1552 O O . LEU A 1 204 ? 16.630 -0.317 -26.071 1.00 96.38 204 LEU A O 1
ATOM 1556 N N . PRO A 1 205 ? 17.379 -2.415 -26.427 1.00 96.12 205 PRO A N 1
ATOM 1557 C CA . PRO A 1 205 ? 16.050 -2.976 -26.595 1.00 96.12 205 PRO A CA 1
ATOM 1558 C C . PRO A 1 205 ? 15.246 -2.801 -25.305 1.00 96.12 205 PRO A C 1
ATOM 1560 O O . PRO A 1 205 ? 15.757 -3.054 -24.213 1.00 96.12 205 PRO A O 1
ATOM 1563 N N . VAL A 1 206 ? 13.985 -2.396 -25.435 1.00 96.81 206 VAL A N 1
ATOM 1564 C CA . VAL A 1 206 ? 13.031 -2.323 -24.323 1.00 96.81 206 VAL A CA 1
ATOM 1565 C C . VAL A 1 206 ? 12.052 -3.480 -24.468 1.00 96.81 206 VAL A C 1
ATOM 1567 O O . VAL A 1 206 ? 11.491 -3.676 -25.545 1.00 96.81 206 VAL A O 1
ATOM 1570 N N . ALA A 1 207 ? 11.857 -4.250 -23.402 1.00 96.88 207 ALA A N 1
ATOM 1571 C CA . ALA A 1 207 ? 10.962 -5.400 -23.397 1.00 96.88 207 ALA A CA 1
ATOM 1572 C C . ALA A 1 207 ? 10.090 -5.429 -22.141 1.00 96.88 207 ALA A C 1
ATOM 1574 O O . ALA A 1 207 ? 10.504 -5.009 -21.057 1.00 96.88 207 ALA A O 1
ATOM 1575 N N . ALA A 1 208 ? 8.884 -5.968 -22.290 1.00 97.62 208 ALA A N 1
ATOM 1576 C CA . ALA A 1 208 ? 8.012 -6.277 -21.172 1.00 97.62 208 ALA A CA 1
ATOM 1577 C C . ALA A 1 208 ? 8.577 -7.475 -20.387 1.00 97.62 208 ALA A C 1
ATOM 1579 O O . ALA A 1 208 ? 9.211 -8.363 -20.963 1.00 97.62 208 ALA A O 1
ATOM 1580 N N . ALA A 1 209 ? 8.357 -7.525 -19.073 1.00 97.69 209 ALA A N 1
ATOM 1581 C CA . ALA A 1 209 ? 8.847 -8.626 -18.244 1.00 97.69 209 ALA A CA 1
ATOM 1582 C C . ALA A 1 209 ? 8.324 -10.003 -18.699 1.00 97.69 209 ALA A C 1
ATOM 1584 O O . ALA A 1 209 ? 9.086 -10.969 -18.707 1.00 97.69 209 ALA A O 1
ATOM 1585 N N . TYR A 1 210 ? 7.056 -10.096 -19.119 1.00 97.38 210 TYR A N 1
ATOM 1586 C CA . TYR A 1 210 ? 6.478 -11.351 -19.613 1.00 97.38 210 TYR A CA 1
ATOM 1587 C C . TYR A 1 210 ? 7.082 -11.802 -20.952 1.00 97.38 210 TYR A C 1
ATOM 1589 O O . TYR A 1 210 ? 7.346 -12.993 -21.104 1.00 97.38 210 TYR A O 1
ATOM 1597 N N . ASP A 1 211 ? 7.407 -10.879 -21.865 1.00 96.19 211 ASP A N 1
ATOM 1598 C CA . ASP A 1 211 ? 8.115 -11.214 -23.112 1.00 96.19 211 ASP A CA 1
ATOM 1599 C C . ASP A 1 211 ? 9.503 -11.792 -22.828 1.00 96.19 211 ASP A C 1
ATOM 1601 O O . ASP A 1 211 ? 9.956 -12.728 -23.490 1.00 96.19 211 ASP A O 1
ATOM 1605 N N . VAL A 1 212 ? 10.206 -11.221 -21.845 1.00 95.00 212 VAL A N 1
ATOM 1606 C CA . VAL A 1 212 ? 11.514 -11.721 -21.411 1.00 95.00 212 VAL A CA 1
ATOM 1607 C C . VAL A 1 212 ? 11.368 -13.118 -20.819 1.00 95.00 212 VAL A C 1
ATOM 1609 O O . VAL A 1 212 ? 12.138 -14.001 -21.182 1.00 95.00 212 VAL A O 1
ATOM 1612 N N . ILE A 1 213 ? 10.373 -13.339 -19.959 1.00 94.69 213 ILE A N 1
ATOM 1613 C CA . ILE A 1 213 ? 10.068 -14.654 -19.385 1.00 94.69 213 ILE A CA 1
ATOM 1614 C C . ILE A 1 213 ? 9.823 -15.694 -20.482 1.00 94.69 213 ILE A C 1
ATOM 1616 O O . ILE A 1 213 ? 10.468 -16.741 -20.472 1.00 94.69 213 ILE A O 1
ATOM 1620 N N . GLU A 1 214 ? 8.959 -15.393 -21.451 1.00 94.62 214 GLU A N 1
ATOM 1621 C CA . GLU A 1 214 ? 8.594 -16.316 -22.527 1.00 94.62 214 GLU A CA 1
ATOM 1622 C C . GLU A 1 214 ? 9.774 -16.607 -23.460 1.00 94.62 214 GLU A C 1
ATOM 1624 O O . GLU A 1 214 ? 10.182 -17.759 -23.610 1.00 94.62 214 GLU A O 1
ATOM 1629 N N . ARG A 1 215 ? 10.385 -15.567 -24.046 1.00 91.38 215 ARG A N 1
ATOM 1630 C CA . ARG A 1 215 ? 11.473 -15.723 -25.031 1.00 91.38 215 ARG A CA 1
ATOM 1631 C C . ARG A 1 215 ? 12.711 -16.392 -24.450 1.00 91.38 215 ARG A C 1
ATOM 1633 O O . ARG A 1 215 ? 13.532 -16.916 -25.201 1.00 91.38 215 ARG A O 1
ATOM 1640 N N . ARG A 1 216 ? 12.893 -16.306 -23.133 1.00 87.00 216 ARG A N 1
ATOM 1641 C CA . ARG A 1 216 ? 14.063 -16.839 -22.430 1.00 87.00 216 ARG A CA 1
ATOM 1642 C C . ARG A 1 216 ? 13.755 -18.098 -21.619 1.00 87.00 216 ARG A C 1
ATOM 1644 O O . ARG A 1 216 ? 14.685 -18.660 -21.054 1.00 87.00 216 ARG A O 1
ATOM 1651 N N . GLY A 1 217 ? 12.495 -18.535 -21.553 1.00 90.56 217 GLY A N 1
ATOM 1652 C CA . GLY A 1 217 ? 12.078 -19.690 -20.754 1.00 90.56 217 GLY A CA 1
ATOM 1653 C C . GLY A 1 217 ? 12.372 -19.539 -19.256 1.00 90.56 217 GLY A C 1
ATOM 1654 O O . GLY A 1 217 ? 12.731 -20.517 -18.604 1.00 90.56 217 GLY A O 1
ATOM 1655 N N . LEU A 1 218 ? 12.281 -18.320 -18.714 1.00 91.12 218 LEU A N 1
ATOM 1656 C CA . LEU A 1 218 ? 12.555 -18.057 -17.297 1.00 91.12 218 LEU A CA 1
ATOM 1657 C C . LEU A 1 218 ? 11.322 -18.357 -16.440 1.00 91.12 218 LEU A C 1
ATOM 1659 O O . LEU A 1 218 ? 10.193 -18.106 -16.846 1.00 91.12 218 LEU A O 1
ATOM 1663 N N . ALA A 1 219 ? 11.530 -18.811 -15.207 1.00 94.56 219 ALA A N 1
ATOM 1664 C CA . ALA A 1 219 ? 10.469 -18.753 -14.207 1.00 94.56 219 ALA A CA 1
ATOM 1665 C C . ALA A 1 219 ? 10.213 -17.281 -13.806 1.00 94.56 219 ALA A C 1
ATOM 1667 O O . ALA A 1 219 ? 11.186 -16.532 -13.648 1.00 94.56 219 ALA A O 1
ATOM 1668 N N . PRO A 1 220 ? 8.954 -16.847 -13.600 1.00 95.94 220 PRO A N 1
ATOM 1669 C CA . PRO A 1 220 ? 8.642 -15.499 -13.116 1.00 95.94 220 PRO A CA 1
ATOM 1670 C C . PRO A 1 220 ? 9.406 -15.102 -11.846 1.00 95.94 220 PRO A C 1
ATOM 1672 O O . PRO A 1 220 ? 9.864 -13.967 -11.719 1.00 95.94 220 PRO A O 1
ATOM 1675 N N . GLU A 1 221 ? 9.584 -16.049 -10.927 1.00 94.00 221 GLU A N 1
ATOM 1676 C CA . GLU A 1 221 ? 10.317 -15.882 -9.675 1.00 94.00 221 GLU A CA 1
ATOM 1677 C C . GLU A 1 221 ? 11.804 -15.617 -9.914 1.00 94.00 221 GLU A C 1
ATOM 1679 O O . GLU A 1 221 ? 12.388 -14.792 -9.224 1.00 94.00 221 GLU A O 1
ATOM 1684 N N . ALA A 1 222 ? 12.413 -16.239 -10.928 1.00 93.62 222 ALA A N 1
ATOM 1685 C CA . ALA A 1 222 ? 13.830 -16.035 -11.226 1.00 93.62 222 ALA A CA 1
ATOM 1686 C C . ALA A 1 222 ? 14.118 -14.600 -11.702 1.00 93.62 222 ALA A C 1
ATOM 1688 O O . ALA A 1 222 ? 15.132 -14.010 -11.316 1.00 93.62 222 ALA A O 1
ATOM 1689 N N . LEU A 1 223 ? 13.222 -14.027 -12.518 1.00 94.94 223 LEU A N 1
ATOM 1690 C CA . LEU A 1 223 ? 13.339 -12.637 -12.967 1.00 94.94 223 LEU A CA 1
ATOM 1691 C C . LEU A 1 223 ? 13.141 -11.657 -11.802 1.00 94.94 223 LEU A C 1
ATOM 1693 O O . LEU A 1 223 ? 13.885 -10.684 -11.676 1.00 94.94 223 LEU A O 1
ATOM 1697 N N . ASP A 1 224 ? 12.175 -11.928 -10.930 1.00 94.31 224 ASP A N 1
ATOM 1698 C CA . ASP A 1 224 ? 11.930 -11.091 -9.760 1.00 94.31 224 ASP A CA 1
ATOM 1699 C C . ASP A 1 224 ? 13.039 -11.196 -8.704 1.00 94.31 224 ASP A C 1
ATOM 1701 O O . ASP A 1 224 ? 13.461 -10.178 -8.159 1.00 94.31 224 ASP A O 1
ATOM 1705 N N . ASP A 1 225 ? 13.586 -12.385 -8.456 1.00 92.69 225 ASP A N 1
ATOM 1706 C CA . ASP A 1 225 ? 14.726 -12.569 -7.557 1.00 92.69 225 ASP A CA 1
ATOM 1707 C C . ASP A 1 225 ? 15.947 -11.788 -8.058 1.00 92.69 225 ASP A C 1
ATOM 1709 O O . ASP A 1 225 ? 16.648 -11.145 -7.271 1.00 92.69 225 ASP A O 1
ATOM 1713 N N . TRP A 1 226 ? 16.196 -11.791 -9.373 1.00 94.81 226 TRP A N 1
ATOM 1714 C CA . TRP A 1 226 ? 17.219 -10.941 -9.985 1.00 94.81 226 TRP A CA 1
ATOM 1715 C C . TRP A 1 226 ? 16.930 -9.451 -9.757 1.00 94.81 226 TRP A C 1
ATOM 1717 O O . TRP A 1 226 ? 17.802 -8.724 -9.269 1.00 94.81 226 TRP A O 1
ATOM 1727 N N . ALA A 1 227 ? 15.709 -8.999 -10.051 1.00 94.62 227 ALA A N 1
ATOM 1728 C CA . ALA A 1 227 ? 15.321 -7.601 -9.887 1.00 94.62 227 ALA A CA 1
ATOM 1729 C C . ALA A 1 227 ? 15.426 -7.146 -8.422 1.00 94.62 227 ALA A C 1
ATOM 1731 O O . ALA A 1 227 ? 15.911 -6.049 -8.140 1.00 94.62 227 ALA A O 1
ATOM 1732 N N . THR A 1 228 ? 15.031 -8.010 -7.489 1.00 91.56 228 THR A N 1
ATOM 1733 C CA . THR A 1 228 ? 15.100 -7.783 -6.046 1.00 91.56 228 THR A CA 1
ATOM 1734 C C . THR A 1 228 ? 16.544 -7.697 -5.569 1.00 91.56 228 THR A C 1
ATOM 1736 O O . THR A 1 228 ? 16.877 -6.770 -4.833 1.00 91.56 228 THR A O 1
ATOM 1739 N N . ARG A 1 229 ? 17.438 -8.592 -6.016 1.00 92.44 229 ARG A N 1
ATOM 1740 C CA . ARG A 1 229 ? 18.875 -8.498 -5.697 1.00 92.44 229 ARG A CA 1
ATOM 1741 C C . ARG A 1 229 ? 19.483 -7.193 -6.205 1.00 92.44 229 ARG A C 1
ATOM 1743 O O . ARG A 1 229 ? 20.202 -6.536 -5.457 1.00 92.44 229 ARG A O 1
ATOM 1750 N N . SER A 1 230 ? 19.152 -6.789 -7.430 1.00 93.38 230 SER A N 1
ATOM 1751 C CA . SER A 1 230 ? 19.592 -5.507 -7.991 1.00 93.38 230 SER A CA 1
ATOM 1752 C C . SER A 1 230 ? 19.076 -4.321 -7.159 1.00 93.38 230 SER A C 1
ATOM 1754 O O . SER A 1 230 ? 19.853 -3.443 -6.789 1.00 93.38 230 SER A O 1
ATOM 1756 N N . ALA A 1 231 ? 17.804 -4.331 -6.746 1.00 91.81 231 ALA A N 1
ATOM 1757 C CA . ALA A 1 231 ? 17.233 -3.299 -5.876 1.00 91.81 231 ALA A CA 1
ATOM 1758 C C . ALA A 1 231 ? 17.845 -3.265 -4.466 1.00 91.81 231 ALA A C 1
ATOM 1760 O O . ALA A 1 231 ? 17.995 -2.187 -3.893 1.00 91.81 231 ALA A O 1
ATOM 1761 N N . LEU A 1 232 ? 18.196 -4.420 -3.895 1.00 88.75 232 LEU A N 1
ATOM 1762 C CA . LEU A 1 232 ? 18.893 -4.500 -2.608 1.00 88.75 232 LEU A CA 1
ATOM 1763 C C . LEU A 1 232 ? 20.324 -3.967 -2.710 1.00 88.75 232 LEU A C 1
ATOM 1765 O O . LEU A 1 232 ? 20.790 -3.310 -1.784 1.00 88.75 232 LEU A O 1
ATOM 1769 N N . HIS A 1 233 ? 21.004 -4.226 -3.828 1.00 93.31 233 HIS A N 1
ATOM 1770 C CA . HIS A 1 233 ? 22.379 -3.788 -4.040 1.00 93.31 233 HIS A CA 1
ATOM 1771 C C . HIS A 1 233 ? 22.483 -2.288 -4.356 1.00 93.31 233 HIS A C 1
ATOM 1773 O O . HIS A 1 233 ? 23.324 -1.596 -3.787 1.00 93.31 233 HIS A O 1
ATOM 1779 N N . HIS A 1 234 ? 21.622 -1.770 -5.235 1.00 94.12 234 HIS A N 1
ATOM 1780 C CA . HIS A 1 234 ? 21.713 -0.395 -5.739 1.00 94.12 234 HIS A CA 1
ATOM 1781 C C . HIS A 1 234 ? 20.740 0.589 -5.078 1.00 94.12 234 HIS A C 1
ATOM 1783 O O . HIS A 1 234 ? 20.914 1.800 -5.208 1.00 94.12 234 HIS A O 1
ATOM 1789 N N . GLY A 1 235 ? 19.710 0.091 -4.391 1.00 91.19 235 GLY A N 1
ATOM 1790 C CA . GLY A 1 235 ? 18.538 0.877 -4.015 1.00 91.19 235 GLY A CA 1
ATOM 1791 C C . GLY A 1 235 ? 17.490 0.941 -5.134 1.00 91.19 235 GLY A C 1
ATOM 1792 O O . GLY A 1 235 ? 17.770 0.675 -6.300 1.00 91.19 235 GLY A O 1
ATOM 1793 N N . LEU A 1 236 ? 16.255 1.291 -4.764 1.00 89.38 236 LEU A N 1
ATOM 1794 C CA . LEU A 1 236 ? 15.187 1.604 -5.721 1.00 89.38 236 LEU A CA 1
ATOM 1795 C C . LEU A 1 236 ? 15.348 3.040 -6.211 1.00 89.38 236 LEU A C 1
ATOM 1797 O O . LEU A 1 236 ? 15.673 3.908 -5.406 1.00 89.38 236 LEU A O 1
ATOM 1801 N N . ASP A 1 237 ? 15.061 3.269 -7.491 1.00 94.38 237 ASP A N 1
ATOM 1802 C CA . ASP A 1 237 ? 15.206 4.580 -8.134 1.00 94.38 237 ASP A CA 1
ATOM 1803 C C . ASP A 1 237 ? 16.614 5.168 -7.972 1.00 94.38 237 ASP A C 1
ATOM 1805 O O . ASP A 1 237 ? 16.820 6.314 -7.584 1.00 94.38 237 ASP A O 1
ATOM 1809 N N . SER A 1 238 ? 17.610 4.314 -8.209 1.00 95.62 238 SER A N 1
ATOM 1810 C CA . SER A 1 238 ? 19.006 4.572 -7.838 1.00 95.62 238 SER A CA 1
ATOM 1811 C C . SER A 1 238 ? 19.685 5.682 -8.651 1.00 95.62 238 SER A C 1
ATOM 1813 O O . SER A 1 238 ? 20.762 6.150 -8.284 1.00 95.62 238 SER A O 1
ATOM 1815 N N . GLY A 1 239 ? 19.120 6.054 -9.801 1.00 96.81 239 GLY A N 1
ATOM 1816 C CA . GLY A 1 239 ? 19.761 6.910 -10.793 1.00 96.81 239 GLY A CA 1
ATOM 1817 C C . GLY A 1 239 ? 21.010 6.283 -11.416 1.00 96.81 239 GLY A C 1
ATOM 1818 O O . GLY A 1 239 ? 21.759 6.989 -12.094 1.00 96.81 239 GLY A O 1
ATOM 1819 N N . ARG A 1 240 ? 21.282 4.991 -11.189 1.00 96.88 240 ARG A N 1
ATOM 1820 C CA . ARG A 1 240 ? 22.449 4.278 -11.725 1.00 96.88 240 ARG A CA 1
ATOM 1821 C C . ARG A 1 240 ? 22.122 3.602 -13.048 1.00 96.88 240 ARG A C 1
ATOM 1823 O O . ARG A 1 240 ? 20.969 3.269 -13.299 1.00 96.88 240 ARG A O 1
ATOM 1830 N N . LEU A 1 241 ? 23.147 3.385 -13.876 1.00 96.69 241 LEU A N 1
ATOM 1831 C CA . LEU A 1 241 ? 22.990 2.638 -15.122 1.00 96.69 241 LEU A CA 1
ATOM 1832 C C . LEU A 1 241 ? 22.568 1.193 -14.825 1.00 96.69 241 LEU A C 1
ATOM 1834 O O . LEU A 1 241 ? 21.570 0.756 -15.366 1.00 96.69 241 LEU A O 1
ATOM 1838 N N . ASP A 1 242 ? 23.265 0.503 -13.926 1.00 94.56 242 ASP A N 1
ATOM 1839 C CA . ASP A 1 242 ? 23.086 -0.915 -13.567 1.00 94.56 242 ASP A CA 1
ATOM 1840 C C . ASP A 1 242 ? 21.974 -1.193 -12.534 1.00 94.56 242 ASP A C 1
ATOM 1842 O O . ASP A 1 242 ? 21.740 -2.339 -12.149 1.00 94.56 242 ASP A O 1
ATOM 1846 N N . GLY A 1 243 ? 21.303 -0.146 -12.050 1.00 95.38 243 GLY A N 1
ATOM 1847 C CA . GLY A 1 243 ? 20.288 -0.246 -11.006 1.00 95.38 243 GLY A CA 1
ATOM 1848 C C . GLY A 1 243 ? 18.855 -0.129 -11.529 1.00 95.38 243 GLY A C 1
ATOM 1849 O O . GLY A 1 243 ? 18.625 0.295 -12.663 1.00 95.38 243 GLY A O 1
ATOM 1850 N N . PRO A 1 244 ? 17.856 -0.436 -10.686 1.00 96.81 244 PRO A N 1
ATOM 1851 C CA . PRO A 1 244 ? 16.463 -0.201 -11.025 1.00 96.81 244 PRO A CA 1
ATOM 1852 C C . PRO A 1 244 ? 16.120 1.291 -10.904 1.00 96.81 244 PRO A C 1
ATOM 1854 O O . PRO A 1 244 ? 16.505 1.960 -9.938 1.00 96.81 244 PRO A O 1
ATOM 1857 N N . ASN A 1 245 ? 15.347 1.803 -11.863 1.00 98.06 245 ASN A N 1
ATOM 1858 C CA . ASN A 1 245 ? 14.967 3.215 -11.955 1.00 98.06 245 ASN A CA 1
ATOM 1859 C C . ASN A 1 245 ? 13.474 3.394 -12.238 1.00 98.06 245 ASN A C 1
ATOM 1861 O O . ASN A 1 245 ? 12.904 2.650 -13.036 1.00 98.06 245 ASN A O 1
ATOM 1865 N N . CYS A 1 246 ? 12.847 4.389 -11.612 1.00 97.31 246 CYS A N 1
ATOM 1866 C CA . CYS A 1 246 ? 11.461 4.760 -11.865 1.00 97.31 246 CYS A CA 1
ATOM 1867 C C . CYS A 1 246 ? 11.409 5.786 -13.007 1.00 97.31 246 CYS A C 1
ATOM 1869 O O . CYS A 1 246 ? 11.920 6.903 -12.892 1.00 97.31 246 CYS A O 1
ATOM 1871 N N . VAL A 1 247 ? 10.791 5.424 -14.133 1.00 97.50 247 VAL A N 1
ATOM 1872 C CA . VAL A 1 247 ? 10.696 6.304 -15.320 1.00 97.50 247 VAL A CA 1
ATOM 1873 C C . VAL A 1 247 ? 9.270 6.798 -15.584 1.00 97.50 247 VAL A C 1
ATOM 1875 O O . VAL A 1 247 ? 9.063 7.587 -16.502 1.00 97.50 247 VAL A O 1
ATOM 1878 N N . GLY A 1 248 ? 8.305 6.387 -14.758 1.00 96.88 248 GLY A N 1
ATOM 1879 C CA . GLY A 1 248 ? 6.901 6.800 -14.801 1.00 96.88 248 GLY A CA 1
ATOM 1880 C C . GLY A 1 248 ? 6.107 6.230 -13.623 1.00 96.88 248 GLY A C 1
ATOM 1881 O O . GLY A 1 248 ? 6.638 5.459 -12.823 1.00 96.88 248 GLY A O 1
ATOM 1882 N N . ASP A 1 249 ? 4.828 6.585 -13.515 1.00 96.25 249 ASP A N 1
ATOM 1883 C CA . ASP A 1 249 ? 3.965 6.101 -12.434 1.00 96.25 249 ASP A CA 1
ATOM 1884 C C . ASP A 1 249 ? 3.810 4.576 -12.505 1.00 96.25 249 ASP A C 1
ATOM 1886 O O . ASP A 1 249 ? 3.364 4.030 -13.513 1.00 96.25 249 ASP A O 1
ATOM 1890 N N . CYS A 1 250 ? 4.190 3.880 -11.429 1.00 95.19 250 CYS A N 1
ATOM 1891 C CA . CYS A 1 250 ? 4.224 2.413 -11.368 1.00 95.19 250 CYS A CA 1
ATOM 1892 C C . CYS A 1 250 ? 5.100 1.748 -12.455 1.00 95.19 250 CYS A C 1
ATOM 1894 O O . CYS A 1 250 ? 4.919 0.561 -12.738 1.00 95.19 250 CYS A O 1
ATOM 1896 N N . LEU A 1 251 ? 6.054 2.479 -13.042 1.00 97.44 251 LEU A N 1
ATOM 1897 C CA . LEU A 1 251 ? 6.908 2.015 -14.133 1.00 97.44 251 LEU A CA 1
ATOM 1898 C C . LEU A 1 251 ? 8.382 2.034 -13.720 1.00 97.44 251 LEU A C 1
ATOM 1900 O O . LEU A 1 251 ? 9.054 3.069 -13.733 1.00 97.44 251 LEU A O 1
ATOM 1904 N N . HIS A 1 252 ? 8.887 0.851 -13.392 1.00 97.50 252 HIS A N 1
ATOM 1905 C CA . HIS A 1 252 ? 10.278 0.608 -13.045 1.00 97.50 252 HIS A CA 1
ATOM 1906 C C . HIS A 1 252 ? 10.988 -0.074 -14.207 1.00 97.50 252 HIS A C 1
ATOM 1908 O O . HIS A 1 252 ? 10.442 -0.978 -14.832 1.00 97.50 252 HIS A O 1
ATOM 1914 N N . VAL A 1 253 ? 12.225 0.321 -14.465 1.00 98.19 253 VAL A N 1
ATOM 1915 C CA . VAL A 1 253 ? 13.082 -0.285 -15.484 1.00 98.19 253 VAL A CA 1
ATOM 1916 C C . VAL A 1 253 ? 14.340 -0.790 -14.819 1.00 98.19 253 VAL A C 1
ATOM 1918 O O . VAL A 1 253 ? 14.881 -0.103 -13.956 1.00 98.19 253 VAL A O 1
ATOM 1921 N N . ASN A 1 254 ? 14.809 -1.960 -15.235 1.00 97.19 254 ASN A N 1
ATOM 1922 C CA . ASN A 1 254 ? 16.134 -2.455 -14.891 1.00 97.19 254 ASN A CA 1
ATOM 1923 C C . ASN A 1 254 ? 16.779 -3.084 -16.131 1.00 97.19 254 ASN A C 1
ATOM 1925 O O . ASN A 1 254 ? 16.075 -3.708 -16.930 1.00 97.19 254 ASN A O 1
ATOM 1929 N N . VAL A 1 255 ? 18.088 -2.912 -16.316 1.00 96.56 255 VAL A N 1
ATOM 1930 C CA . VAL A 1 255 ? 18.789 -3.469 -17.480 1.00 96.56 255 VAL A CA 1
ATOM 1931 C C . VAL A 1 255 ? 19.311 -4.852 -17.140 1.00 96.56 255 VAL A C 1
ATOM 1933 O O . VAL A 1 255 ? 20.169 -5.045 -16.288 1.00 96.56 255 VAL A O 1
ATOM 1936 N N . LEU A 1 256 ? 18.773 -5.828 -17.846 1.00 93.88 256 LEU A N 1
ATOM 1937 C CA . LEU A 1 256 ? 19.141 -7.223 -17.773 1.00 93.88 256 LEU A CA 1
ATOM 1938 C C . LEU A 1 256 ? 20.421 -7.443 -18.590 1.00 93.88 256 LEU A C 1
ATOM 1940 O O . LEU A 1 256 ? 20.365 -7.452 -19.820 1.00 93.88 256 LEU A O 1
ATOM 1944 N N . HIS A 1 257 ? 21.572 -7.592 -17.934 1.00 88.81 257 HIS A N 1
ATOM 1945 C CA . HIS A 1 257 ? 22.851 -7.845 -18.603 1.00 88.81 257 HIS A CA 1
ATOM 1946 C C . HIS A 1 257 ? 23.773 -8.727 -17.753 1.00 88.81 257 HIS A C 1
ATOM 1948 O O . HIS A 1 257 ? 23.707 -8.691 -16.528 1.00 88.81 257 HIS A O 1
ATOM 1954 N N . GLY A 1 258 ? 24.642 -9.506 -18.409 1.00 71.44 258 GLY A N 1
ATOM 1955 C CA . GLY A 1 258 ? 25.772 -10.178 -17.754 1.00 71.44 258 GLY A CA 1
ATOM 1956 C C . GLY A 1 258 ? 25.416 -11.141 -16.617 1.00 71.44 258 GLY A C 1
ATOM 1957 O O . GLY A 1 258 ? 26.212 -11.300 -15.700 1.00 71.44 258 GLY A O 1
ATOM 1958 N N . VAL A 1 259 ? 24.234 -11.757 -16.637 1.00 69.75 259 VAL A N 1
ATOM 1959 C CA . VAL A 1 259 ? 23.855 -12.751 -15.624 1.00 69.75 259 VAL A CA 1
ATOM 1960 C C . VAL A 1 259 ? 24.309 -14.135 -16.074 1.00 69.75 259 VAL A C 1
ATOM 1962 O O . VAL A 1 259 ? 24.085 -14.532 -17.219 1.00 69.75 259 VAL A O 1
ATOM 1965 N N . ASP A 1 260 ? 24.951 -14.868 -15.166 1.00 61.53 260 ASP A N 1
ATOM 1966 C CA . ASP A 1 260 ? 25.486 -16.201 -15.437 1.00 61.53 260 ASP A CA 1
ATOM 1967 C C . ASP A 1 260 ? 24.406 -17.145 -15.986 1.00 61.53 260 ASP A C 1
ATOM 1969 O O . ASP A 1 260 ? 23.305 -17.264 -15.443 1.00 61.53 260 ASP A O 1
ATOM 1973 N N . GLY A 1 261 ? 24.727 -17.812 -17.098 1.00 59.12 261 GLY A N 1
ATOM 1974 C CA . GLY A 1 261 ? 23.800 -18.689 -17.816 1.00 59.12 261 GLY A CA 1
ATOM 1975 C C . GLY A 1 261 ? 22.851 -17.978 -18.788 1.00 59.12 261 GLY A C 1
ATOM 1976 O O . GLY A 1 261 ? 22.015 -18.644 -19.397 1.00 59.12 261 GLY A O 1
ATOM 1977 N N . TRP A 1 262 ? 22.951 -16.654 -18.971 1.00 66.19 262 TRP A N 1
ATOM 1978 C CA . TRP A 1 262 ? 22.101 -15.909 -19.908 1.00 66.19 262 TRP A CA 1
ATOM 1979 C C . TRP A 1 262 ? 22.825 -15.618 -21.228 1.00 66.19 262 TRP A C 1
ATOM 1981 O O . TRP A 1 262 ? 23.751 -14.814 -21.290 1.00 66.19 262 TRP A O 1
ATOM 1991 N N . ALA A 1 263 ? 22.366 -16.239 -22.319 1.00 60.94 263 ALA A N 1
ATOM 1992 C CA . ALA A 1 263 ? 22.861 -15.969 -23.669 1.00 60.94 263 ALA A CA 1
ATOM 1993 C C . ALA A 1 263 ? 22.075 -14.811 -24.312 1.00 60.94 263 ALA A C 1
ATOM 1995 O O . ALA A 1 263 ? 20.957 -14.996 -24.794 1.00 60.94 263 ALA A O 1
ATOM 1996 N N . GLY A 1 264 ? 22.618 -13.594 -24.328 1.00 77.50 264 GLY A N 1
ATOM 1997 C CA . GLY A 1 264 ? 21.996 -12.465 -25.024 1.00 77.50 264 GLY A CA 1
ATOM 1998 C C . GLY A 1 264 ? 22.636 -11.116 -24.718 1.00 77.50 264 GLY A C 1
ATOM 1999 O O . GLY A 1 264 ? 23.296 -10.953 -23.697 1.00 77.50 264 GLY A O 1
ATOM 2000 N N . GLY A 1 265 ? 22.419 -10.149 -25.612 1.00 89.06 265 GLY A N 1
ATOM 2001 C CA . GLY A 1 265 ? 22.760 -8.751 -25.355 1.00 89.06 265 GLY A CA 1
ATOM 2002 C C . GLY A 1 265 ? 21.898 -8.128 -24.244 1.00 89.06 265 GLY A C 1
ATOM 2003 O O . GLY A 1 265 ? 20.897 -8.725 -23.833 1.00 89.06 265 GLY A O 1
ATOM 2004 N N . PRO A 1 266 ? 22.272 -6.929 -23.769 1.00 95.06 266 PRO A N 1
ATOM 2005 C CA . PRO A 1 266 ? 21.542 -6.207 -22.729 1.00 95.06 266 PRO A CA 1
ATOM 2006 C C . PRO A 1 266 ? 20.108 -5.879 -23.171 1.00 95.06 266 PRO A C 1
ATOM 2008 O O . PRO A 1 266 ? 19.868 -5.548 -24.333 1.00 95.06 266 PRO A O 1
ATOM 2011 N N . VAL A 1 267 ? 19.150 -5.929 -22.243 1.00 96.25 267 VAL A N 1
ATOM 2012 C CA . VAL A 1 267 ? 17.757 -5.517 -22.489 1.00 96.25 267 VAL A CA 1
ATOM 2013 C C . VAL A 1 267 ? 17.211 -4.735 -21.300 1.00 96.25 267 VAL A C 1
ATOM 2015 O O . VAL A 1 267 ? 17.343 -5.155 -20.154 1.00 96.25 267 VAL A O 1
ATOM 2018 N N . ALA A 1 268 ? 16.588 -3.590 -21.559 1.00 97.56 268 ALA A N 1
ATOM 2019 C CA . ALA A 1 268 ? 15.852 -2.838 -20.554 1.00 97.56 268 ALA A CA 1
ATOM 2020 C C . ALA A 1 268 ? 14.488 -3.499 -20.318 1.00 97.56 268 ALA A C 1
ATOM 2022 O O . ALA A 1 268 ? 13.641 -3.535 -21.212 1.00 97.56 268 ALA A O 1
ATOM 2023 N N . VAL A 1 269 ? 14.272 -4.027 -19.116 1.00 98.12 269 VAL A N 1
ATOM 2024 C CA . VAL A 1 269 ? 13.057 -4.770 -18.765 1.00 98.12 269 VAL A CA 1
ATOM 2025 C C . VAL A 1 269 ? 12.119 -3.871 -17.978 1.00 98.12 269 VAL A C 1
ATOM 2027 O O . VAL A 1 269 ? 12.512 -3.311 -16.952 1.00 98.12 269 VAL A O 1
ATOM 2030 N N . LEU A 1 270 ? 10.879 -3.744 -18.448 1.00 98.25 270 LEU A N 1
ATOM 2031 C CA . LEU A 1 270 ? 9.831 -2.998 -17.756 1.00 98.25 270 LEU A CA 1
ATOM 2032 C C . LEU A 1 270 ? 9.199 -3.862 -16.660 1.00 98.25 270 LEU A C 1
ATOM 2034 O O . LEU A 1 270 ? 8.743 -4.973 -16.920 1.00 98.25 270 LEU A O 1
ATOM 2038 N N . ASN A 1 271 ? 9.147 -3.333 -15.439 1.00 97.94 271 ASN A N 1
ATOM 2039 C CA . ASN A 1 271 ? 8.557 -3.949 -14.250 1.00 97.94 271 ASN A CA 1
ATOM 2040 C C . ASN A 1 271 ? 8.977 -5.417 -14.007 1.00 97.94 271 ASN A C 1
ATOM 2042 O O . ASN A 1 271 ? 8.119 -6.272 -13.777 1.00 97.94 271 ASN A O 1
ATOM 2046 N N . PRO A 1 272 ? 10.289 -5.729 -13.976 1.00 97.38 272 PRO A N 1
ATOM 2047 C CA . PRO A 1 272 ? 10.781 -7.110 -13.897 1.00 97.38 272 PRO A CA 1
ATOM 2048 C C . PRO A 1 272 ? 10.375 -7.852 -12.612 1.00 97.38 272 PRO A C 1
ATOM 2050 O O . PRO A 1 272 ? 10.352 -9.076 -12.596 1.00 97.38 272 PRO A O 1
ATOM 2053 N N . HIS A 1 273 ? 10.020 -7.128 -11.548 1.00 95.62 273 HIS A N 1
ATOM 2054 C CA . HIS A 1 273 ? 9.602 -7.704 -10.266 1.00 95.62 273 HIS A CA 1
ATOM 2055 C C . HIS A 1 273 ? 8.130 -8.162 -10.238 1.00 95.62 273 HIS A C 1
ATOM 2057 O O . HIS A 1 273 ? 7.730 -8.993 -9.421 1.00 95.62 273 HIS A O 1
ATOM 2063 N N . VAL A 1 274 ? 7.284 -7.612 -11.117 1.00 96.81 274 VAL A N 1
ATOM 2064 C CA . VAL A 1 274 ? 5.829 -7.813 -11.047 1.00 96.81 274 VAL A CA 1
ATOM 2065 C C . VAL A 1 274 ? 5.416 -9.269 -11.314 1.00 96.81 274 VAL A C 1
ATOM 2067 O O . VAL A 1 274 ? 4.592 -9.777 -10.548 1.00 96.81 274 VAL A O 1
ATOM 2070 N N . PRO A 1 275 ? 5.973 -9.988 -12.312 1.00 97.31 275 PRO A N 1
ATOM 2071 C CA . PRO A 1 275 ? 5.594 -11.380 -12.548 1.00 97.31 275 PRO A CA 1
ATOM 2072 C C . PRO A 1 275 ? 5.849 -12.294 -11.345 1.00 97.31 275 PRO A C 1
ATOM 2074 O O . PRO A 1 275 ? 4.961 -13.055 -10.969 1.00 97.31 275 PRO A O 1
ATOM 2077 N N . GLY A 1 276 ? 7.020 -12.195 -10.703 1.00 95.00 276 GLY A N 1
ATOM 2078 C CA . GLY A 1 276 ? 7.334 -12.997 -9.516 1.00 95.00 276 GLY A CA 1
ATOM 2079 C C . GLY 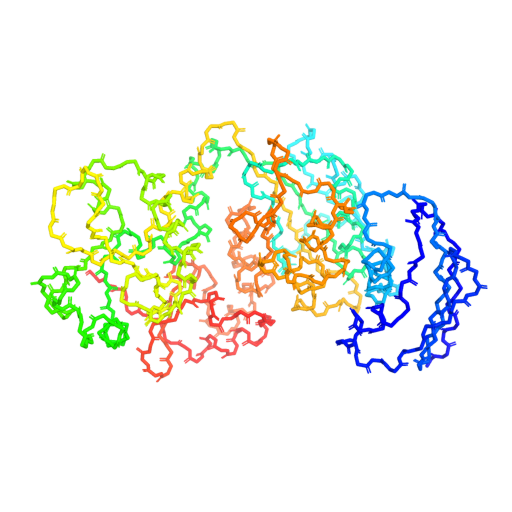A 1 276 ? 6.508 -12.602 -8.290 1.00 95.00 276 GLY A C 1
ATOM 2080 O O . GLY A 1 276 ? 6.100 -13.468 -7.516 1.00 95.00 276 GLY A O 1
ATOM 2081 N N . LEU A 1 277 ? 6.164 -11.316 -8.141 1.00 92.19 277 LEU A N 1
ATOM 2082 C CA . LEU A 1 277 ? 5.222 -10.863 -7.115 1.00 92.19 277 LEU A CA 1
ATOM 2083 C C . LEU A 1 277 ? 3.842 -11.519 -7.277 1.00 92.19 277 LEU A C 1
ATOM 2085 O O . LEU A 1 277 ? 3.305 -12.045 -6.301 1.00 92.19 277 LEU A O 1
ATOM 2089 N N . VAL A 1 278 ? 3.291 -11.527 -8.495 1.00 95.38 278 VAL A N 1
ATOM 2090 C CA . VAL A 1 278 ? 2.010 -12.189 -8.794 1.00 95.38 278 VAL A CA 1
ATOM 2091 C C . VAL A 1 278 ? 2.115 -13.699 -8.591 1.00 95.38 278 VAL A C 1
ATOM 2093 O O . VAL A 1 278 ? 1.265 -14.274 -7.913 1.00 95.38 278 VAL A O 1
ATOM 2096 N N . ALA A 1 279 ? 3.179 -14.328 -9.093 1.00 94.62 279 ALA A N 1
ATOM 2097 C CA . ALA A 1 279 ? 3.388 -15.766 -8.959 1.00 94.62 279 ALA A CA 1
ATOM 2098 C C . ALA A 1 279 ? 3.449 -16.206 -7.487 1.00 94.62 279 ALA A C 1
ATOM 2100 O O . ALA A 1 279 ? 2.784 -17.168 -7.105 1.00 94.62 279 ALA A O 1
ATOM 2101 N N . ARG A 1 280 ? 4.128 -15.443 -6.618 1.00 91.44 280 ARG A N 1
ATOM 2102 C CA . ARG A 1 280 ? 4.129 -15.695 -5.167 1.00 91.44 280 ARG A CA 1
ATOM 2103 C C . ARG A 1 280 ? 2.752 -15.570 -4.527 1.00 91.44 280 ARG A C 1
ATOM 2105 O O . ARG A 1 280 ? 2.431 -16.355 -3.640 1.00 91.44 280 ARG A O 1
ATOM 2112 N N . MET A 1 281 ? 1.941 -14.597 -4.944 1.00 91.50 281 MET A N 1
ATOM 2113 C CA . MET A 1 281 ? 0.573 -14.471 -4.429 1.00 91.50 281 MET A CA 1
ATOM 2114 C C . MET A 1 281 ? -0.333 -15.620 -4.878 1.00 91.50 281 MET A C 1
ATOM 2116 O O . MET A 1 281 ? -1.290 -15.959 -4.187 1.00 91.50 281 MET A O 1
ATOM 2120 N N . GLU A 1 282 ? -0.040 -16.208 -6.034 1.00 94.31 282 GLU A N 1
ATOM 2121 C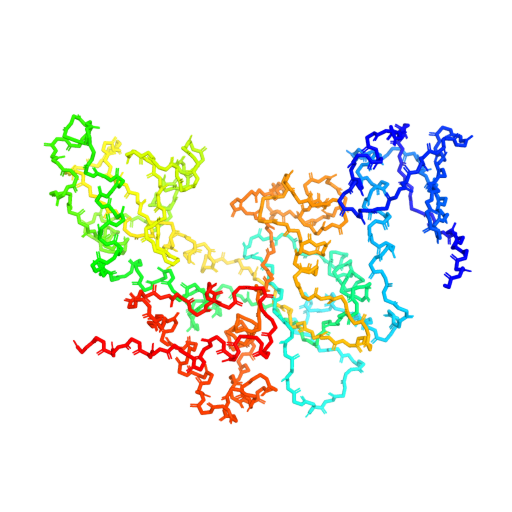 CA . GLU A 1 282 ? -0.772 -17.336 -6.611 1.00 94.31 282 GLU A CA 1
ATOM 2122 C C . GLU A 1 282 ? -0.162 -18.701 -6.250 1.00 94.31 282 GLU A C 1
ATOM 2124 O O . GLU A 1 282 ? -0.711 -19.744 -6.636 1.00 94.31 282 GLU A O 1
ATOM 2129 N N . ALA A 1 283 ? 0.952 -18.716 -5.512 1.00 92.25 283 ALA A N 1
ATOM 2130 C CA . ALA A 1 283 ? 1.634 -19.926 -5.080 1.00 92.25 283 ALA A CA 1
ATOM 2131 C C . ALA A 1 283 ? 0.708 -20.776 -4.201 1.00 92.25 283 ALA A C 1
ATOM 2133 O O . ALA A 1 283 ? -0.078 -20.254 -3.403 1.00 92.25 283 ALA A O 1
ATOM 2134 N N . ARG A 1 284 ? 0.787 -22.104 -4.364 1.00 88.50 284 ARG A N 1
ATOM 2135 C CA . ARG A 1 284 ? -0.069 -23.060 -3.644 1.00 88.50 284 ARG A CA 1
ATOM 2136 C C . ARG A 1 284 ? 0.060 -22.875 -2.132 1.00 88.50 284 ARG A C 1
ATOM 2138 O O . ARG A 1 284 ? 1.099 -22.447 -1.649 1.00 88.50 284 ARG A O 1
ATOM 2145 N N . GLU A 1 285 ? -1.014 -23.200 -1.414 1.00 85.12 285 GLU A N 1
ATOM 2146 C CA . GLU A 1 285 ? -1.060 -23.206 0.061 1.00 85.12 285 GLU A CA 1
ATOM 2147 C C . GLU A 1 285 ? -0.840 -21.841 0.726 1.00 85.12 285 GLU A C 1
ATOM 2149 O O . GLU A 1 285 ? -0.853 -21.731 1.948 1.00 85.12 285 GLU A O 1
ATOM 2154 N N . THR A 1 286 ? -0.735 -20.768 -0.058 1.00 85.75 286 THR A N 1
ATOM 2155 C CA . THR A 1 286 ? -0.757 -19.418 0.487 1.00 85.75 286 THR A CA 1
ATOM 2156 C C . THR A 1 286 ? -2.193 -18.930 0.690 1.00 85.75 286 THR A C 1
ATOM 2158 O O . THR A 1 286 ? -3.115 -19.254 -0.072 1.00 85.75 286 THR A O 1
ATOM 2161 N N . THR A 1 287 ? -2.384 -18.139 1.743 1.00 93.25 287 THR A N 1
ATOM 2162 C CA . THR A 1 287 ? -3.637 -17.446 2.047 1.00 93.25 287 THR A CA 1
ATOM 2163 C C . THR A 1 287 ? -3.353 -15.987 2.349 1.00 93.25 287 THR A C 1
ATOM 2165 O O . THR A 1 287 ? -2.386 -15.679 3.047 1.00 93.25 287 THR A O 1
ATOM 2168 N N . ALA A 1 288 ? -4.221 -15.103 1.875 1.00 95.62 288 ALA A N 1
ATOM 2169 C CA . ALA A 1 288 ? -4.292 -13.726 2.336 1.00 95.62 288 ALA A CA 1
ATOM 2170 C C . ALA A 1 288 ? -5.477 -13.557 3.295 1.00 95.62 288 ALA A C 1
ATOM 2172 O O . ALA A 1 288 ? -6.463 -14.290 3.212 1.00 95.62 288 ALA A O 1
ATOM 2173 N N . VAL A 1 289 ? -5.415 -12.555 4.170 1.00 98.12 289 VAL A N 1
ATOM 2174 C CA . VAL A 1 289 ? -6.595 -12.070 4.901 1.00 98.12 289 VAL A CA 1
ATOM 2175 C C . VAL A 1 289 ? -6.839 -10.634 4.485 1.00 98.12 289 VAL A C 1
ATOM 2177 O O . VAL A 1 289 ? -5.987 -9.773 4.699 1.00 98.12 289 VAL A O 1
ATOM 2180 N N . ALA A 1 290 ? -7.999 -10.388 3.885 1.00 98.56 290 ALA A N 1
ATOM 2181 C CA . ALA A 1 290 ? -8.453 -9.055 3.521 1.00 98.56 290 ALA A CA 1
ATOM 2182 C C . ALA A 1 290 ? -9.444 -8.551 4.573 1.00 98.56 290 ALA A C 1
ATOM 2184 O O . ALA A 1 290 ? -10.347 -9.287 4.975 1.00 98.56 290 ALA A O 1
ATOM 2185 N N . ILE A 1 291 ? -9.299 -7.297 4.994 1.00 98.75 291 ILE A N 1
ATOM 2186 C CA . ILE A 1 291 ? -10.165 -6.609 5.953 1.00 98.75 291 ILE A CA 1
ATOM 2187 C C . ILE A 1 291 ? -10.642 -5.308 5.311 1.00 98.75 291 ILE A C 1
ATOM 2189 O O . ILE A 1 291 ? -9.837 -4.442 4.981 1.00 98.75 291 ILE A O 1
ATOM 2193 N N . LEU A 1 292 ? -11.955 -5.162 5.157 1.00 98.56 292 LEU A N 1
ATOM 2194 C CA . LEU A 1 292 ? -12.591 -3.929 4.717 1.00 98.56 292 LEU A CA 1
ATOM 2195 C C . LEU A 1 292 ? -12.694 -2.980 5.910 1.00 98.56 292 LEU A C 1
ATOM 2197 O O . LEU A 1 292 ? -13.344 -3.305 6.906 1.00 98.56 292 LEU A O 1
ATOM 2201 N N . VAL A 1 293 ? -12.056 -1.820 5.813 1.00 98.44 293 VAL A N 1
ATOM 2202 C CA . VAL A 1 293 ? -11.977 -0.817 6.877 1.00 98.44 293 VAL A CA 1
ATOM 2203 C C . VAL A 1 293 ? -12.894 0.353 6.537 1.00 98.44 293 VAL A C 1
ATOM 2205 O O . VAL A 1 293 ? -12.931 0.822 5.400 1.00 98.44 293 VAL A O 1
ATOM 2208 N N . ARG A 1 294 ? -13.625 0.852 7.535 1.00 96.50 294 ARG A N 1
ATOM 2209 C CA . ARG A 1 294 ? -14.481 2.040 7.413 1.00 96.50 294 ARG A CA 1
ATOM 2210 C C . ARG A 1 294 ? -14.280 2.974 8.598 1.00 96.50 294 ARG A C 1
ATOM 2212 O O . ARG A 1 294 ? -14.006 2.511 9.709 1.00 96.50 294 ARG A O 1
ATOM 2219 N N . ALA A 1 295 ? -14.450 4.272 8.372 1.00 96.62 295 ALA A N 1
ATOM 2220 C CA . ALA A 1 295 ? -14.528 5.232 9.465 1.00 96.62 295 ALA A CA 1
ATOM 2221 C C . ALA A 1 295 ? -15.793 4.966 10.300 1.00 96.62 295 ALA A C 1
ATOM 2223 O O . ALA A 1 295 ? -16.841 4.565 9.773 1.00 96.62 295 ALA A O 1
ATOM 2224 N N . ARG A 1 296 ? -15.688 5.147 11.618 1.00 96.19 296 ARG A N 1
ATOM 2225 C CA . ARG A 1 296 ? -16.819 4.984 12.541 1.00 96.19 296 ARG A CA 1
ATOM 2226 C C . ARG A 1 296 ? -16.921 6.092 13.575 1.00 96.19 296 ARG A C 1
ATOM 2228 O O . ARG A 1 296 ? -18.044 6.436 13.940 1.00 96.19 296 ARG A O 1
ATOM 2235 N N . SER A 1 297 ? -15.784 6.604 14.029 1.00 96.44 297 SER A N 1
ATOM 2236 C CA . SER A 1 297 ? -15.734 7.742 14.940 1.00 96.44 297 SER A CA 1
ATOM 2237 C C . SER A 1 297 ? -16.341 8.988 14.299 1.00 96.44 297 SER A C 1
ATOM 2239 O O . SER A 1 297 ? -16.300 9.137 13.077 1.00 96.44 297 SER A O 1
ATOM 2241 N N . ALA A 1 298 ? -16.869 9.898 15.117 1.00 95.62 298 ALA A N 1
ATOM 2242 C CA . ALA A 1 298 ? -17.201 11.252 14.666 1.00 95.62 298 ALA A CA 1
ATOM 2243 C C . ALA A 1 298 ? -15.947 12.091 14.343 1.00 95.62 298 ALA A C 1
ATOM 2245 O O . ALA A 1 298 ? -16.020 13.053 13.583 1.00 95.62 298 ALA A O 1
ATOM 2246 N N . THR A 1 299 ? -14.798 11.720 14.910 1.00 96.44 299 THR A N 1
ATOM 2247 C CA . THR A 1 299 ? -13.505 12.391 14.733 1.00 96.44 299 THR A CA 1
ATOM 2248 C C . THR A 1 299 ? -12.414 11.353 14.447 1.00 96.44 299 THR A C 1
ATOM 2250 O O . THR A 1 299 ? -11.492 11.195 15.253 1.00 96.44 299 THR A O 1
ATOM 2253 N N . PRO A 1 300 ? -12.525 10.584 13.349 1.00 97.19 300 PRO A N 1
ATOM 2254 C CA . PRO A 1 300 ? -11.510 9.602 13.000 1.00 97.19 300 PRO A CA 1
ATOM 2255 C C . PRO A 1 300 ? -10.194 10.317 12.686 1.00 97.19 300 PRO A C 1
ATOM 2257 O O . PRO A 1 300 ? -10.184 11.465 12.232 1.00 97.19 300 PRO A O 1
ATOM 2260 N N . LEU A 1 301 ? -9.069 9.635 12.895 1.00 96.56 301 LEU A N 1
ATOM 2261 C CA . LEU A 1 301 ? -7.791 10.146 12.406 1.00 96.56 301 LEU A CA 1
ATOM 2262 C C . LEU A 1 301 ? -7.853 10.335 10.882 1.00 96.56 301 LEU A C 1
ATOM 2264 O O . LEU A 1 301 ? -8.397 9.472 10.202 1.00 96.56 301 LEU A O 1
ATOM 2268 N N . PRO A 1 302 ? -7.245 11.388 10.310 1.00 95.31 302 PRO A N 1
ATOM 2269 C CA . PRO A 1 302 ? -7.082 11.491 8.863 1.00 95.31 302 PRO A CA 1
ATOM 2270 C C . PRO A 1 302 ? -6.401 10.244 8.279 1.00 95.31 302 PRO A C 1
ATOM 2272 O O . PRO A 1 302 ? -5.454 9.716 8.870 1.00 95.31 302 PRO A O 1
ATOM 2275 N N . TRP A 1 303 ? -6.831 9.787 7.100 1.00 95.56 303 TRP A N 1
ATOM 2276 C CA . TRP A 1 303 ? -6.375 8.508 6.533 1.00 95.56 303 TRP A CA 1
ATOM 2277 C C . TRP A 1 303 ? -4.853 8.432 6.328 1.00 95.56 303 TRP A C 1
ATOM 2279 O O . TRP A 1 303 ? -4.231 7.401 6.593 1.00 95.56 303 TRP A O 1
ATOM 2289 N N . TRP A 1 304 ? -4.212 9.540 5.945 1.00 94.56 304 TRP A N 1
ATOM 2290 C CA . TRP A 1 304 ? -2.752 9.610 5.832 1.00 94.56 304 TRP A CA 1
ATOM 2291 C C . TRP A 1 304 ? -2.044 9.347 7.176 1.00 94.56 304 TRP A C 1
ATOM 2293 O O . TRP A 1 304 ? -0.997 8.693 7.202 1.00 94.56 304 TRP A O 1
ATOM 2303 N N . ARG A 1 305 ? -2.635 9.775 8.307 1.00 95.62 305 ARG A N 1
ATOM 2304 C CA . ARG A 1 305 ? -2.137 9.438 9.651 1.00 95.62 305 ARG A CA 1
ATOM 2305 C C . ARG A 1 305 ? -2.349 7.966 9.954 1.00 95.62 305 ARG A C 1
ATOM 2307 O O . ARG A 1 305 ? -1.437 7.344 10.476 1.00 95.62 305 ARG A O 1
ATOM 2314 N N . VAL A 1 306 ? -3.481 7.369 9.575 1.00 97.38 306 VAL A N 1
ATOM 2315 C CA . VAL A 1 306 ? -3.693 5.913 9.723 1.00 97.38 306 VAL A CA 1
ATOM 2316 C C . VAL A 1 306 ? -2.603 5.134 8.983 1.00 97.38 306 VAL A C 1
ATOM 2318 O O . VAL A 1 306 ? -1.984 4.233 9.548 1.00 97.38 306 VAL A O 1
ATOM 2321 N N . ARG A 1 307 ? -2.283 5.514 7.743 1.00 96.62 307 ARG A N 1
ATOM 2322 C CA . ARG A 1 307 ? -1.197 4.877 6.984 1.00 96.62 307 ARG A CA 1
ATOM 2323 C C . ARG A 1 307 ? 0.156 5.012 7.676 1.00 96.62 307 ARG A C 1
ATOM 2325 O O . ARG A 1 307 ? 0.879 4.025 7.787 1.00 96.62 307 ARG A O 1
ATOM 2332 N N . ARG A 1 308 ? 0.496 6.201 8.170 1.00 96.12 308 ARG A N 1
ATOM 2333 C CA . ARG A 1 308 ? 1.797 6.458 8.804 1.00 96.12 308 ARG A CA 1
ATOM 2334 C C . ARG A 1 308 ? 1.917 5.862 10.209 1.00 96.12 308 ARG A C 1
ATOM 2336 O O . ARG A 1 308 ? 2.941 5.267 10.527 1.00 96.12 308 ARG A O 1
ATOM 2343 N N . GLU A 1 309 ? 0.898 6.026 11.040 1.00 97.31 309 GLU A N 1
ATOM 2344 C CA . GLU A 1 309 ? 0.944 5.759 12.483 1.00 97.31 309 GLU A CA 1
ATOM 2345 C C . GLU A 1 309 ? 0.320 4.421 12.870 1.00 97.31 309 GLU A C 1
ATOM 2347 O O . GLU A 1 309 ? 0.762 3.813 13.841 1.00 97.31 309 GLU A O 1
ATOM 2352 N N . VAL A 1 310 ? -0.682 3.942 12.125 1.00 97.94 310 VAL A N 1
ATOM 2353 C CA . VAL A 1 310 ? -1.272 2.616 12.354 1.00 97.94 310 VAL A CA 1
ATOM 2354 C C . VAL A 1 310 ? -0.563 1.583 11.495 1.00 97.94 310 VAL A C 1
ATOM 2356 O O . VAL A 1 310 ? -0.011 0.646 12.047 1.00 97.94 310 VAL A O 1
ATOM 2359 N N . CYS A 1 311 ? -0.510 1.737 10.170 1.00 98.06 311 CYS A N 1
ATOM 2360 C CA . CYS A 1 311 ? 0.148 0.746 9.307 1.00 98.06 311 CYS A CA 1
ATOM 2361 C C . CYS A 1 311 ? 1.686 0.824 9.381 1.00 98.06 311 CYS A C 1
ATOM 2363 O O . CYS A 1 311 ? 2.352 -0.203 9.518 1.00 98.06 311 CYS A O 1
ATOM 2365 N N . GLY A 1 312 ? 2.247 2.033 9.327 1.00 97.69 312 GLY A N 1
ATOM 2366 C CA . GLY A 1 312 ? 3.689 2.273 9.225 1.00 97.69 312 GLY A CA 1
ATOM 2367 C C . GLY A 1 312 ? 4.135 2.415 7.770 1.00 97.69 312 GLY A C 1
ATOM 2368 O O . GLY A 1 312 ? 3.484 1.900 6.861 1.00 97.69 312 GLY A O 1
ATOM 2369 N N . VAL A 1 313 ? 5.254 3.103 7.520 1.00 95.62 313 VAL A N 1
ATOM 2370 C CA . VAL A 1 313 ? 5.809 3.268 6.158 1.00 95.62 313 VAL A CA 1
ATOM 2371 C C . VAL A 1 313 ? 6.270 1.931 5.564 1.00 95.62 313 VAL A C 1
ATOM 2373 O O . VAL A 1 313 ? 6.349 0.928 6.265 1.00 95.62 313 VAL A O 1
ATOM 2376 N N . THR A 1 314 ? 6.532 1.885 4.253 1.00 93.75 314 THR A N 1
ATOM 2377 C CA . THR A 1 314 ? 6.831 0.633 3.527 1.00 93.75 314 THR A CA 1
ATOM 2378 C C . THR A 1 314 ? 8.011 -0.142 4.101 1.00 93.75 314 THR A C 1
ATOM 2380 O O . THR A 1 314 ? 7.948 -1.367 4.126 1.00 93.75 314 THR A O 1
ATOM 2383 N N . ASP A 1 315 ? 9.055 0.557 4.542 1.00 94.31 315 ASP A N 1
ATOM 2384 C CA . ASP A 1 315 ? 10.240 -0.018 5.174 1.00 94.31 315 ASP A CA 1
ATOM 2385 C C . ASP A 1 315 ? 10.026 -0.118 6.696 1.00 94.31 315 ASP A C 1
ATOM 2387 O O . ASP A 1 315 ? 9.993 0.927 7.354 1.00 94.31 315 ASP A O 1
ATOM 2391 N N . PRO A 1 316 ? 9.872 -1.330 7.272 1.00 95.81 316 PRO A N 1
ATOM 2392 C CA . PRO A 1 316 ? 9.627 -1.498 8.703 1.00 95.81 316 PRO A CA 1
ATOM 2393 C C . PRO A 1 316 ? 10.690 -0.847 9.596 1.00 95.81 316 PRO A C 1
ATOM 2395 O O . PRO A 1 316 ? 10.343 -0.320 10.648 1.00 95.81 316 PRO A O 1
ATOM 2398 N N . ALA A 1 317 ? 11.951 -0.784 9.150 1.00 93.94 317 ALA A N 1
ATOM 2399 C CA . ALA A 1 317 ? 13.039 -0.154 9.903 1.00 93.94 317 ALA A CA 1
ATOM 2400 C C . ALA A 1 317 ? 12.907 1.379 10.006 1.00 93.94 317 ALA A C 1
ATOM 2402 O O . ALA A 1 317 ? 13.559 2.005 10.836 1.00 93.94 317 ALA A O 1
ATOM 2403 N N . LYS A 1 318 ? 12.071 1.993 9.158 1.00 95.62 318 LYS A N 1
ATOM 2404 C CA . LYS A 1 318 ? 11.765 3.434 9.161 1.00 95.62 318 LYS A CA 1
ATOM 2405 C C . LYS A 1 318 ? 10.360 3.734 9.683 1.00 95.62 318 LYS A C 1
ATOM 2407 O O . LYS A 1 318 ? 9.928 4.886 9.665 1.00 95.62 318 LYS A O 1
ATOM 2412 N N . ALA A 1 319 ? 9.604 2.705 10.056 1.00 97.12 319 ALA A N 1
ATOM 2413 C CA . ALA A 1 319 ? 8.249 2.864 10.549 1.00 97.12 319 ALA A CA 1
ATOM 2414 C C . ALA A 1 319 ? 8.263 3.367 11.994 1.00 97.12 319 ALA A C 1
ATOM 2416 O O . ALA A 1 319 ? 9.145 3.031 12.776 1.00 97.12 319 ALA A O 1
ATOM 2417 N N . LEU A 1 320 ? 7.275 4.189 12.344 1.00 97.00 320 LEU A N 1
ATOM 2418 C CA . LEU A 1 320 ? 7.181 4.748 13.688 1.00 97.00 320 LEU A CA 1
ATOM 2419 C C . LEU A 1 320 ? 6.863 3.646 14.715 1.00 97.00 320 LEU A C 1
ATOM 2421 O O . LEU A 1 320 ? 6.104 2.720 14.387 1.00 97.00 320 LEU A O 1
ATOM 2425 N N . PRO A 1 321 ? 7.339 3.773 15.967 1.00 97.31 321 PRO A N 1
ATOM 2426 C CA . PRO A 1 321 ? 6.836 2.968 17.076 1.00 97.31 321 PRO A CA 1
ATOM 2427 C C . PRO A 1 321 ? 5.303 3.039 17.164 1.00 97.31 321 PRO A C 1
ATOM 2429 O O . PRO A 1 321 ? 4.701 4.072 16.869 1.00 97.31 321 PRO A O 1
ATOM 2432 N N . GLY A 1 322 ? 4.634 1.946 17.525 1.00 96.56 322 GLY A N 1
ATOM 2433 C CA . GLY A 1 322 ? 3.167 1.893 17.622 1.00 96.56 322 GLY A CA 1
ATOM 2434 C C . GLY A 1 322 ? 2.450 1.632 16.298 1.00 96.56 322 GLY A C 1
ATOM 2435 O O . GLY A 1 322 ? 1.232 1.396 16.293 1.00 96.56 322 GLY A O 1
ATOM 2436 N N . SER A 1 323 ? 3.175 1.649 15.177 1.00 98.31 323 SER A N 1
ATOM 2437 C CA . SER A 1 323 ? 2.676 1.178 13.884 1.00 98.31 323 SER A CA 1
ATOM 2438 C C . SER A 1 323 ? 2.843 -0.336 13.746 1.00 98.31 323 SER A C 1
ATOM 2440 O O . SER A 1 323 ? 3.691 -0.932 14.404 1.00 98.31 323 SER A O 1
ATOM 2442 N N . LEU A 1 324 ? 2.043 -0.980 12.894 1.00 98.00 324 LEU A N 1
ATOM 2443 C CA . LEU A 1 324 ? 2.086 -2.427 12.679 1.00 98.00 324 LEU A CA 1
ATOM 2444 C C . LEU A 1 324 ? 3.466 -2.878 12.210 1.00 98.00 324 LEU A C 1
ATOM 2446 O O . LEU A 1 324 ? 4.034 -3.807 12.771 1.00 98.00 324 LEU A O 1
ATOM 2450 N N . ARG A 1 325 ? 4.012 -2.208 11.192 1.00 97.94 325 ARG A N 1
ATOM 2451 C CA . ARG A 1 325 ? 5.322 -2.552 10.628 1.00 97.94 325 ARG A CA 1
ATOM 2452 C C . ARG A 1 325 ? 6.459 -2.253 11.603 1.00 97.94 325 ARG A C 1
ATOM 2454 O O . ARG A 1 325 ? 7.357 -3.076 11.730 1.00 97.94 325 ARG A O 1
ATOM 2461 N N . GLY A 1 326 ? 6.400 -1.117 12.300 1.00 97.19 326 GLY A N 1
ATOM 2462 C CA . GLY A 1 326 ? 7.421 -0.737 13.275 1.00 97.19 326 GLY A CA 1
ATOM 2463 C C . GLY A 1 326 ? 7.458 -1.690 14.468 1.00 97.19 326 GLY A C 1
ATOM 2464 O O . GLY A 1 326 ? 8.508 -2.224 14.807 1.00 97.19 326 GLY A O 1
ATOM 2465 N N . ASP A 1 327 ? 6.299 -1.981 15.058 1.00 97.00 327 ASP A N 1
ATOM 2466 C CA . ASP A 1 327 ? 6.209 -2.907 16.189 1.00 97.00 327 ASP A CA 1
ATOM 2467 C C . ASP A 1 327 ? 6.525 -4.352 15.792 1.00 97.00 327 ASP A C 1
ATOM 2469 O O . ASP A 1 327 ? 7.069 -5.095 16.603 1.00 97.00 327 ASP A O 1
ATOM 2473 N N . ALA A 1 328 ? 6.232 -4.758 14.555 1.00 96.00 328 ALA A N 1
ATOM 2474 C CA . ALA A 1 328 ? 6.648 -6.058 14.038 1.00 96.00 328 ALA A CA 1
ATOM 2475 C C . ALA A 1 328 ? 8.175 -6.167 13.924 1.00 96.00 328 ALA A C 1
ATOM 2477 O O . ALA A 1 328 ? 8.754 -7.160 14.355 1.00 96.00 328 ALA A O 1
ATOM 2478 N N . ALA A 1 329 ? 8.836 -5.134 13.389 1.00 94.81 329 ALA A N 1
ATOM 2479 C CA . ALA A 1 329 ? 10.295 -5.088 13.300 1.00 94.81 329 ALA A CA 1
ATOM 2480 C C . ALA A 1 329 ? 10.972 -5.057 14.681 1.00 94.81 329 ALA A C 1
ATOM 2482 O O . ALA A 1 329 ? 12.053 -5.615 14.839 1.00 94.81 329 ALA A O 1
ATOM 2483 N N . ALA A 1 330 ? 10.324 -4.445 15.676 1.00 93.69 330 ALA A N 1
ATOM 2484 C CA . ALA A 1 330 ? 10.808 -4.371 17.053 1.00 93.69 330 ALA A CA 1
ATOM 2485 C C . ALA A 1 330 ? 10.410 -5.575 17.935 1.00 93.69 330 ALA A C 1
ATOM 2487 O O . ALA A 1 330 ? 10.681 -5.556 19.134 1.00 93.69 330 ALA A O 1
ATOM 2488 N N . GLY A 1 331 ? 9.732 -6.591 17.384 1.00 92.00 331 GLY A N 1
ATOM 2489 C CA . GLY A 1 331 ? 9.311 -7.784 18.131 1.00 92.00 331 GLY A CA 1
ATOM 2490 C C . GLY A 1 331 ? 8.130 -7.581 19.096 1.00 92.00 331 GLY A C 1
ATOM 2491 O O . GLY A 1 331 ? 7.839 -8.464 19.896 1.00 92.00 331 GLY A O 1
ATOM 2492 N N . LEU A 1 332 ? 7.422 -6.448 19.028 1.00 92.56 332 LEU A N 1
ATOM 2493 C CA . LEU A 1 332 ? 6.233 -6.154 19.850 1.00 92.56 332 LEU A CA 1
ATOM 2494 C C . LEU A 1 332 ? 4.924 -6.671 19.249 1.00 92.56 332 LEU A C 1
ATOM 2496 O O . LEU A 1 332 ? 3.909 -6.752 19.940 1.00 92.56 332 LEU A O 1
ATOM 2500 N N . LEU A 1 333 ? 4.925 -6.983 17.955 1.00 94.50 333 LEU A N 1
ATOM 2501 C CA . LEU A 1 333 ? 3.772 -7.511 17.240 1.00 94.50 333 LEU A CA 1
ATOM 2502 C C . LEU A 1 333 ? 4.174 -8.817 16.544 1.00 94.50 333 LEU A C 1
ATOM 2504 O O . LEU A 1 333 ? 5.133 -8.797 15.773 1.00 94.50 333 LEU A O 1
ATOM 2508 N N . PRO A 1 334 ? 3.439 -9.934 16.722 1.00 92.50 334 PRO A N 1
ATOM 2509 C CA . PRO A 1 334 ? 3.758 -11.216 16.090 1.00 92.50 334 PRO A CA 1
ATOM 2510 C C . PRO A 1 334 ? 3.324 -11.237 14.612 1.00 92.50 334 PRO A C 1
ATOM 2512 O O . PRO A 1 334 ? 2.584 -12.116 14.172 1.00 92.50 334 PRO A O 1
ATOM 2515 N N . LEU A 1 335 ? 3.736 -10.222 13.851 1.00 94.25 335 LEU A N 1
ATOM 2516 C CA . LEU A 1 335 ? 3.569 -10.124 12.409 1.00 94.25 335 LEU A CA 1
ATOM 2517 C C . LEU A 1 335 ? 4.888 -10.542 11.758 1.00 94.25 335 LEU A C 1
ATOM 2519 O O . LEU A 1 335 ? 5.824 -9.755 11.648 1.00 94.25 335 LEU A O 1
ATOM 2523 N N . ALA A 1 336 ? 4.939 -11.792 11.320 1.00 93.94 336 ALA A N 1
ATOM 2524 C CA . ALA A 1 336 ? 6.098 -12.396 10.680 1.00 93.94 336 ALA A CA 1
ATOM 2525 C C . ALA A 1 336 ? 5.646 -13.285 9.520 1.00 93.94 336 ALA A C 1
ATOM 2527 O O . ALA A 1 336 ? 4.455 -13.557 9.342 1.00 93.94 336 ALA A O 1
ATOM 2528 N N . ARG A 1 337 ? 6.594 -13.736 8.709 1.00 91.88 337 ARG A N 1
ATOM 2529 C CA . ARG A 1 337 ? 6.334 -14.764 7.699 1.00 91.88 337 ARG A CA 1
ATOM 2530 C C . ARG A 1 337 ? 5.978 -16.098 8.363 1.00 91.88 337 ARG A C 1
ATOM 2532 O O . ARG A 1 337 ? 6.283 -16.320 9.531 1.00 91.88 337 ARG A O 1
ATOM 2539 N N . PHE A 1 338 ? 5.351 -17.004 7.614 1.00 89.25 338 PHE A N 1
ATOM 2540 C CA . PHE A 1 338 ? 4.999 -18.341 8.115 1.00 89.25 338 PHE A CA 1
ATOM 2541 C C . PHE A 1 338 ? 6.229 -19.178 8.515 1.00 89.25 338 PHE A C 1
ATOM 2543 O O . PHE A 1 338 ? 6.144 -20.014 9.406 1.00 89.25 338 PHE A O 1
ATOM 2550 N N . ASP A 1 339 ? 7.382 -18.910 7.897 1.00 89.19 339 ASP A N 1
ATOM 2551 C CA . ASP A 1 339 ? 8.686 -19.491 8.247 1.00 89.19 339 ASP A CA 1
ATOM 2552 C C . ASP A 1 339 ? 9.349 -18.826 9.475 1.00 89.19 339 ASP A C 1
ATOM 2554 O O . ASP A 1 339 ? 10.470 -19.173 9.835 1.00 89.19 339 ASP A O 1
ATOM 2558 N N . GLY A 1 340 ? 8.673 -17.868 10.119 1.00 91.06 340 GLY A N 1
ATOM 2559 C CA . GLY A 1 340 ? 9.175 -17.121 11.270 1.00 91.06 340 GLY A CA 1
ATOM 2560 C C . GLY A 1 340 ? 10.102 -15.956 10.918 1.00 91.06 340 GLY A C 1
ATOM 2561 O O . GLY A 1 340 ? 10.482 -15.204 11.814 1.00 91.06 340 GLY A O 1
ATOM 2562 N N . ALA A 1 341 ? 10.454 -15.752 9.642 1.00 91.81 341 ALA A N 1
ATOM 2563 C CA . ALA A 1 341 ? 11.324 -14.646 9.263 1.00 91.81 341 ALA A CA 1
ATOM 2564 C C . ALA A 1 341 ? 10.637 -13.281 9.498 1.00 91.81 341 ALA A C 1
ATOM 2566 O O . ALA A 1 341 ? 9.432 -13.132 9.237 1.00 91.81 341 ALA A O 1
ATOM 2567 N N . PRO A 1 342 ? 11.391 -12.267 9.967 1.00 92.75 342 PRO A N 1
ATOM 2568 C CA . PRO A 1 342 ? 10.840 -10.955 10.281 1.00 92.75 342 PRO A CA 1
ATOM 2569 C C . PRO A 1 342 ? 10.350 -10.230 9.024 1.00 92.75 342 PRO A C 1
ATOM 2571 O O . PRO A 1 342 ? 10.720 -10.553 7.889 1.00 92.75 342 PRO A O 1
ATOM 2574 N N . VAL A 1 343 ? 9.524 -9.205 9.229 1.00 92.69 343 VAL A N 1
ATOM 2575 C CA . VAL A 1 343 ? 9.135 -8.295 8.148 1.00 92.69 343 VAL A CA 1
ATOM 2576 C C . VAL A 1 343 ? 10.340 -7.504 7.637 1.00 92.69 343 VAL A C 1
ATOM 2578 O O . VAL A 1 343 ? 11.219 -7.097 8.390 1.00 92.69 343 VAL A O 1
ATOM 2581 N N . THR A 1 344 ? 10.364 -7.249 6.334 1.00 90.25 344 THR A N 1
ATOM 2582 C CA . THR A 1 344 ? 11.418 -6.490 5.647 1.00 90.25 344 THR A CA 1
ATOM 2583 C C . THR A 1 344 ? 10.800 -5.441 4.728 1.00 90.25 344 THR A C 1
ATOM 2585 O O . THR A 1 344 ? 9.588 -5.413 4.527 1.00 90.25 344 THR A O 1
ATOM 2588 N N . LYS A 1 345 ? 11.614 -4.582 4.105 1.00 87.88 345 LYS A N 1
ATOM 2589 C CA . LYS A 1 345 ? 11.124 -3.633 3.089 1.00 87.88 345 LYS A CA 1
ATOM 2590 C C . LYS A 1 345 ? 10.414 -4.332 1.918 1.00 87.88 345 LYS A C 1
ATOM 2592 O O . LYS A 1 345 ? 9.424 -3.811 1.410 1.00 87.88 345 LYS A O 1
ATOM 2597 N N . VAL A 1 346 ? 10.903 -5.504 1.499 1.00 81.00 346 VAL A N 1
ATOM 2598 C CA . VAL A 1 346 ? 10.324 -6.281 0.385 1.00 81.00 346 VAL A CA 1
ATOM 2599 C C . VAL A 1 346 ? 9.113 -7.106 0.824 1.00 81.00 346 VAL A C 1
ATOM 2601 O O . VAL A 1 346 ? 8.146 -7.230 0.075 1.00 81.00 346 VAL A O 1
ATOM 2604 N N . ASN A 1 347 ? 9.112 -7.602 2.066 1.00 85.62 347 ASN A N 1
ATOM 2605 C CA . ASN A 1 347 ? 7.957 -8.244 2.682 1.00 85.62 347 ASN A CA 1
ATOM 2606 C C . ASN A 1 347 ? 7.582 -7.553 3.996 1.00 85.62 347 ASN A C 1
ATOM 2608 O O . ASN A 1 347 ? 7.907 -8.015 5.087 1.00 85.62 347 ASN A O 1
ATOM 2612 N N . ASN A 1 348 ? 6.864 -6.443 3.876 1.00 92.31 348 ASN A N 1
ATOM 2613 C CA . ASN A 1 348 ? 6.434 -5.618 5.003 1.00 92.31 348 ASN A CA 1
ATOM 2614 C C . ASN A 1 348 ? 5.110 -6.076 5.642 1.00 92.31 348 ASN A C 1
ATOM 2616 O O . ASN A 1 348 ? 4.460 -5.308 6.351 1.00 92.31 348 ASN A O 1
ATOM 2620 N N . GLY A 1 349 ? 4.688 -7.308 5.345 1.00 92.25 349 GLY A N 1
ATOM 2621 C CA . GLY A 1 349 ? 3.586 -8.022 5.981 1.00 92.25 349 GLY A CA 1
ATOM 2622 C C . GLY A 1 349 ? 2.169 -7.601 5.606 1.00 92.25 349 GLY A C 1
ATOM 2623 O O . GLY A 1 349 ? 1.316 -8.447 5.338 1.00 92.25 349 GLY A O 1
ATOM 2624 N N . VAL A 1 350 ? 1.907 -6.303 5.554 1.00 95.69 350 VAL A N 1
ATOM 2625 C CA . VAL A 1 350 ? 0.559 -5.758 5.389 1.00 95.69 350 VAL A CA 1
ATOM 2626 C C . VAL A 1 350 ? 0.532 -4.716 4.280 1.00 95.69 350 VAL A C 1
ATOM 2628 O O . VAL A 1 350 ? 1.467 -3.933 4.133 1.00 95.69 350 VAL A O 1
ATOM 2631 N N . HIS A 1 351 ? -0.531 -4.705 3.487 1.00 96.94 351 HIS A N 1
ATOM 2632 C CA . HIS A 1 351 ? -0.931 -3.601 2.615 1.00 96.94 351 HIS A CA 1
ATOM 2633 C C . HIS A 1 351 ? -2.099 -2.850 3.257 1.00 96.94 351 HIS A C 1
ATOM 2635 O O . HIS A 1 351 ? -2.932 -3.463 3.923 1.00 96.94 351 HIS A O 1
ATOM 2641 N N . LEU A 1 352 ? -2.156 -1.539 3.047 1.00 97.88 352 LEU A N 1
ATOM 2642 C CA . LEU A 1 352 ? -3.288 -0.691 3.401 1.00 97.88 352 LEU A CA 1
ATOM 2643 C C . LEU A 1 352 ? -3.491 0.301 2.256 1.00 97.88 352 LEU A C 1
ATOM 2645 O O . LEU A 1 352 ? -2.521 0.957 1.878 1.00 97.88 352 LEU A O 1
ATOM 2649 N N . SER A 1 353 ? -4.718 0.412 1.737 1.00 98.00 353 SER A N 1
ATOM 2650 C CA . SER A 1 353 ? -5.038 1.314 0.620 1.00 98.00 353 SER A CA 1
ATOM 2651 C C . SER A 1 353 ? -4.502 2.730 0.854 1.00 98.00 353 SER A C 1
ATOM 2653 O O . SER A 1 353 ? -4.625 3.286 1.949 1.00 98.00 353 SER A O 1
ATOM 2655 N N . ASN A 1 354 ? -3.910 3.327 -0.177 1.00 95.06 354 ASN A N 1
ATOM 2656 C CA . ASN A 1 354 ? -3.139 4.555 -0.055 1.00 95.06 354 ASN A CA 1
ATOM 2657 C C . ASN A 1 354 ? -3.999 5.829 -0.005 1.00 95.06 354 ASN A C 1
ATOM 2659 O O . ASN A 1 354 ? -3.582 6.828 0.582 1.00 95.06 354 ASN A O 1
ATOM 2663 N N . GLY A 1 355 ? -5.217 5.765 -0.540 1.00 95.75 355 GLY A N 1
ATOM 2664 C CA . GLY A 1 355 ? -6.201 6.848 -0.562 1.00 95.75 355 GLY A CA 1
ATOM 2665 C C . GLY A 1 355 ? -7.563 6.349 -1.046 1.00 95.75 355 GLY A C 1
ATOM 2666 O O . GLY A 1 355 ? -7.753 5.145 -1.244 1.00 95.75 355 GLY A O 1
ATOM 2667 N N . ALA A 1 356 ? -8.506 7.269 -1.262 1.00 96.25 356 ALA A N 1
ATOM 2668 C CA . ALA A 1 356 ? -9.899 6.930 -1.571 1.00 96.25 356 ALA A CA 1
ATOM 2669 C C . ALA A 1 356 ? -10.069 6.075 -2.844 1.00 96.25 356 ALA A C 1
ATOM 2671 O O . ALA A 1 356 ? -10.814 5.095 -2.837 1.00 96.25 356 ALA A O 1
ATOM 2672 N N . MET A 1 357 ? -9.347 6.381 -3.929 1.00 97.44 357 MET A N 1
ATOM 2673 C CA . MET A 1 357 ? -9.471 5.606 -5.174 1.00 97.44 357 MET A CA 1
ATOM 2674 C C . MET A 1 357 ? -8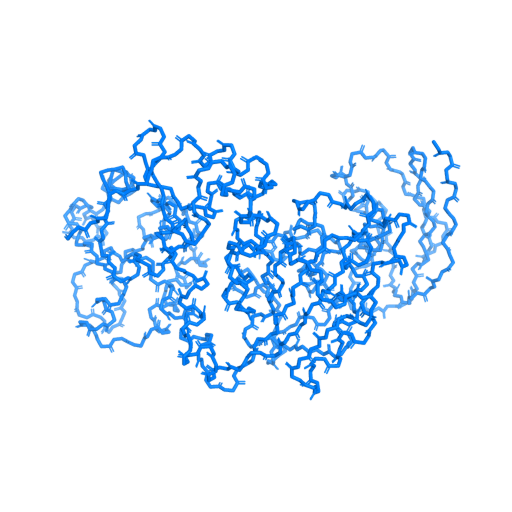.920 4.188 -5.042 1.00 97.44 357 MET A C 1
ATOM 2676 O O . MET A 1 357 ? -9.516 3.242 -5.556 1.00 97.44 357 MET A O 1
ATOM 2680 N N . GLU A 1 358 ? -7.813 4.008 -4.319 1.00 97.56 358 GLU A N 1
ATOM 2681 C CA . GLU A 1 358 ? -7.291 2.667 -4.058 1.00 97.56 358 GLU A CA 1
ATOM 2682 C C . GLU A 1 358 ? -8.183 1.899 -3.076 1.00 97.56 358 GLU A C 1
ATOM 2684 O O . GLU A 1 358 ? -8.340 0.693 -3.221 1.00 97.56 358 GLU A O 1
ATOM 2689 N N . ALA A 1 359 ? -8.850 2.579 -2.137 1.00 98.00 359 ALA A N 1
ATOM 2690 C CA . ALA A 1 359 ? -9.859 1.953 -1.287 1.00 98.00 359 ALA A CA 1
ATOM 2691 C C . ALA A 1 359 ? -11.021 1.374 -2.113 1.00 98.00 359 ALA A C 1
ATOM 2693 O O . ALA A 1 359 ? -11.439 0.240 -1.870 1.00 98.00 359 ALA A O 1
ATOM 2694 N N . LEU A 1 360 ? -11.506 2.110 -3.123 1.00 98.19 360 LEU A N 1
ATOM 2695 C CA . LEU A 1 360 ? -12.510 1.614 -4.072 1.00 98.19 360 LEU A CA 1
ATOM 2696 C C . LEU A 1 360 ? -11.976 0.443 -4.905 1.00 98.19 360 LEU A C 1
ATOM 2698 O O . LEU A 1 360 ? -12.655 -0.576 -5.041 1.00 98.19 360 LEU A O 1
ATOM 2702 N N . HIS A 1 361 ? -10.753 0.567 -5.428 1.00 98.00 361 HIS A N 1
ATOM 2703 C CA . HIS A 1 361 ? -10.091 -0.486 -6.198 1.00 98.00 361 HIS A CA 1
ATOM 2704 C C . HIS A 1 361 ? -9.946 -1.787 -5.402 1.00 98.00 361 HIS A C 1
ATOM 2706 O O . HIS A 1 361 ? -10.282 -2.870 -5.888 1.00 98.00 361 HIS A O 1
ATOM 2712 N N . ASP A 1 362 ? -9.454 -1.686 -4.171 1.00 98.31 362 ASP A N 1
ATOM 2713 C CA . ASP A 1 362 ? -9.210 -2.832 -3.315 1.00 98.31 362 ASP A CA 1
ATOM 2714 C C . ASP A 1 362 ? -10.526 -3.433 -2.814 1.00 98.31 362 ASP A C 1
ATOM 2716 O O . ASP A 1 362 ? -10.652 -4.655 -2.758 1.00 98.31 362 ASP A O 1
ATOM 2720 N N . ALA A 1 363 ? -11.538 -2.618 -2.497 1.00 98.44 363 ALA A N 1
ATOM 2721 C CA . ALA A 1 363 ? -12.865 -3.118 -2.139 1.00 98.44 363 ALA A CA 1
ATOM 2722 C C . ALA A 1 363 ? -13.502 -3.896 -3.302 1.00 98.44 363 ALA A C 1
ATOM 2724 O O . ALA A 1 363 ? -14.075 -4.970 -3.094 1.00 98.44 363 ALA A O 1
ATOM 2725 N N . TRP A 1 364 ? -13.350 -3.401 -4.532 1.00 98.25 364 TRP A N 1
ATOM 2726 C CA . TRP A 1 364 ? -13.795 -4.110 -5.727 1.00 98.25 364 TRP A CA 1
ATOM 2727 C C . TRP A 1 364 ? -13.022 -5.412 -5.936 1.00 98.25 364 TRP A C 1
ATOM 2729 O O . TRP A 1 364 ? -13.625 -6.465 -6.137 1.00 98.25 364 TRP A O 1
ATOM 2739 N N . THR A 1 365 ? -11.695 -5.363 -5.823 1.00 98.00 365 THR A N 1
ATOM 2740 C CA . THR A 1 365 ? -10.820 -6.517 -6.052 1.00 98.00 365 THR A CA 1
ATOM 2741 C C . THR A 1 365 ? -11.037 -7.613 -5.012 1.00 98.00 365 THR A C 1
ATOM 2743 O O . THR A 1 365 ? -11.208 -8.776 -5.366 1.00 98.00 365 THR A O 1
ATOM 2746 N N . TRP A 1 366 ? -11.047 -7.268 -3.726 1.00 98.12 366 TRP A N 1
ATOM 2747 C CA . TRP A 1 366 ? -10.996 -8.249 -2.643 1.00 98.12 366 TRP A CA 1
ATOM 2748 C C . TRP A 1 366 ? -12.366 -8.637 -2.087 1.00 98.12 366 TRP A C 1
ATOM 2750 O O . TRP A 1 366 ? -12.470 -9.703 -1.477 1.00 98.12 366 TRP A O 1
ATOM 2760 N N . PHE A 1 367 ? -13.405 -7.822 -2.298 1.00 98.00 367 PHE A N 1
ATOM 2761 C CA . PHE A 1 367 ? -14.749 -8.034 -1.741 1.00 98.00 367 PHE A CA 1
ATOM 2762 C C . PHE A 1 367 ? -15.881 -8.011 -2.779 1.00 98.00 367 PHE A C 1
ATOM 2764 O O . PHE A 1 367 ? -17.041 -8.096 -2.377 1.00 98.00 367 PHE A O 1
ATOM 2771 N N . ASP A 1 368 ? -15.575 -7.887 -4.076 1.00 97.25 368 ASP A N 1
ATOM 2772 C CA . ASP A 1 368 ? -16.572 -7.760 -5.155 1.00 97.25 368 ASP A CA 1
ATOM 2773 C C . ASP A 1 368 ? -17.563 -6.610 -4.954 1.00 97.25 368 ASP A C 1
ATOM 2775 O O . ASP A 1 368 ? -18.705 -6.651 -5.412 1.00 97.25 368 ASP A O 1
ATOM 2779 N N . ILE A 1 369 ? -17.140 -5.558 -4.254 1.00 97.44 369 ILE A N 1
ATOM 2780 C CA . ILE A 1 369 ? -17.975 -4.377 -4.069 1.00 97.44 369 ILE A CA 1
ATOM 2781 C C . ILE A 1 369 ? -17.846 -3.528 -5.328 1.00 97.44 369 ILE A C 1
ATOM 2783 O O . ILE A 1 369 ? -16.815 -2.900 -5.553 1.00 97.44 369 ILE A O 1
ATOM 2787 N N . ALA A 1 370 ? -18.890 -3.526 -6.157 1.00 96.75 370 ALA A N 1
ATOM 2788 C CA . ALA A 1 370 ? -18.927 -2.720 -7.371 1.00 96.75 370 ALA A CA 1
ATOM 2789 C C . ALA A 1 370 ? -18.680 -1.233 -7.029 1.00 96.75 370 ALA A C 1
ATOM 2791 O O . ALA A 1 370 ? -19.429 -0.687 -6.206 1.00 96.75 370 ALA A O 1
ATOM 2792 N N . PRO A 1 371 ? -17.672 -0.572 -7.635 1.00 96.81 371 PRO A N 1
ATOM 2793 C CA . PRO A 1 371 ? -17.272 0.788 -7.272 1.00 96.81 371 PRO A CA 1
ATOM 2794 C C . PRO A 1 371 ? -18.436 1.779 -7.261 1.00 96.81 371 PRO A C 1
ATOM 2796 O O . PRO A 1 371 ? -18.611 2.507 -6.286 1.00 96.81 371 PRO A O 1
ATOM 2799 N N . ASP A 1 372 ? -19.302 1.721 -8.272 1.00 95.50 372 ASP A N 1
ATOM 2800 C CA . ASP A 1 372 ? -20.429 2.647 -8.448 1.00 95.50 372 ASP A CA 1
ATOM 2801 C C . ASP A 1 372 ? -21.536 2.478 -7.389 1.00 95.50 372 ASP A C 1
ATOM 2803 O O . ASP A 1 372 ? -22.387 3.348 -7.210 1.00 95.50 372 ASP A O 1
ATOM 2807 N N . THR A 1 373 ? -21.524 1.373 -6.633 1.00 95.56 373 THR A N 1
ATOM 2808 C CA . THR A 1 373 ? -22.496 1.129 -5.552 1.00 95.56 373 THR A CA 1
ATOM 2809 C C . THR A 1 373 ? -22.077 1.739 -4.215 1.00 95.56 373 THR A C 1
ATOM 2811 O O . THR A 1 373 ? -22.896 1.811 -3.297 1.00 95.56 373 THR A O 1
ATOM 2814 N N . THR A 1 374 ? -20.824 2.184 -4.102 1.00 97.00 374 THR A N 1
ATOM 2815 C CA . THR A 1 374 ? -20.250 2.774 -2.885 1.00 97.00 374 THR A CA 1
ATOM 2816 C C . THR A 1 374 ? -20.601 4.255 -2.742 1.00 97.00 374 THR A C 1
ATOM 2818 O O . THR A 1 374 ? -21.023 4.902 -3.702 1.00 97.00 374 THR A O 1
ATOM 2821 N N . VAL A 1 375 ? -20.389 4.825 -1.551 1.00 96.00 375 VAL A N 1
ATOM 2822 C CA . VAL A 1 375 ? -20.454 6.288 -1.359 1.00 96.00 375 VAL A CA 1
ATOM 2823 C C . VAL A 1 375 ? -19.470 7.000 -2.297 1.00 96.00 375 VAL A C 1
ATOM 2825 O O . VAL A 1 375 ? -19.863 7.936 -2.991 1.00 96.00 375 VAL A O 1
ATOM 2828 N N . GLY A 1 376 ? -18.233 6.498 -2.400 1.00 96.25 376 GLY A N 1
ATOM 2829 C CA . GLY A 1 376 ? -17.203 7.036 -3.293 1.00 96.25 376 GLY A CA 1
ATOM 2830 C C . GLY A 1 376 ? -17.600 7.054 -4.765 1.00 96.25 376 GLY A C 1
ATOM 2831 O O . GLY A 1 376 ? -17.502 8.087 -5.424 1.00 96.25 376 GLY A O 1
ATOM 2832 N N . GLY A 1 377 ? -18.130 5.940 -5.266 1.00 97.25 377 GLY A N 1
ATOM 2833 C CA . GLY A 1 377 ? -18.601 5.838 -6.645 1.00 97.25 377 GLY A CA 1
ATOM 2834 C C . GLY A 1 377 ? -19.738 6.806 -6.960 1.00 97.25 377 GLY A C 1
ATOM 2835 O O . GLY A 1 377 ? -19.742 7.420 -8.022 1.00 97.25 377 GLY A O 1
ATOM 2836 N N . ARG A 1 378 ? -20.663 7.026 -6.017 1.00 97.25 378 ARG A N 1
ATOM 2837 C CA . ARG A 1 378 ? -21.743 8.014 -6.186 1.00 97.25 378 ARG A CA 1
ATOM 2838 C C . ARG A 1 378 ? -21.225 9.450 -6.228 1.00 97.25 378 ARG A C 1
ATOM 2840 O O . ARG A 1 378 ? -21.738 10.240 -7.013 1.00 97.25 378 ARG A O 1
ATOM 2847 N N . VAL A 1 379 ? -20.220 9.786 -5.415 1.00 96.94 379 VAL A N 1
ATOM 2848 C CA . VAL A 1 379 ? -19.581 11.115 -5.441 1.00 96.94 379 VAL A CA 1
ATOM 2849 C C . VAL A 1 379 ? -18.886 11.364 -6.779 1.00 96.94 379 VAL A C 1
ATOM 2851 O O . VAL A 1 379 ? -19.042 12.442 -7.347 1.00 96.94 379 VAL A O 1
ATOM 2854 N N . LEU A 1 380 ? -18.176 10.366 -7.311 1.00 97.12 380 LEU A N 1
ATOM 2855 C CA . LEU A 1 380 ? -17.550 10.445 -8.634 1.00 97.12 380 LEU A CA 1
ATOM 2856 C C . LEU A 1 380 ? -18.600 10.565 -9.746 1.00 97.12 380 LEU A C 1
ATOM 2858 O O . LEU A 1 380 ? -18.497 11.442 -10.600 1.00 97.12 380 LEU A O 1
ATOM 2862 N N . SER A 1 381 ? -19.661 9.759 -9.681 1.00 97.12 381 SER A N 1
ATOM 2863 C CA . SER A 1 381 ? -20.758 9.791 -10.652 1.00 97.12 381 SER A CA 1
ATOM 2864 C C . SER A 1 381 ? -21.467 11.147 -10.685 1.00 97.12 381 SER A C 1
ATOM 2866 O O . SER A 1 381 ? -21.751 11.662 -11.765 1.00 97.12 381 SER A O 1
ATOM 2868 N N . ALA A 1 382 ? -21.676 11.781 -9.527 1.00 97.12 382 ALA A N 1
ATOM 2869 C CA . ALA A 1 382 ? -22.231 13.132 -9.445 1.00 97.12 382 ALA A CA 1
ATOM 2870 C C . ALA A 1 382 ? -21.335 14.200 -10.106 1.00 97.12 382 ALA A C 1
ATOM 2872 O O . ALA A 1 382 ? -21.833 15.258 -10.485 1.00 97.12 382 ALA A O 1
ATOM 2873 N N . ALA A 1 383 ? -20.040 13.919 -10.271 1.00 95.94 383 ALA A N 1
ATOM 2874 C CA . ALA A 1 383 ? -19.080 14.758 -10.985 1.00 95.94 383 ALA A CA 1
ATOM 2875 C C . ALA A 1 383 ? -18.887 14.354 -12.459 1.00 95.94 383 ALA A C 1
ATOM 2877 O O . ALA A 1 383 ? -17.989 14.866 -13.120 1.00 95.94 383 ALA A O 1
ATOM 2878 N N . GLY A 1 384 ? -19.704 13.432 -12.982 1.00 95.94 384 GLY A N 1
ATOM 2879 C CA . GLY A 1 384 ? -19.592 12.943 -14.358 1.00 95.94 384 GLY A CA 1
ATOM 2880 C C . GLY A 1 384 ? -18.478 11.914 -14.579 1.00 95.94 384 GLY A C 1
ATOM 2881 O O . GLY A 1 384 ? -18.140 11.632 -15.724 1.00 95.94 384 GLY A O 1
ATOM 2882 N N . LEU A 1 385 ? -17.915 11.339 -13.510 1.00 95.56 385 LEU A N 1
ATOM 2883 C CA . LEU A 1 385 ? -16.857 10.331 -13.578 1.00 95.56 385 LEU A CA 1
ATOM 2884 C C . LEU A 1 385 ? -17.407 8.928 -13.286 1.00 95.56 385 LEU A C 1
ATOM 2886 O O . LEU A 1 385 ? -18.133 8.721 -12.314 1.00 95.56 385 LEU A O 1
ATOM 2890 N N . SER A 1 386 ? -17.006 7.937 -14.081 1.00 95.56 386 SER A N 1
ATOM 2891 C CA . SER A 1 386 ? -17.284 6.523 -13.802 1.00 95.56 386 SER A CA 1
ATOM 2892 C C . SER A 1 386 ? -16.168 5.918 -12.954 1.00 95.56 386 SER A C 1
ATOM 2894 O O . SER A 1 386 ? -15.020 5.810 -13.398 1.00 95.56 386 SER A O 1
ATOM 2896 N N . ALA A 1 387 ? -16.491 5.486 -11.730 1.00 95.88 387 ALA A N 1
ATOM 2897 C CA . ALA A 1 387 ? -15.505 4.849 -10.863 1.00 95.88 387 ALA A CA 1
ATOM 2898 C C . ALA A 1 387 ? -15.033 3.522 -11.467 1.00 95.88 387 ALA A C 1
ATOM 2900 O O . ALA A 1 387 ? -13.844 3.207 -11.427 1.00 95.88 387 ALA A O 1
ATOM 2901 N N . GLN A 1 388 ? -15.937 2.756 -12.082 1.00 95.56 388 GLN A N 1
ATOM 2902 C CA . GLN A 1 388 ? -15.565 1.512 -12.748 1.00 95.56 388 GLN A CA 1
ATOM 2903 C C . GLN A 1 388 ? -14.596 1.731 -13.924 1.00 95.56 388 GLN A C 1
ATOM 2905 O O . GLN A 1 388 ? -13.647 0.954 -14.067 1.00 95.56 388 GLN A O 1
ATOM 2910 N N . GLU A 1 389 ? -14.784 2.768 -14.746 1.00 94.44 389 GLU A N 1
ATOM 2911 C CA . GLU A 1 389 ? -13.871 3.069 -15.862 1.00 94.44 389 GLU A CA 1
ATOM 2912 C C . GLU A 1 389 ? -12.498 3.519 -15.354 1.00 94.44 389 GLU A C 1
ATOM 2914 O O . GLU A 1 389 ? -11.489 2.942 -15.760 1.00 94.44 389 GLU A O 1
ATOM 2919 N N . LEU A 1 390 ? -12.454 4.450 -14.391 1.00 94.25 390 LEU A N 1
ATOM 2920 C CA . LEU A 1 390 ? -11.210 4.921 -13.764 1.00 94.25 390 LEU A CA 1
ATOM 2921 C C . LEU A 1 390 ? -10.356 3.764 -13.227 1.00 94.25 390 LEU A C 1
ATOM 2923 O O . LEU A 1 390 ? -9.144 3.708 -13.442 1.00 94.25 390 LEU A O 1
ATOM 2927 N N . LEU A 1 391 ? -10.994 2.806 -12.553 1.00 94.25 391 LEU A N 1
ATOM 2928 C CA . LEU A 1 391 ? -10.308 1.662 -11.953 1.00 94.25 391 LEU A CA 1
ATOM 2929 C C . LEU A 1 391 ? -9.960 0.573 -12.981 1.00 94.25 391 LEU A C 1
ATOM 2931 O O . LEU A 1 391 ? -9.068 -0.242 -12.733 1.00 94.25 391 LEU A O 1
ATOM 2935 N N . THR A 1 392 ? -10.650 0.533 -14.125 1.00 92.81 392 THR A N 1
ATOM 2936 C CA . THR A 1 392 ? -10.376 -0.414 -15.218 1.00 92.81 392 THR A CA 1
ATOM 2937 C C . THR A 1 392 ? -9.222 0.049 -16.096 1.00 92.81 392 THR A C 1
ATOM 2939 O O . THR A 1 392 ? -8.319 -0.744 -16.356 1.00 92.81 392 THR A O 1
ATOM 2942 N N . GLU A 1 393 ? -9.216 1.319 -16.499 1.00 89.44 393 GLU A N 1
ATOM 2943 C CA . GLU A 1 393 ? -8.158 1.897 -17.338 1.00 89.44 393 GLU A CA 1
ATOM 2944 C C . GLU A 1 393 ? -6.855 2.109 -16.554 1.00 89.44 393 GLU A C 1
ATOM 2946 O O . GLU A 1 393 ? -5.759 2.011 -17.113 1.00 89.44 393 GLU A O 1
ATOM 2951 N N . ALA A 1 394 ? -6.973 2.355 -15.243 1.00 90.06 394 ALA A N 1
ATOM 2952 C CA . ALA A 1 394 ? -5.893 2.532 -14.270 1.00 90.06 394 ALA A CA 1
ATOM 2953 C C . ALA A 1 394 ? -4.952 3.730 -14.515 1.00 90.06 394 ALA A C 1
ATOM 2955 O O . ALA A 1 394 ? -4.177 4.079 -13.621 1.00 90.06 394 ALA A O 1
ATOM 2956 N N . PHE A 1 395 ? -5.039 4.378 -15.678 1.00 94.81 395 PHE A N 1
ATOM 2957 C CA . PHE A 1 395 ? -4.251 5.542 -16.058 1.00 94.81 395 PHE A CA 1
ATOM 2958 C C . PHE A 1 395 ? -5.125 6.645 -16.654 1.00 94.81 395 PHE A C 1
ATOM 2960 O O . PHE A 1 395 ? -6.070 6.375 -17.392 1.00 94.81 395 PHE A O 1
ATOM 2967 N N . VAL A 1 396 ? -4.731 7.882 -16.381 1.00 94.25 396 VAL A N 1
ATOM 2968 C CA . VAL A 1 396 ? -5.252 9.108 -16.994 1.00 94.25 396 VAL A CA 1
ATOM 2969 C C . VAL A 1 396 ? -4.089 9.911 -17.576 1.00 94.25 396 VAL A C 1
ATOM 2971 O O . VAL A 1 396 ? -2.923 9.617 -17.303 1.00 94.25 396 VAL A O 1
ATOM 2974 N N . THR A 1 397 ? -4.397 10.910 -18.385 1.00 92.50 397 THR A N 1
ATOM 2975 C CA . THR A 1 397 ? -3.455 11.914 -18.867 1.00 92.50 397 THR A CA 1
ATOM 2976 C C . THR A 1 397 ? -3.666 13.188 -18.051 1.00 92.50 397 THR A C 1
ATOM 2978 O O . THR A 1 397 ? -4.785 13.696 -17.981 1.00 92.50 397 THR A O 1
ATOM 2981 N N . ASP A 1 398 ? -2.616 13.683 -17.394 1.00 88.25 398 ASP A N 1
ATOM 2982 C CA . ASP A 1 398 ? -2.680 14.967 -16.687 1.00 88.25 398 ASP A CA 1
ATOM 2983 C C . ASP A 1 398 ? -2.592 16.162 -17.652 1.00 88.25 398 ASP A C 1
ATOM 2985 O O . ASP A 1 398 ? -2.384 16.006 -18.857 1.00 88.25 398 ASP A O 1
ATOM 2989 N N . THR A 1 399 ? -2.740 17.376 -17.120 1.00 84.81 399 THR A N 1
ATOM 2990 C CA . THR A 1 399 ? -2.721 18.627 -17.898 1.00 84.81 399 THR A CA 1
ATOM 2991 C C . THR A 1 399 ? -1.408 18.877 -18.644 1.00 84.81 399 THR A C 1
ATOM 2993 O O . THR A 1 399 ? -1.386 19.661 -19.588 1.00 84.81 399 THR A O 1
ATOM 2996 N N . ASP A 1 400 ? -0.321 18.208 -18.248 1.00 87.31 400 ASP A N 1
ATOM 2997 C CA . ASP A 1 400 ? 0.984 18.284 -18.912 1.00 87.31 400 ASP A CA 1
ATOM 2998 C C . ASP A 1 400 ? 1.140 17.204 -20.002 1.00 87.31 400 ASP A C 1
ATOM 3000 O O . ASP A 1 400 ? 2.234 17.001 -20.538 1.00 87.31 400 ASP A O 1
ATOM 3004 N N . GLY A 1 401 ? 0.071 16.465 -20.313 1.00 88.38 401 GLY A N 1
ATOM 3005 C CA . GLY A 1 401 ? 0.097 15.357 -21.261 1.00 88.38 401 GLY A CA 1
ATOM 3006 C C . GLY A 1 401 ? 0.812 14.113 -20.725 1.00 88.38 401 GLY A C 1
ATOM 3007 O O . GLY A 1 401 ? 1.174 13.231 -21.510 1.00 88.38 401 GLY A O 1
ATOM 3008 N N . ARG A 1 402 ? 1.073 14.020 -19.411 1.00 92.56 402 ARG A N 1
ATOM 3009 C CA . ARG A 1 402 ? 1.757 12.859 -18.827 1.00 92.56 402 ARG A CA 1
ATOM 3010 C C . ARG A 1 402 ? 0.750 11.780 -18.479 1.00 92.56 402 ARG A C 1
ATOM 3012 O O . ARG A 1 402 ? -0.287 12.043 -17.879 1.00 92.56 402 ARG A O 1
ATOM 3019 N N . ARG A 1 403 ? 1.108 10.531 -18.773 1.00 95.31 403 ARG A N 1
ATOM 3020 C CA . ARG A 1 403 ? 0.379 9.362 -18.282 1.00 95.31 403 ARG A CA 1
ATOM 3021 C C . ARG A 1 403 ? 0.603 9.212 -16.776 1.00 95.31 403 ARG A C 1
ATOM 3023 O O . ARG A 1 403 ? 1.741 9.052 -16.340 1.00 95.31 403 ARG A O 1
ATOM 3030 N N . ARG A 1 404 ? -0.479 9.228 -16.001 1.00 96.00 404 ARG A N 1
ATOM 3031 C CA . ARG A 1 404 ? -0.484 9.111 -14.538 1.00 96.00 404 ARG A CA 1
ATOM 3032 C C . ARG A 1 404 ? -1.323 7.927 -14.106 1.00 96.00 404 ARG A C 1
ATOM 3034 O O . ARG A 1 404 ? -2.432 7.749 -14.606 1.00 96.00 404 ARG A O 1
ATOM 3041 N N . ALA A 1 405 ? -0.813 7.111 -13.189 1.00 95.81 405 ALA A N 1
ATOM 3042 C CA . ALA A 1 405 ? -1.626 6.050 -12.603 1.00 95.81 405 ALA A CA 1
ATOM 3043 C C . ALA A 1 405 ? -2.639 6.688 -11.647 1.00 95.81 405 ALA A C 1
ATOM 3045 O O . ALA A 1 405 ? -2.248 7.506 -10.814 1.00 95.81 405 ALA A O 1
ATOM 3046 N N . VAL A 1 406 ? -3.916 6.301 -11.723 1.00 96.12 406 VAL A N 1
ATOM 3047 C CA . VAL A 1 406 ? -4.973 6.878 -10.868 1.00 96.12 406 VAL A CA 1
ATOM 3048 C C . VAL A 1 406 ? -4.596 6.765 -9.389 1.00 96.12 406 VAL A C 1
ATOM 3050 O O . VAL A 1 406 ? -4.708 7.737 -8.651 1.00 96.12 406 VAL A O 1
ATOM 3053 N N . SER A 1 407 ? -4.054 5.618 -8.968 1.00 94.75 407 SER A N 1
ATOM 3054 C CA . SER A 1 407 ? -3.623 5.386 -7.584 1.00 94.75 407 SER A CA 1
ATOM 3055 C C . SER A 1 407 ? -2.470 6.282 -7.123 1.00 94.75 407 SER A C 1
ATOM 3057 O O . SER A 1 407 ? -2.413 6.612 -5.943 1.00 94.75 407 SER A O 1
ATOM 3059 N N . VAL A 1 408 ? -1.566 6.677 -8.026 1.00 94.81 408 VAL A N 1
ATOM 3060 C CA . VAL A 1 408 ? -0.447 7.584 -7.718 1.00 94.81 408 VAL A CA 1
ATOM 3061 C C . VAL A 1 408 ? -0.928 9.030 -7.702 1.00 94.81 408 VAL A C 1
ATOM 3063 O O . VAL A 1 408 ? -0.565 9.791 -6.811 1.00 94.81 408 VAL A O 1
ATOM 3066 N N . LEU A 1 409 ? -1.767 9.407 -8.669 1.00 95.31 409 LEU A N 1
ATOM 3067 C CA . LEU A 1 409 ? -2.329 10.750 -8.771 1.00 95.31 409 LEU A CA 1
ATOM 3068 C C . LEU A 1 409 ? -3.181 11.111 -7.545 1.00 95.31 409 LEU A C 1
ATOM 3070 O O . LEU A 1 409 ? -3.177 12.262 -7.120 1.00 95.31 409 LEU A O 1
ATOM 3074 N N . THR A 1 410 ? -3.876 10.130 -6.966 1.00 95.25 410 THR A N 1
ATOM 3075 C CA . THR A 1 410 ? -4.744 10.322 -5.797 1.00 95.25 410 THR A CA 1
ATOM 3076 C C . THR A 1 410 ? -4.157 9.762 -4.496 1.00 95.25 410 THR A C 1
ATOM 3078 O O . THR A 1 410 ? -4.909 9.453 -3.570 1.00 95.25 410 THR A O 1
ATOM 3081 N N . ASP A 1 411 ? -2.840 9.550 -4.421 1.00 94.31 411 ASP A N 1
ATOM 3082 C CA . ASP A 1 411 ? -2.191 9.011 -3.220 1.00 94.31 411 ASP A CA 1
ATOM 3083 C C . ASP A 1 411 ? -2.394 9.954 -2.021 1.00 94.31 411 ASP A C 1
ATOM 3085 O O . ASP A 1 411 ? -2.121 11.150 -2.091 1.00 94.31 411 ASP A O 1
ATOM 3089 N N . GLY A 1 412 ? -2.897 9.416 -0.907 1.00 91.06 412 GLY A N 1
ATOM 3090 C CA . GLY A 1 412 ? -3.105 10.159 0.336 1.00 91.06 412 GLY A CA 1
ATOM 3091 C C . GLY A 1 412 ? -4.283 11.136 0.328 1.00 91.06 412 GLY A C 1
ATOM 3092 O O . GLY A 1 412 ? -4.606 11.664 1.393 1.00 91.06 412 GLY A O 1
ATOM 3093 N N . LEU A 1 413 ? -4.935 11.344 -0.819 1.00 94.12 413 LEU A N 1
ATOM 3094 C CA . LEU A 1 413 ? -6.088 12.230 -0.944 1.00 94.12 413 LEU A CA 1
ATOM 3095 C C . LEU A 1 413 ? -7.346 11.595 -0.349 1.00 94.12 413 LEU A C 1
ATOM 3097 O O . LEU A 1 413 ? -7.570 10.376 -0.445 1.00 94.12 413 LEU A O 1
ATOM 3101 N N . ASP A 1 414 ? -8.187 12.445 0.238 1.00 93.31 414 ASP A N 1
ATOM 3102 C CA . ASP A 1 414 ? -9.559 12.066 0.536 1.00 93.31 414 ASP A CA 1
ATOM 3103 C C . ASP A 1 414 ? -10.402 11.997 -0.748 1.00 93.31 414 ASP A C 1
ATOM 3105 O O . ASP A 1 414 ? -9.936 12.273 -1.854 1.00 93.31 414 ASP A O 1
ATOM 3109 N N . LEU A 1 415 ? -11.648 11.552 -0.617 1.00 94.88 415 LEU A N 1
ATOM 3110 C CA . LEU A 1 415 ? -12.530 11.350 -1.763 1.00 94.88 415 LEU A CA 1
ATOM 3111 C C . LEU A 1 415 ? -12.864 12.654 -2.506 1.00 94.88 415 LEU A C 1
ATOM 3113 O O . LEU A 1 415 ? -13.035 12.625 -3.724 1.00 94.88 415 LEU A O 1
ATOM 3117 N N . THR A 1 416 ? -12.985 13.771 -1.790 1.00 94.19 416 THR A N 1
ATOM 3118 C CA . THR A 1 416 ? -13.333 15.071 -2.376 1.00 94.19 416 THR A CA 1
ATOM 3119 C C . THR A 1 416 ? -12.151 15.603 -3.173 1.00 94.19 416 THR A C 1
ATOM 3121 O O . THR A 1 416 ? -12.307 15.922 -4.350 1.00 94.19 416 THR A O 1
ATOM 3124 N N . ASP A 1 417 ? -10.962 15.586 -2.574 1.00 95.00 417 ASP A N 1
ATOM 3125 C CA . ASP A 1 417 ? -9.729 16.023 -3.227 1.00 95.00 417 ASP A CA 1
ATOM 3126 C C . ASP A 1 417 ? -9.384 15.123 -4.425 1.00 95.00 417 ASP A C 1
ATOM 3128 O O . ASP A 1 417 ? -9.030 15.607 -5.501 1.00 95.00 417 ASP A O 1
ATOM 3132 N N . ALA A 1 418 ? -9.543 13.801 -4.281 1.00 95.62 418 ALA A N 1
ATOM 3133 C CA . ALA A 1 418 ? -9.327 12.852 -5.372 1.00 95.62 418 ALA A CA 1
ATOM 3134 C C . ALA A 1 418 ? -10.277 13.106 -6.550 1.00 95.62 418 ALA A C 1
ATOM 3136 O O . ALA A 1 418 ? -9.843 13.077 -7.701 1.00 95.62 418 ALA A O 1
ATOM 3137 N N . ARG A 1 419 ? -11.561 13.380 -6.280 1.00 96.00 419 ARG A N 1
ATOM 3138 C CA . ARG A 1 419 ? -12.535 13.765 -7.311 1.00 96.00 419 ARG A CA 1
ATOM 3139 C C . ARG A 1 419 ? -12.078 15.027 -8.039 1.00 96.00 419 ARG A C 1
ATOM 3141 O O . ARG A 1 419 ? -12.087 15.033 -9.265 1.00 96.00 419 ARG A O 1
ATOM 3148 N N . ASP A 1 420 ? -11.679 16.065 -7.311 1.00 94.88 420 ASP A N 1
ATOM 3149 C CA . ASP A 1 420 ? -11.323 17.359 -7.906 1.00 94.88 420 ASP A CA 1
ATOM 3150 C C . ASP A 1 420 ? -10.096 17.252 -8.816 1.00 94.88 420 ASP A C 1
ATOM 3152 O O . ASP A 1 420 ? -10.090 17.801 -9.918 1.00 94.88 420 ASP A O 1
ATOM 3156 N N . VAL A 1 421 ? -9.101 16.457 -8.414 1.00 93.88 421 VAL A N 1
ATOM 3157 C CA . VAL A 1 421 ? -7.939 16.149 -9.259 1.00 93.88 421 VAL A CA 1
ATOM 3158 C C . VAL A 1 421 ? -8.338 15.354 -10.510 1.00 93.88 421 VAL A C 1
ATOM 3160 O O . VAL A 1 421 ? -7.807 15.606 -11.591 1.00 93.88 421 VAL A O 1
ATOM 3163 N N . LEU A 1 422 ? -9.279 14.412 -10.395 1.00 94.38 422 LEU A N 1
ATOM 3164 C CA . LEU A 1 422 ? -9.700 13.561 -11.513 1.00 94.38 422 LEU A CA 1
ATOM 3165 C C . LEU A 1 422 ? -10.621 14.266 -12.516 1.00 94.38 422 LEU A C 1
ATOM 3167 O O . LEU A 1 422 ? -10.567 13.934 -13.695 1.00 94.38 422 LEU A O 1
ATOM 3171 N N . VAL A 1 423 ? -11.427 15.244 -12.093 1.00 92.44 423 VAL A N 1
ATOM 3172 C CA . VAL A 1 423 ? -12.256 16.056 -13.008 1.00 92.44 423 VAL A CA 1
ATOM 3173 C C . VAL A 1 423 ? -11.389 16.858 -13.986 1.00 92.44 423 VAL A C 1
ATOM 3175 O O . VAL A 1 423 ? -11.800 17.094 -15.119 1.00 92.44 423 VAL A O 1
ATOM 3178 N N . GLY A 1 424 ? -10.185 17.260 -13.570 1.00 84.50 424 GLY A N 1
ATOM 3179 C CA . GLY A 1 424 ? -9.227 17.963 -14.426 1.00 84.50 424 GLY A CA 1
ATOM 3180 C C . GLY A 1 424 ? -8.366 17.059 -15.316 1.00 84.50 424 GLY A C 1
ATOM 3181 O O . GLY A 1 424 ? -7.565 17.583 -16.087 1.00 84.50 424 GLY A O 1
ATOM 3182 N N . ALA A 1 425 ? -8.482 15.732 -15.200 1.00 86.69 425 ALA A N 1
ATOM 3183 C CA . ALA A 1 425 ? -7.673 14.778 -15.952 1.00 86.69 425 ALA A CA 1
ATOM 3184 C C . ALA A 1 425 ? -8.444 14.215 -17.156 1.00 86.69 425 ALA A C 1
ATOM 3186 O O . ALA A 1 425 ? -9.636 13.923 -17.070 1.00 86.69 425 ALA A O 1
ATOM 3187 N N . GLU A 1 426 ? -7.757 14.011 -18.278 1.00 82.12 426 GLU A N 1
ATOM 3188 C CA . GLU A 1 426 ? -8.349 13.390 -19.465 1.00 82.12 426 GLU A CA 1
ATOM 3189 C C . GLU A 1 426 ? -8.079 11.883 -19.471 1.00 82.12 426 GLU A C 1
ATOM 3191 O O . GLU A 1 426 ? -7.018 11.417 -19.052 1.00 82.12 426 GLU A O 1
ATOM 3196 N N . PHE A 1 427 ? -9.013 11.080 -19.978 1.00 71.94 427 PHE A N 1
ATOM 3197 C CA . PHE A 1 427 ? -8.744 9.656 -20.168 1.00 71.94 427 PHE A CA 1
ATOM 3198 C C . PHE A 1 427 ? -7.734 9.471 -21.296 1.00 71.94 427 PHE A C 1
ATOM 3200 O O . PHE A 1 427 ? -7.905 10.008 -22.392 1.00 71.94 427 PHE A O 1
ATOM 3207 N N . ALA A 1 428 ? -6.693 8.674 -21.043 1.00 61.19 428 ALA A N 1
ATOM 3208 C CA . ALA A 1 428 ? -5.800 8.263 -22.112 1.00 61.19 428 ALA A CA 1
ATOM 3209 C C . ALA A 1 428 ? -6.646 7.564 -23.193 1.00 61.19 428 ALA A C 1
ATOM 3211 O O . ALA A 1 428 ? -7.434 6.674 -22.851 1.00 61.19 428 ALA A O 1
ATOM 3212 N N . PRO A 1 429 ? -6.532 7.953 -24.476 1.00 54.97 429 PRO A N 1
ATOM 3213 C CA . PRO A 1 429 ? -7.293 7.305 -25.532 1.00 54.97 429 PRO A CA 1
ATOM 3214 C C . PRO A 1 429 ? -7.013 5.804 -25.484 1.00 54.97 429 PRO A C 1
ATOM 3216 O O . PRO A 1 429 ? -5.860 5.390 -25.319 1.00 54.97 429 PRO A O 1
ATOM 3219 N N . LYS A 1 430 ? -8.068 4.988 -25.602 1.00 50.31 430 LYS A N 1
ATOM 3220 C CA . LYS A 1 430 ? -7.919 3.536 -25.722 1.00 50.31 430 LYS A CA 1
ATOM 3221 C C . LYS A 1 430 ? -6.979 3.286 -26.893 1.00 50.31 430 LYS A C 1
ATOM 3223 O O . LYS A 1 430 ? -7.309 3.632 -28.024 1.00 50.31 430 LYS A O 1
ATOM 3228 N N . SER A 1 431 ? -5.790 2.762 -26.605 1.00 49.53 431 SER A N 1
ATOM 3229 C CA . SER A 1 431 ? -4.857 2.309 -27.628 1.00 49.53 431 SER A CA 1
ATOM 3230 C C . SER A 1 431 ? -5.559 1.191 -28.393 1.00 49.53 431 SER A C 1
ATOM 3232 O O . SER A 1 431 ? -5.734 0.103 -27.843 1.00 49.53 431 SER A O 1
ATOM 3234 N N . SER A 1 432 ? -6.065 1.537 -29.578 1.00 38.12 432 SER A N 1
ATOM 3235 C CA . SER A 1 432 ? -6.770 0.658 -30.514 1.00 38.12 432 SER A CA 1
ATOM 3236 C C . SER A 1 432 ? -5.884 -0.459 -31.025 1.00 38.12 432 SER A C 1
ATOM 3238 O O . SER A 1 432 ? -4.707 -0.135 -31.318 1.00 38.12 432 SER A O 1
#

pLDDT: mean 90.68, std 13.16, range [29.36, 98.75]